Protein AF-A0A2H0VHC6-F1 (afdb_monomer)

Nearest PDB structures (foldseek):
  3giq-assembly1_A  TM=7.952E-01  e=1.415E-20  Bordetella bronchiseptica
  1v4y-assembly1_A  TM=7.491E-01  e=4.691E-20  Alcaligenes faecalis
  1m7j-assembly1_A  TM=7.463E-01  e=6.868E-20  Alcaligenes faecalis
  1rk5-assembly1_A  TM=7.484E-01  e=8.087E-20  Alcaligenes faecalis
  6bsn-assembly1_A-2  TM=4.182E-01  e=1.108E+00  Bradyrhizobium diazoefficiens USDA 110

Foldseek 3Di:
DDPCQLLVLCVQQLAQEDEAAAQLADPDQADVPLLQRCVLADDCVPDDDPHNHLLVVLVVCQVDFHNHAYAYAHGNLSLVCVQQPQHLEDDPVSLVVSLVNNLRNQQSFHLYYHANCLDLRRVSYDLVSLLVSLLSRVVVQHEYEYEFNDLADCLLVRLVSVLVSCVRNVHLYEYEQNAHFPPRVVVSVVSVVSQVPRPSHFYEHFLDQWAKDQLCSLFDPVLDHNHLVSSLVSLPDPPNLVVRLVVCVVVVFPQQQWAWLDQVVCQVRHGDGLVRQCVVVVHDSSVSSSVSCNNSSSNIMIIGGGGPLVRSQVQLQDPRYAYDLNDPRFDDHDCSCVRRSSSNRLLSSLCSHPDPDDCDSVNSLLRHFVVVCVNSVNDQTRDPDPNHFPFDWDADPVNNGTPWTAHSNHTVVVVPDGHRHGGPHD

Organism: NCBI:txid1974539

Radius of gyration: 20.93 Å; Cα contacts (8 Å, |Δi|>4): 842; chains: 1; bounding box: 49×56×60 Å

Structure (mmCIF, N/CA/C/O backbone):
data_AF-A0A2H0VHC6-F1
#
_entry.id   AF-A0A2H0VHC6-F1
#
loop_
_atom_site.group_PDB
_atom_site.id
_atom_site.type_symbol
_atom_site.label_atom_id
_atom_site.label_alt_id
_atom_site.label_comp_id
_atom_site.label_asym_id
_atom_site.label_entity_id
_atom_site.label_seq_id
_atom_site.pdbx_PDB_ins_code
_atom_site.Cartn_x
_atom_site.Cartn_y
_atom_site.Cartn_z
_atom_site.occupancy
_atom_site.B_iso_or_equiv
_atom_site.auth_seq_id
_atom_site.auth_comp_id
_atom_site.auth_asym_id
_atom_site.auth_atom_id
_atom_site.pdbx_PDB_model_num
ATOM 1 N N . LEU A 1 1 ? 18.109 -1.012 8.177 1.00 59.88 1 LEU A N 1
ATOM 2 C CA . LEU A 1 1 ? 17.122 -0.548 7.173 1.00 59.88 1 LEU A CA 1
ATOM 3 C C . LEU A 1 1 ? 16.080 -1.625 6.875 1.00 59.88 1 LEU A C 1
ATOM 5 O O . LEU A 1 1 ? 14.903 -1.362 7.070 1.00 59.88 1 LEU A O 1
ATOM 9 N N . PHE A 1 2 ? 16.495 -2.851 6.541 1.00 68.00 2 PHE A N 1
ATOM 10 C CA . PHE A 1 2 ? 15.608 -4.019 6.499 1.00 68.00 2 PHE A CA 1
ATOM 11 C C . PHE A 1 2 ? 16.007 -5.039 7.570 1.00 68.00 2 PHE A C 1
ATOM 13 O O . PHE A 1 2 ? 17.163 -5.446 7.624 1.00 68.00 2 PHE A O 1
ATOM 20 N N . SER A 1 3 ? 15.059 -5.458 8.411 1.00 66.88 3 SER A N 1
ATOM 21 C CA . SER A 1 3 ? 15.258 -6.526 9.408 1.00 66.88 3 SER A CA 1
ATOM 22 C C . SER A 1 3 ? 15.294 -7.930 8.788 1.00 66.88 3 SER A C 1
ATOM 24 O O . SER A 1 3 ? 15.683 -8.888 9.448 1.00 66.88 3 SER A O 1
ATOM 26 N N . ASN A 1 4 ? 14.898 -8.047 7.518 1.00 75.06 4 ASN A N 1
ATOM 27 C CA . ASN A 1 4 ? 14.870 -9.280 6.739 1.00 75.06 4 ASN A CA 1
ATOM 28 C C . ASN A 1 4 ? 15.321 -8.996 5.289 1.00 75.06 4 ASN A C 1
ATOM 30 O O . ASN A 1 4 ? 14.480 -8.914 4.401 1.00 75.06 4 ASN A O 1
ATOM 34 N N . PRO A 1 5 ? 16.613 -8.755 5.014 1.00 80.19 5 PRO A N 1
ATOM 35 C CA . PRO A 1 5 ? 17.074 -8.359 3.677 1.00 80.19 5 PRO A CA 1
ATOM 36 C C . PRO A 1 5 ? 16.847 -9.436 2.601 1.00 80.19 5 PRO A C 1
ATOM 38 O O . PRO A 1 5 ? 16.665 -9.101 1.433 1.00 80.19 5 PRO A O 1
ATOM 41 N N . GLU A 1 6 ? 16.793 -10.715 2.983 1.00 81.50 6 GLU A N 1
ATOM 42 C CA . GLU A 1 6 ? 16.557 -11.823 2.048 1.00 81.50 6 GLU A CA 1
ATOM 43 C C . GLU A 1 6 ? 15.127 -11.842 1.489 1.00 81.50 6 GLU A C 1
ATOM 45 O O . GLU A 1 6 ? 14.922 -12.348 0.391 1.00 81.50 6 GLU A O 1
ATOM 50 N N . GLN A 1 7 ? 14.140 -11.309 2.227 1.00 80.88 7 GLN A N 1
ATOM 51 C CA . GLN A 1 7 ? 12.743 -11.184 1.776 1.00 80.88 7 GLN A CA 1
ATOM 52 C C . GLN A 1 7 ? 12.149 -12.515 1.250 1.00 80.88 7 GLN A C 1
ATOM 54 O O . GLN A 1 7 ? 11.341 -12.537 0.317 1.00 80.88 7 GLN A O 1
ATOM 59 N N . LYS A 1 8 ? 12.550 -13.648 1.852 1.00 82.69 8 LYS A N 1
ATOM 60 C CA . LYS A 1 8 ? 12.175 -15.014 1.429 1.00 82.69 8 LYS A CA 1
ATOM 61 C C . LYS A 1 8 ? 10.665 -15.220 1.311 1.00 82.69 8 LYS A C 1
ATOM 63 O O . LYS A 1 8 ? 10.206 -15.967 0.457 1.00 82.69 8 LYS A O 1
ATOM 68 N N . GLU A 1 9 ? 9.873 -14.547 2.135 1.00 80.31 9 GLU A N 1
ATOM 69 C CA . GLU A 1 9 ? 8.414 -14.602 2.092 1.00 80.31 9 GLU A CA 1
ATOM 70 C C . GLU A 1 9 ? 7.818 -14.079 0.782 1.00 80.31 9 GLU A C 1
ATOM 72 O O . GLU A 1 9 ? 6.770 -14.564 0.360 1.00 80.31 9 GLU A O 1
ATOM 77 N N . PHE A 1 10 ? 8.475 -13.114 0.138 1.00 86.50 10 PHE A N 1
ATOM 78 C CA . PHE A 1 10 ? 8.079 -12.580 -1.161 1.00 86.50 10 PHE A CA 1
ATOM 79 C C . PHE A 1 10 ? 8.525 -13.531 -2.276 1.00 86.50 10 PHE A C 1
ATOM 81 O O . PHE A 1 10 ? 7.715 -13.908 -3.127 1.00 86.50 10 PHE A O 1
ATOM 88 N N . LEU A 1 11 ? 9.767 -14.014 -2.199 1.00 88.31 11 LEU A N 1
ATOM 89 C CA . LEU A 1 11 ? 10.336 -14.978 -3.146 1.00 88.31 11 LEU A CA 1
ATOM 90 C C . LEU A 1 11 ? 9.525 -16.282 -3.208 1.00 88.31 11 LEU A C 1
ATOM 92 O O . LEU A 1 11 ? 9.190 -16.746 -4.294 1.00 88.31 11 LEU A O 1
ATOM 96 N N . ASN A 1 12 ? 9.080 -16.807 -2.064 1.00 87.31 12 ASN A N 1
ATOM 97 C CA . ASN A 1 12 ? 8.246 -18.016 -1.981 1.00 87.31 12 ASN A CA 1
ATOM 98 C C . ASN A 1 12 ? 6.883 -17.891 -2.696 1.00 87.31 12 ASN A C 1
ATOM 100 O O . ASN A 1 12 ? 6.174 -18.881 -2.866 1.00 87.31 12 ASN A O 1
ATOM 104 N N . GLN A 1 13 ? 6.490 -16.678 -3.092 1.00 88.25 13 GLN A N 1
ATOM 105 C CA . GLN A 1 13 ? 5.263 -16.390 -3.838 1.00 88.25 13 GLN A CA 1
ATOM 106 C C . GLN A 1 13 ? 5.530 -15.956 -5.283 1.00 88.25 13 GLN A C 1
ATOM 108 O O . GLN A 1 13 ? 4.580 -15.610 -5.985 1.00 88.25 13 GLN A O 1
ATOM 113 N N . GLY A 1 14 ? 6.795 -15.948 -5.716 1.00 91.81 14 GLY A N 1
ATOM 114 C CA . GLY A 1 14 ? 7.198 -15.508 -7.048 1.00 91.81 14 GLY A CA 1
ATOM 115 C C . GLY A 1 14 ? 7.293 -13.989 -7.180 1.00 91.81 14 GLY A C 1
ATOM 116 O O . GLY A 1 14 ? 7.218 -13.460 -8.283 1.00 91.81 14 GLY A O 1
ATOM 117 N N . VAL A 1 15 ? 7.413 -13.253 -6.075 1.00 93.75 15 VAL A N 1
ATOM 118 C CA . VAL A 1 15 ? 7.614 -11.803 -6.143 1.00 93.75 15 VAL A CA 1
ATOM 119 C C . VAL A 1 15 ? 9.086 -11.521 -6.402 1.00 93.75 15 VAL A C 1
ATOM 121 O O . VAL A 1 15 ? 9.933 -11.843 -5.574 1.00 93.75 15 VAL A O 1
ATOM 124 N N . THR A 1 16 ? 9.374 -10.877 -7.530 1.00 95.75 16 THR A N 1
ATOM 125 C CA . THR A 1 16 ? 10.725 -10.426 -7.896 1.00 95.75 16 THR A CA 1
ATOM 126 C C . THR A 1 16 ? 10.958 -8.955 -7.570 1.00 95.75 16 THR A C 1
ATOM 128 O O . THR A 1 16 ? 12.088 -8.564 -7.301 1.00 95.75 16 THR A O 1
ATOM 131 N N . THR A 1 17 ? 9.894 -8.146 -7.542 1.00 95.50 17 THR A N 1
ATOM 132 C CA . THR A 1 17 ? 9.967 -6.688 -7.385 1.00 95.50 17 THR A CA 1
ATOM 133 C C . THR A 1 17 ? 8.932 -6.191 -6.384 1.00 95.50 17 THR A C 1
ATOM 135 O O . THR A 1 17 ? 7.754 -6.546 -6.464 1.00 95.50 17 THR A O 1
ATOM 138 N N . VAL A 1 18 ? 9.356 -5.323 -5.465 1.00 93.00 18 VAL A N 1
ATOM 139 C CA . VAL A 1 18 ? 8.484 -4.647 -4.497 1.00 93.00 18 VAL A CA 1
ATOM 140 C C . VAL A 1 18 ? 8.532 -3.138 -4.689 1.00 93.00 18 VAL A C 1
ATOM 142 O O . VAL A 1 18 ? 9.596 -2.537 -4.817 1.00 93.00 18 VAL A O 1
ATOM 145 N N . LEU A 1 19 ? 7.349 -2.524 -4.643 1.00 93.44 19 LEU A N 1
ATOM 146 C CA . LEU A 1 19 ? 7.184 -1.080 -4.559 1.00 93.44 19 LEU A CA 1
ATOM 147 C C . LEU A 1 19 ? 6.816 -0.676 -3.124 1.00 93.44 19 LEU A C 1
ATOM 149 O O . LEU A 1 19 ? 5.676 -0.855 -2.684 1.00 93.44 19 LEU A O 1
ATOM 153 N N . GLY A 1 20 ? 7.791 -0.129 -2.402 1.00 91.94 20 GLY A N 1
ATOM 154 C CA . GLY A 1 20 ? 7.631 0.426 -1.063 1.00 91.94 20 GLY A CA 1
ATOM 155 C C . GLY A 1 20 ? 7.002 1.825 -1.047 1.00 91.94 20 GLY A C 1
ATOM 156 O O . GLY A 1 20 ? 6.525 2.343 -2.056 1.00 91.94 20 GLY A O 1
ATOM 157 N N . GLY A 1 21 ? 7.000 2.455 0.130 1.00 90.62 21 GLY A N 1
ATOM 158 C CA . GLY A 1 21 ? 6.548 3.843 0.282 1.00 90.62 21 GLY A CA 1
ATOM 159 C C . GLY A 1 21 ? 5.030 4.031 0.247 1.00 90.62 21 GLY A C 1
ATOM 160 O O . GLY A 1 21 ? 4.558 5.087 -0.158 1.00 90.62 21 GLY A O 1
ATOM 161 N N . GLN A 1 22 ? 4.251 3.013 0.616 1.00 91.31 22 GLN A N 1
ATOM 162 C CA . GLN A 1 22 ? 2.785 3.021 0.544 1.00 91.31 22 GLN A CA 1
ATOM 163 C C . GLN A 1 22 ? 2.126 3.822 1.679 1.00 91.31 22 GLN A C 1
ATOM 165 O O . GLN A 1 22 ? 2.747 4.167 2.685 1.00 91.31 22 GLN A O 1
ATOM 170 N N . SER A 1 23 ? 0.825 4.092 1.541 1.00 89.50 23 SER A N 1
ATOM 171 C CA . SER A 1 23 ? -0.006 4.636 2.625 1.00 89.50 23 SER A CA 1
ATOM 172 C C . SER A 1 23 ? 0.478 5.958 3.229 1.00 89.50 23 SER A C 1
ATOM 174 O O . SER A 1 23 ? 0.337 6.226 4.427 1.00 89.50 23 SER A O 1
ATOM 176 N N . GLY A 1 24 ? 1.047 6.816 2.388 1.00 89.50 24 GLY A N 1
ATOM 177 C CA . GLY A 1 24 ? 1.557 8.118 2.783 1.00 89.50 24 GLY A CA 1
ATOM 178 C C . GLY A 1 24 ? 2.867 8.064 3.546 1.00 89.50 24 GLY A C 1
ATOM 179 O O . GLY A 1 24 ? 3.250 9.085 4.100 1.00 89.50 24 GLY A O 1
ATOM 180 N N . SER A 1 25 ? 3.544 6.922 3.643 1.00 87.56 25 SER A N 1
ATOM 181 C CA . SER A 1 25 ? 4.779 6.812 4.418 1.00 87.56 25 SER A CA 1
ATOM 182 C C . SER A 1 25 ? 5.878 6.117 3.632 1.00 87.56 25 SER A C 1
ATOM 184 O O . SER A 1 25 ? 5.730 4.983 3.189 1.00 87.56 25 SER A O 1
ATOM 186 N N . SER A 1 26 ? 7.000 6.810 3.512 1.00 88.94 26 SER A N 1
ATOM 187 C CA . SER A 1 26 ? 8.233 6.362 2.876 1.00 88.94 26 SER A CA 1
ATOM 188 C C . SER A 1 26 ? 9.424 6.568 3.811 1.00 88.94 26 SER A C 1
ATOM 190 O O . SER A 1 26 ? 9.344 7.309 4.794 1.00 88.94 26 SER A O 1
ATOM 192 N N . LEU A 1 27 ? 10.526 5.887 3.493 1.00 86.75 27 LEU A N 1
ATOM 193 C CA . LEU A 1 27 ? 11.802 5.980 4.211 1.00 86.75 27 LEU A CA 1
ATOM 194 C C . LEU A 1 27 ? 12.660 7.159 3.738 1.00 86.75 27 LEU A C 1
ATOM 196 O O . LEU A 1 27 ? 13.674 7.447 4.357 1.00 86.75 27 LEU A O 1
ATOM 200 N N . ALA A 1 28 ? 12.249 7.832 2.666 1.00 88.31 28 ALA A N 1
ATOM 201 C CA . ALA A 1 28 ? 12.864 9.040 2.147 1.00 88.31 28 ALA A CA 1
ATOM 202 C C . ALA A 1 28 ? 11.840 9.863 1.333 1.00 88.31 28 ALA A C 1
ATOM 204 O O . ALA A 1 28 ? 10.839 9.293 0.870 1.00 88.31 28 ALA A O 1
ATOM 205 N N . PRO A 1 29 ? 12.052 11.180 1.172 1.00 87.25 29 PRO A N 1
ATOM 206 C CA . PRO A 1 29 ? 13.103 11.966 1.822 1.00 87.25 29 PRO A CA 1
ATOM 207 C C . PRO A 1 29 ? 12.831 12.116 3.326 1.00 87.25 29 PRO A C 1
ATOM 209 O O . PRO A 1 29 ? 11.694 11.988 3.780 1.00 87.25 29 PRO A O 1
ATOM 212 N N . ILE A 1 30 ? 13.882 12.352 4.103 1.00 79.56 30 ILE A N 1
ATOM 213 C CA . ILE A 1 30 ? 13.805 12.594 5.542 1.00 79.56 30 ILE A CA 1
ATOM 214 C C . ILE A 1 30 ? 14.315 14.009 5.794 1.00 79.56 30 ILE A C 1
ATOM 216 O O . ILE A 1 30 ? 15.487 14.300 5.578 1.00 79.56 30 ILE A O 1
ATOM 220 N N . HIS A 1 31 ? 13.447 14.884 6.299 1.00 69.25 31 HIS A N 1
ATOM 221 C CA . HIS A 1 31 ? 13.888 16.092 6.993 1.00 69.25 31 HIS A CA 1
ATOM 222 C C . HIS A 1 31 ? 13.827 15.856 8.516 1.00 69.25 31 HIS A C 1
ATOM 224 O O . HIS A 1 31 ? 13.466 14.770 8.988 1.00 69.25 31 HIS A O 1
ATOM 230 N N . TYR A 1 32 ? 14.260 16.830 9.319 1.00 57.41 32 TYR A N 1
ATOM 231 C CA . TYR A 1 32 ? 14.335 16.672 10.775 1.00 57.41 32 TYR A CA 1
ATOM 232 C C . TYR A 1 32 ? 12.958 16.303 11.373 1.00 57.41 32 TYR A C 1
ATOM 234 O O . TYR A 1 32 ? 12.077 17.155 11.462 1.00 57.41 32 TYR A O 1
ATOM 242 N N . GLY A 1 33 ? 12.789 15.046 11.811 1.00 56.62 33 GLY A N 1
ATOM 243 C CA . GLY A 1 33 ? 11.531 14.507 12.366 1.00 56.62 33 GLY A CA 1
ATOM 244 C C . GLY A 1 33 ? 10.786 13.488 11.482 1.00 56.62 33 GLY A C 1
ATOM 245 O O . GLY A 1 33 ? 9.947 12.737 11.994 1.00 56.62 33 GLY A O 1
ATOM 246 N N . SER A 1 34 ? 11.134 13.360 10.197 1.00 57.78 34 SER A N 1
ATOM 247 C CA . SER A 1 34 ? 10.445 12.496 9.217 1.00 57.78 34 SER A CA 1
ATOM 248 C C . SER A 1 34 ? 10.463 10.995 9.548 1.00 57.78 34 SER A C 1
ATOM 250 O O . SER A 1 34 ? 9.492 10.283 9.259 1.00 57.78 34 SER A O 1
ATOM 252 N N . LEU A 1 35 ? 11.510 10.500 10.222 1.00 62.62 35 LEU A N 1
ATOM 253 C CA . LEU A 1 35 ? 11.628 9.095 10.654 1.00 62.62 35 LEU A CA 1
ATOM 254 C C . LEU A 1 35 ? 10.513 8.656 11.594 1.00 62.62 35 LEU A C 1
ATOM 256 O O . LEU A 1 35 ? 10.173 7.482 11.689 1.00 62.62 35 LEU A O 1
ATOM 260 N N . GLU A 1 36 ? 9.880 9.582 12.295 1.00 62.41 36 GLU A N 1
ATOM 261 C CA . GLU A 1 36 ? 8.788 9.196 13.165 1.00 62.41 36 GLU A CA 1
ATOM 262 C C . GLU A 1 36 ? 7.552 8.706 12.377 1.00 62.41 36 GLU A C 1
ATOM 264 O O . GLU A 1 36 ? 6.624 8.159 12.978 1.00 62.41 36 GLU A O 1
ATOM 269 N N . SER A 1 37 ? 7.471 8.927 11.053 1.00 57.50 37 SER A N 1
ATOM 270 C CA . SER A 1 37 ? 6.360 8.444 10.210 1.00 57.50 37 SER A CA 1
ATOM 271 C C . SER A 1 37 ? 6.377 6.919 10.044 1.00 57.50 37 SER A C 1
ATOM 273 O O . SER A 1 37 ? 5.311 6.295 10.034 1.00 57.50 37 SER A O 1
ATOM 275 N N . ILE A 1 38 ? 7.576 6.324 10.022 1.00 60.75 38 ILE A N 1
ATOM 276 C CA . ILE A 1 38 ? 7.803 4.880 9.886 1.00 60.75 38 ILE A CA 1
ATOM 277 C C . ILE A 1 38 ? 7.721 4.121 11.219 1.00 60.75 38 ILE A C 1
ATOM 279 O O . ILE A 1 38 ? 7.572 2.900 11.199 1.00 60.75 38 ILE A O 1
ATOM 283 N N . ARG A 1 39 ? 7.691 4.820 12.372 1.00 63.84 39 ARG A N 1
ATOM 284 C CA . ARG A 1 39 ? 7.506 4.221 13.719 1.00 63.84 39 ARG A CA 1
ATOM 285 C C . ARG A 1 39 ? 6.272 3.326 13.852 1.00 63.84 39 ARG A C 1
ATOM 287 O O . ARG A 1 39 ? 6.168 2.553 14.792 1.00 63.84 39 ARG A O 1
ATOM 294 N N . LYS A 1 40 ? 5.305 3.452 12.943 1.00 62.25 40 LYS A N 1
ATOM 295 C CA . LYS A 1 40 ? 4.110 2.598 12.912 1.00 62.25 40 LYS A CA 1
ATOM 296 C C . LYS A 1 40 ? 4.425 1.154 12.503 1.00 62.25 40 LYS A C 1
ATOM 298 O O . LYS A 1 40 ? 3.623 0.274 12.795 1.00 62.25 40 LYS A O 1
ATOM 303 N N . TRP A 1 41 ? 5.526 0.928 11.784 1.00 55.31 41 TRP A N 1
ATOM 304 C CA . TRP A 1 41 ? 5.876 -0.375 11.208 1.00 55.31 41 TRP A CA 1
ATOM 305 C C . TRP A 1 41 ? 7.278 -0.864 11.580 1.00 55.31 41 TRP A C 1
ATOM 307 O O . TRP A 1 41 ? 7.526 -2.060 11.467 1.00 55.31 41 TRP A O 1
ATOM 317 N N . ALA A 1 42 ? 8.178 0.020 12.019 1.00 64.06 42 ALA A N 1
ATOM 318 C CA . ALA A 1 42 ? 9.549 -0.328 12.388 1.00 64.06 42 ALA A CA 1
ATOM 319 C C . ALA A 1 42 ? 10.018 0.433 13.641 1.00 64.06 42 ALA A C 1
ATOM 321 O O . ALA A 1 42 ? 9.583 1.563 13.882 1.00 64.06 42 ALA A O 1
ATOM 322 N N . ASP A 1 43 ? 10.939 -0.157 14.413 1.00 65.88 43 ASP A N 1
ATOM 323 C CA . ASP A 1 43 ? 11.607 0.540 15.518 1.00 65.88 43 ASP A CA 1
ATOM 324 C C . ASP A 1 43 ? 12.721 1.436 14.957 1.00 65.88 43 ASP A C 1
ATOM 326 O O . ASP A 1 43 ? 13.753 0.971 14.479 1.00 65.88 43 ASP A O 1
ATOM 330 N N . VAL A 1 44 ? 12.513 2.753 15.007 1.00 64.88 44 VAL A N 1
ATOM 331 C CA . VAL A 1 44 ? 13.487 3.731 14.493 1.00 64.88 44 VAL A CA 1
ATOM 332 C C . VAL A 1 44 ? 14.795 3.757 15.279 1.00 64.88 44 VAL A C 1
ATOM 334 O O . VAL A 1 44 ? 15.771 4.301 14.782 1.00 64.88 44 VAL A O 1
ATOM 337 N N . LYS A 1 45 ? 14.833 3.196 16.497 1.00 65.38 45 LYS A N 1
ATOM 338 C CA . LYS A 1 45 ? 16.070 3.114 17.290 1.00 65.38 45 LYS A CA 1
ATOM 339 C C . LYS A 1 45 ? 17.053 2.088 16.730 1.00 65.38 45 LYS A C 1
ATOM 341 O O . LYS A 1 45 ? 18.228 2.137 17.068 1.00 65.38 45 LYS A O 1
ATOM 346 N N . GLU A 1 46 ? 16.576 1.177 15.888 1.00 65.75 46 GLU A N 1
ATOM 347 C CA . GLU A 1 46 ? 17.378 0.124 15.261 1.00 65.75 46 GLU A CA 1
ATOM 348 C C . GLU A 1 46 ? 17.877 0.525 13.860 1.00 65.75 46 GLU A C 1
ATOM 350 O O . GLU A 1 46 ? 18.462 -0.287 13.142 1.00 65.75 46 GLU A O 1
ATOM 355 N N . ILE A 1 47 ? 17.636 1.772 13.436 1.00 66.94 47 ILE A N 1
ATOM 356 C CA . ILE A 1 47 ? 17.978 2.261 12.100 1.00 66.94 47 ILE A CA 1
ATOM 357 C C . ILE A 1 47 ? 19.008 3.383 12.227 1.00 66.94 47 ILE A C 1
ATOM 359 O O . ILE A 1 47 ? 18.692 4.472 12.698 1.00 66.94 47 ILE A O 1
ATOM 363 N N . ASN A 1 48 ? 20.224 3.135 11.739 1.00 68.25 48 ASN A N 1
ATOM 364 C CA . ASN A 1 48 ? 21.166 4.210 11.442 1.00 68.25 48 ASN A CA 1
ATOM 365 C C . ASN A 1 48 ? 20.726 4.885 10.144 1.00 68.25 48 ASN A C 1
ATOM 367 O O . ASN A 1 48 ? 20.576 4.217 9.118 1.00 68.25 48 ASN A O 1
ATOM 371 N N . VAL A 1 49 ? 20.469 6.187 10.217 1.00 74.25 49 VAL A N 1
ATOM 372 C CA . VAL A 1 49 ? 19.939 6.977 9.106 1.00 74.25 49 VAL A CA 1
ATOM 373 C C . VAL A 1 49 ? 21.030 7.911 8.636 1.00 74.25 49 VAL A C 1
ATOM 375 O O . VAL A 1 49 ? 21.402 8.840 9.348 1.00 74.25 49 VAL A O 1
ATOM 378 N N . ASN A 1 50 ? 21.530 7.625 7.439 1.00 78.62 50 ASN A N 1
ATOM 379 C CA . ASN A 1 50 ? 22.659 8.317 6.824 1.00 78.62 50 ASN A CA 1
ATOM 380 C C . ASN A 1 50 ? 22.254 9.033 5.523 1.00 78.62 50 ASN A C 1
ATOM 382 O O . ASN A 1 50 ? 23.114 9.366 4.719 1.00 78.62 50 ASN A O 1
ATOM 386 N N . TRP A 1 51 ? 20.954 9.247 5.313 1.00 87.00 51 TRP A N 1
ATOM 387 C CA . TRP A 1 51 ? 20.393 9.892 4.128 1.00 87.00 51 TRP A CA 1
ATOM 388 C C . TRP A 1 51 ? 19.328 10.915 4.527 1.00 87.00 51 TRP A C 1
ATOM 390 O O . TRP A 1 51 ? 18.630 10.758 5.532 1.00 87.00 51 TRP A O 1
ATOM 400 N N . ASN A 1 52 ? 19.175 11.937 3.696 1.00 86.44 52 ASN A N 1
ATOM 401 C CA . ASN A 1 52 ? 18.114 12.934 3.756 1.00 86.44 52 ASN A CA 1
ATOM 402 C C . ASN A 1 52 ? 17.296 12.939 2.462 1.00 86.44 52 ASN A C 1
ATOM 404 O O . ASN A 1 52 ? 16.075 13.103 2.502 1.00 86.44 52 ASN A O 1
ATOM 408 N N . THR A 1 53 ? 17.948 12.770 1.313 1.00 91.12 53 THR A N 1
ATOM 409 C CA . THR A 1 53 ? 17.289 12.781 -0.001 1.00 91.12 53 THR A CA 1
ATOM 410 C C . THR A 1 53 ? 16.802 11.386 -0.387 1.00 91.12 53 THR A C 1
ATOM 412 O O . THR A 1 53 ? 17.114 10.397 0.285 1.00 91.12 53 THR A O 1
ATOM 415 N N . LEU A 1 54 ? 15.988 11.287 -1.445 1.00 93.50 54 LEU A N 1
ATOM 416 C CA . LEU A 1 54 ? 15.625 9.974 -1.972 1.00 93.50 54 LEU A CA 1
ATOM 417 C C . LEU A 1 54 ? 16.815 9.320 -2.682 1.00 93.50 54 LEU A C 1
ATOM 419 O O . LEU A 1 54 ? 17.000 8.118 -2.549 1.00 93.50 54 LEU A O 1
ATOM 423 N N . GLU A 1 55 ? 17.637 10.099 -3.376 1.00 93.88 55 GLU A N 1
ATOM 424 C CA . GLU A 1 55 ? 18.843 9.601 -4.046 1.00 93.88 55 GLU A CA 1
ATOM 425 C C . GLU A 1 55 ? 19.809 8.944 -3.047 1.00 93.88 55 GLU A C 1
ATOM 427 O O . GLU A 1 55 ? 20.121 7.764 -3.186 1.00 93.88 55 GLU A O 1
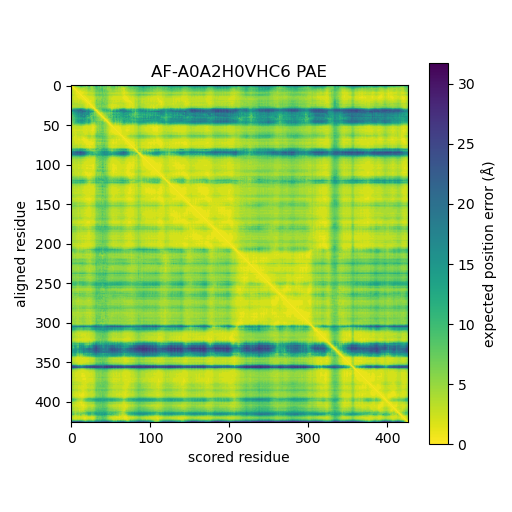ATOM 432 N N . GLU A 1 56 ? 20.170 9.652 -1.971 1.00 92.44 56 GLU A N 1
ATOM 433 C CA . GLU A 1 56 ? 21.045 9.133 -0.907 1.00 92.44 56 GLU A CA 1
ATOM 434 C C . GLU A 1 56 ? 20.464 7.858 -0.274 1.00 92.44 56 GLU A C 1
ATOM 436 O O . GLU A 1 56 ? 21.186 6.922 0.061 1.00 92.44 56 GLU A O 1
ATOM 441 N N . PHE A 1 57 ? 19.138 7.791 -0.124 1.00 92.25 57 PHE A N 1
ATOM 442 C CA . PHE A 1 57 ? 18.469 6.597 0.384 1.00 92.25 57 PHE A CA 1
ATOM 443 C C . PHE A 1 57 ? 18.635 5.392 -0.539 1.00 92.25 57 PHE A C 1
ATOM 445 O O . PHE A 1 57 ? 18.906 4.289 -0.062 1.00 92.25 57 PHE A O 1
ATOM 452 N N . LEU A 1 58 ? 18.437 5.586 -1.845 1.00 93.12 58 LEU A N 1
ATOM 453 C CA . LEU A 1 58 ? 18.584 4.521 -2.831 1.00 93.12 58 LEU A CA 1
ATOM 454 C C . LEU A 1 58 ? 20.047 4.059 -2.918 1.00 93.12 58 LEU A C 1
ATOM 456 O O . LEU A 1 58 ? 20.290 2.858 -2.982 1.00 93.12 58 LEU A O 1
ATOM 460 N N . GLU A 1 59 ? 21.015 4.972 -2.808 1.00 92.19 59 GLU A N 1
ATOM 461 C CA . GLU A 1 59 ? 22.447 4.644 -2.741 1.00 92.19 59 GLU A CA 1
ATOM 462 C C . GLU A 1 59 ? 22.817 3.846 -1.482 1.00 92.19 59 GLU A C 1
ATOM 464 O O . GLU A 1 59 ? 23.557 2.862 -1.552 1.00 92.19 59 GLU A O 1
ATOM 469 N N . GLU A 1 60 ? 22.299 4.232 -0.312 1.00 90.31 60 GLU A N 1
ATOM 470 C CA . GLU A 1 60 ? 22.498 3.474 0.929 1.00 90.31 60 GLU A CA 1
ATOM 471 C C . GLU A 1 60 ? 21.835 2.094 0.864 1.00 90.31 60 GLU A C 1
ATOM 473 O O . GLU A 1 60 ? 22.380 1.114 1.379 1.00 90.31 60 GLU A O 1
ATOM 478 N N . LEU A 1 61 ? 20.676 1.994 0.210 1.00 89.06 61 LEU A N 1
ATOM 479 C CA . LEU A 1 61 ? 20.024 0.715 -0.034 1.00 89.06 61 LEU A CA 1
ATOM 480 C C . LEU A 1 61 ? 20.798 -0.168 -1.004 1.00 89.06 61 LEU A C 1
ATOM 482 O O . LEU A 1 61 ? 20.829 -1.377 -0.785 1.00 89.06 61 LEU A O 1
ATOM 486 N N . ASP A 1 62 ? 21.431 0.399 -2.029 1.00 90.75 62 ASP A N 1
ATOM 487 C CA . ASP A 1 62 ? 22.168 -0.392 -3.013 1.00 90.75 62 ASP A CA 1
ATOM 488 C C . ASP A 1 62 ? 23.376 -1.088 -2.381 1.00 90.75 62 ASP A C 1
ATOM 490 O O . ASP A 1 62 ? 23.709 -2.213 -2.740 1.00 90.75 62 ASP A O 1
ATOM 494 N N . LYS A 1 63 ? 23.963 -0.507 -1.329 1.00 89.50 63 LYS A N 1
ATOM 495 C CA . LYS A 1 63 ? 25.016 -1.158 -0.527 1.00 89.50 63 LYS A CA 1
ATOM 496 C C . LYS A 1 63 ? 24.530 -2.432 0.176 1.00 89.50 63 LYS A C 1
ATOM 498 O O . LYS A 1 63 ? 25.352 -3.247 0.601 1.00 89.50 63 LYS A O 1
ATOM 503 N N . LEU A 1 64 ? 23.216 -2.616 0.329 1.00 86.75 64 LEU A N 1
ATOM 504 C CA . LEU A 1 64 ? 22.622 -3.809 0.919 1.00 86.75 64 LEU A CA 1
ATOM 505 C C . LEU A 1 64 ? 22.327 -4.859 -0.151 1.00 86.75 64 LEU A C 1
ATOM 507 O O . LEU A 1 64 ? 21.848 -4.583 -1.247 1.00 86.75 64 LEU A O 1
ATOM 511 N N . ARG A 1 65 ? 22.534 -6.123 0.212 1.00 86.62 65 ARG A N 1
ATOM 512 C CA . ARG A 1 65 ? 22.149 -7.247 -0.635 1.00 86.62 65 ARG A CA 1
ATOM 513 C C . ARG A 1 65 ? 20.699 -7.643 -0.365 1.00 86.62 65 ARG A C 1
ATOM 515 O O . ARG A 1 65 ? 20.434 -8.455 0.519 1.00 86.62 65 ARG A O 1
ATOM 522 N N . LEU A 1 66 ? 19.770 -7.048 -1.110 1.00 89.25 66 LEU A N 1
ATOM 523 C CA . LEU A 1 66 ? 18.355 -7.414 -1.045 1.00 89.25 66 LEU A CA 1
ATOM 524 C C . LEU A 1 66 ? 18.076 -8.665 -1.882 1.00 89.25 66 LEU A C 1
ATOM 526 O O . LEU A 1 66 ? 18.654 -8.851 -2.951 1.00 89.25 66 LEU A O 1
ATOM 530 N N . GLY A 1 67 ? 17.172 -9.521 -1.405 1.00 89.44 67 GLY A N 1
ATOM 531 C CA . GLY A 1 67 ? 16.749 -10.713 -2.144 1.00 89.44 67 GLY A CA 1
ATOM 532 C C . GLY A 1 67 ? 15.849 -10.412 -3.347 1.00 89.44 67 GLY A C 1
ATOM 533 O O . GLY A 1 67 ? 15.756 -11.241 -4.244 1.00 89.44 67 GLY A O 1
ATOM 534 N N . ILE A 1 68 ? 15.222 -9.235 -3.378 1.00 91.75 68 ILE A N 1
ATOM 535 C CA . ILE A 1 68 ? 14.247 -8.785 -4.383 1.00 91.75 68 ILE A CA 1
ATOM 536 C C . ILE A 1 68 ? 14.596 -7.389 -4.894 1.00 91.75 68 ILE A C 1
ATOM 538 O O . ILE A 1 68 ? 15.246 -6.622 -4.179 1.00 91.75 68 ILE A O 1
ATOM 542 N N . ASN A 1 69 ? 14.141 -7.041 -6.099 1.00 95.69 69 ASN A N 1
ATOM 543 C CA . ASN A 1 69 ? 14.238 -5.669 -6.588 1.00 95.69 69 ASN A CA 1
ATOM 544 C C . ASN A 1 69 ? 13.341 -4.755 -5.745 1.00 95.69 69 ASN A C 1
ATOM 546 O O . ASN A 1 69 ? 12.245 -5.151 -5.324 1.00 95.69 69 ASN A O 1
ATOM 550 N N . PHE A 1 70 ? 13.775 -3.519 -5.530 1.00 94.75 70 PHE A N 1
ATOM 551 C CA . PHE A 1 70 ? 13.062 -2.577 -4.677 1.00 94.75 70 PHE A CA 1
ATOM 552 C C . PHE A 1 70 ? 13.007 -1.187 -5.300 1.00 94.75 70 PHE A C 1
ATOM 554 O O . PHE A 1 70 ? 14.037 -0.579 -5.555 1.00 94.75 70 PHE A O 1
ATOM 561 N N . GLY A 1 71 ? 11.797 -0.665 -5.482 1.00 95.12 71 GLY A N 1
ATOM 562 C CA . GLY A 1 71 ? 11.546 0.752 -5.743 1.00 95.12 71 GLY A CA 1
ATOM 563 C C . GLY A 1 71 ? 10.674 1.344 -4.640 1.00 95.12 71 GLY A C 1
ATOM 564 O O . GLY A 1 71 ? 10.064 0.615 -3.855 1.00 95.12 71 GLY A O 1
ATOM 565 N N . THR A 1 72 ? 10.552 2.669 -4.574 1.00 95.81 72 THR A N 1
ATOM 566 C CA . THR A 1 72 ? 9.690 3.315 -3.573 1.00 95.81 72 THR A CA 1
ATOM 567 C C . THR A 1 72 ? 8.883 4.472 -4.144 1.00 95.81 72 THR A C 1
ATOM 569 O O . THR A 1 72 ? 9.314 5.200 -5.037 1.00 95.81 72 THR A O 1
ATOM 572 N N . LEU A 1 73 ? 7.690 4.652 -3.584 1.00 97.00 73 LEU A N 1
ATOM 573 C CA . LEU A 1 73 ? 6.919 5.884 -3.694 1.00 97.00 73 LEU A CA 1
ATOM 574 C C . LEU A 1 73 ? 7.404 6.908 -2.662 1.00 97.00 73 LEU A C 1
ATOM 576 O O . LEU A 1 73 ? 7.998 6.555 -1.637 1.00 97.00 73 LEU A O 1
ATOM 580 N N . VAL A 1 74 ? 7.073 8.171 -2.907 1.00 96.25 74 VAL A N 1
ATOM 581 C CA . VAL A 1 74 ? 7.217 9.263 -1.944 1.00 96.25 74 VAL A CA 1
ATOM 582 C C . VAL A 1 74 ? 5.967 9.307 -1.069 1.00 96.25 74 VAL A C 1
ATOM 584 O O . VAL A 1 74 ? 4.841 9.343 -1.566 1.00 96.25 74 VAL A O 1
ATOM 587 N N . GLY A 1 75 ? 6.140 9.283 0.249 1.00 94.25 75 GLY A N 1
ATOM 588 C CA . GLY A 1 75 ? 5.042 9.311 1.204 1.00 94.25 75 GLY A CA 1
ATOM 589 C C . GLY A 1 75 ? 4.566 10.733 1.487 1.00 94.25 75 GLY A C 1
ATOM 590 O O . GLY A 1 75 ? 5.305 11.545 2.038 1.00 94.25 75 GLY A O 1
ATOM 591 N N . HIS A 1 76 ? 3.294 11.017 1.211 1.00 93.38 76 HIS A N 1
ATOM 592 C CA . HIS A 1 76 ? 2.640 12.288 1.541 1.00 93.38 76 HIS A CA 1
ATOM 593 C C . HIS A 1 76 ? 2.815 12.687 3.014 1.00 93.38 76 HIS A C 1
ATOM 595 O O . HIS A 1 76 ? 3.191 13.815 3.313 1.00 93.38 76 HIS A O 1
ATOM 601 N N . SER A 1 77 ? 2.579 11.768 3.955 1.00 87.62 77 SER A N 1
ATOM 602 C CA . SER A 1 77 ? 2.745 12.057 5.382 1.00 87.62 77 SER A CA 1
ATOM 603 C C . SER A 1 77 ? 4.209 12.188 5.787 1.00 87.62 77 SER A C 1
ATOM 605 O O . SER A 1 77 ? 4.465 12.889 6.760 1.00 87.62 77 SER A O 1
ATOM 607 N N . THR A 1 78 ? 5.143 11.554 5.069 1.00 87.31 78 THR A N 1
ATOM 608 C CA . THR A 1 78 ? 6.585 11.736 5.286 1.00 87.31 78 THR A CA 1
ATOM 609 C C . THR A 1 78 ? 6.969 13.186 5.000 1.00 87.31 78 THR A C 1
ATOM 611 O O . THR A 1 78 ? 7.400 13.886 5.909 1.00 87.31 78 THR A O 1
ATOM 614 N N . ILE A 1 79 ? 6.672 13.692 3.799 1.00 88.62 79 ILE A N 1
ATOM 615 C CA . ILE A 1 79 ? 7.057 15.058 3.398 1.00 88.62 79 ILE A CA 1
ATOM 616 C C . ILE A 1 79 ? 6.215 16.153 4.077 1.00 88.62 79 ILE A C 1
ATOM 618 O O . ILE A 1 79 ? 6.656 17.288 4.229 1.00 88.62 79 ILE A O 1
ATOM 622 N N . ARG A 1 80 ? 5.000 15.823 4.536 1.00 86.31 80 ARG A N 1
ATOM 623 C CA . ARG A 1 80 ? 4.120 16.764 5.248 1.00 86.31 80 ARG A CA 1
ATOM 624 C C . ARG A 1 80 ? 4.514 16.983 6.707 1.00 86.31 80 ARG A C 1
ATOM 626 O O . ARG A 1 80 ? 4.206 18.037 7.269 1.00 86.31 80 ARG A O 1
ATOM 633 N N . ARG A 1 81 ? 5.087 15.966 7.362 1.00 77.25 81 ARG A N 1
ATOM 634 C CA . ARG A 1 81 ? 5.243 15.938 8.825 1.00 77.25 81 ARG A CA 1
ATOM 635 C C . ARG A 1 81 ? 6.071 17.109 9.337 1.00 77.25 81 ARG A C 1
ATOM 637 O O . ARG A 1 81 ? 5.664 17.761 10.301 1.00 77.25 81 ARG A O 1
ATOM 644 N N . ASP A 1 82 ? 7.172 17.386 8.657 1.00 69.88 82 ASP A N 1
ATOM 645 C CA . ASP A 1 82 ? 8.160 18.352 9.132 1.00 69.88 82 ASP A CA 1
ATOM 646 C C . ASP A 1 82 ? 7.697 19.802 8.914 1.00 69.88 82 ASP A C 1
ATOM 648 O O . ASP A 1 82 ? 8.061 20.689 9.686 1.00 69.88 82 ASP A O 1
ATOM 652 N N . LEU A 1 83 ? 6.795 20.023 7.948 1.00 74.88 83 LEU A N 1
ATOM 653 C CA . LEU A 1 83 ? 6.194 21.327 7.652 1.00 74.88 83 LEU A CA 1
ATOM 654 C C . LEU A 1 83 ? 5.060 21.676 8.629 1.00 74.88 83 LEU A C 1
ATOM 656 O O . LEU A 1 83 ? 5.030 22.742 9.244 1.00 74.88 83 LEU A O 1
ATOM 660 N N . VAL A 1 84 ? 4.105 20.761 8.823 1.00 70.88 84 VAL A N 1
ATOM 661 C CA . VAL A 1 84 ? 2.855 21.094 9.529 1.00 70.88 84 VAL A CA 1
ATOM 662 C C . VAL A 1 84 ? 2.997 21.027 11.053 1.00 70.88 84 VAL A C 1
ATOM 664 O O . VAL A 1 84 ? 2.292 21.746 11.772 1.00 70.88 84 VAL A O 1
ATOM 667 N N . LYS A 1 85 ? 3.898 20.182 11.574 1.00 68.75 85 LYS A N 1
ATOM 668 C CA . LYS A 1 85 ? 4.008 19.875 13.012 1.00 68.75 85 LYS A CA 1
ATOM 669 C C . LYS A 1 85 ? 2.616 19.593 13.619 1.00 68.75 85 LYS A C 1
ATOM 671 O O . LYS A 1 85 ? 1.960 18.621 13.248 1.00 68.75 85 LYS A O 1
ATOM 676 N N . SER A 1 86 ? 2.127 20.438 14.533 1.00 62.34 86 SER A N 1
ATOM 677 C CA . SER A 1 86 ? 0.832 20.275 15.215 1.00 62.34 86 SER A CA 1
ATOM 678 C C . SER A 1 86 ? -0.375 20.896 14.489 1.00 62.34 86 SER A C 1
ATOM 680 O O . SER A 1 86 ? -1.516 20.633 14.893 1.00 62.34 86 SER A O 1
ATOM 682 N N . ARG A 1 87 ? -0.167 21.692 13.427 1.00 69.38 87 ARG A N 1
ATOM 683 C CA . ARG A 1 87 ? -1.243 22.394 12.703 1.00 69.38 87 ARG A CA 1
ATOM 684 C C . ARG A 1 87 ? -2.106 21.432 11.877 1.00 69.38 87 ARG A C 1
ATOM 686 O O . ARG A 1 87 ? -1.814 20.245 11.717 1.00 69.38 87 ARG A O 1
ATOM 693 N N . LYS A 1 88 ? -3.258 21.923 11.413 1.00 66.25 88 LYS A N 1
ATOM 694 C CA . LYS A 1 88 ? -4.176 21.139 10.569 1.00 66.25 88 LYS A CA 1
ATOM 695 C C . LYS A 1 88 ? -3.944 21.385 9.083 1.00 66.25 88 LYS A C 1
ATOM 697 O O . LYS A 1 88 ? -3.983 20.421 8.332 1.00 66.25 88 LYS A O 1
ATOM 702 N N . THR A 1 89 ? -3.663 22.618 8.684 1.00 71.94 89 THR A N 1
ATOM 703 C CA . THR A 1 89 ? -3.554 23.040 7.283 1.00 71.94 89 THR A CA 1
ATOM 704 C C . THR A 1 89 ? -2.156 23.55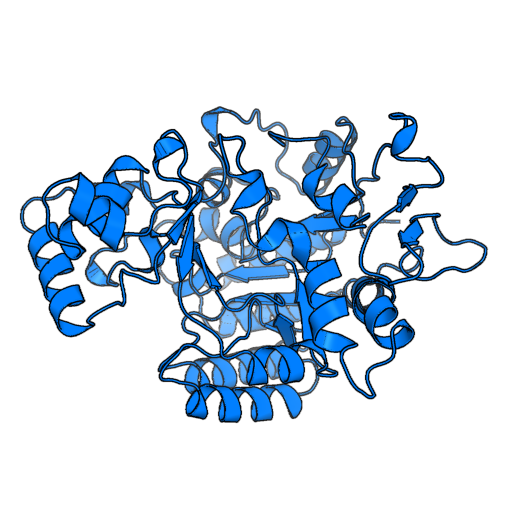9 6.978 1.00 71.94 89 THR A C 1
ATOM 706 O O . THR A 1 89 ? -1.530 24.146 7.859 1.00 71.94 89 THR A O 1
ATOM 709 N N . LEU A 1 90 ? -1.711 23.341 5.742 1.00 81.25 90 LEU A N 1
ATOM 710 C CA . LEU A 1 90 ? -0.583 24.054 5.143 1.00 81.25 90 LEU A CA 1
ATOM 711 C C . LEU A 1 90 ? -1.069 25.435 4.692 1.00 81.25 90 LEU A C 1
ATOM 713 O O . LEU A 1 90 ? -2.209 25.554 4.221 1.00 81.25 90 LEU A O 1
ATOM 717 N N . ASP A 1 91 ? -0.231 26.454 4.841 1.00 86.94 91 ASP A N 1
ATOM 718 C CA . ASP A 1 91 ? -0.406 27.695 4.086 1.00 86.94 91 ASP A CA 1
ATOM 719 C C . ASP A 1 91 ? 0.070 27.520 2.629 1.00 86.94 91 ASP A C 1
ATOM 721 O O . ASP A 1 91 ? 0.321 26.404 2.160 1.00 86.94 91 ASP A O 1
ATOM 725 N N . LYS A 1 92 ? 0.069 28.612 1.862 1.00 88.94 92 LYS A N 1
ATOM 726 C CA . LYS A 1 92 ? 0.380 28.555 0.433 1.00 88.94 92 LYS A CA 1
ATOM 727 C C . LYS A 1 92 ? 1.867 28.269 0.221 1.00 88.94 92 LYS A C 1
ATOM 729 O O . LYS A 1 92 ? 2.204 27.418 -0.596 1.00 88.94 92 LYS A O 1
ATOM 734 N N . GLU A 1 93 ? 2.720 28.950 0.970 1.00 90.06 93 GLU A N 1
ATOM 735 C CA . GLU A 1 93 ? 4.172 28.837 0.919 1.00 90.06 93 GLU A CA 1
ATOM 736 C C . GLU A 1 93 ? 4.621 27.419 1.304 1.00 90.06 93 GLU A C 1
ATOM 738 O O . GLU A 1 93 ? 5.463 26.816 0.641 1.00 90.06 93 GLU A O 1
ATOM 743 N N . GLU A 1 94 ? 4.004 26.827 2.324 1.00 90.62 94 GLU A N 1
ATOM 744 C CA . GLU A 1 94 ? 4.287 25.459 2.753 1.00 90.62 94 GLU A CA 1
ATOM 745 C C . GLU A 1 94 ? 3.825 24.410 1.742 1.00 90.62 94 GLU A C 1
ATOM 747 O O . GLU A 1 94 ? 4.497 23.392 1.563 1.00 90.62 94 GLU A O 1
ATOM 752 N N . LEU A 1 95 ? 2.699 24.645 1.061 1.00 92.00 95 LEU A N 1
ATOM 753 C CA . LEU A 1 95 ? 2.267 23.778 -0.033 1.00 92.00 95 LEU A CA 1
ATOM 754 C C . LEU A 1 95 ? 3.253 23.843 -1.207 1.00 92.00 95 LEU A C 1
ATOM 756 O O . LEU A 1 95 ? 3.620 22.797 -1.734 1.00 92.00 95 LEU A O 1
ATOM 760 N N . GLU A 1 96 ? 3.738 25.034 -1.565 1.00 93.50 96 GLU A N 1
ATOM 761 C CA . GLU A 1 96 ? 4.767 25.209 -2.602 1.00 93.50 96 GLU A CA 1
ATOM 762 C C . GLU A 1 96 ? 6.080 24.498 -2.226 1.00 93.50 96 GLU A C 1
ATOM 764 O O . GLU A 1 96 ? 6.686 23.819 -3.059 1.00 93.50 96 GLU A O 1
ATOM 769 N N . ILE A 1 97 ? 6.501 24.572 -0.959 1.00 92.69 97 ILE A N 1
ATOM 770 C CA . ILE A 1 97 ? 7.653 23.808 -0.454 1.00 92.69 97 ILE A CA 1
ATOM 771 C C . ILE A 1 97 ? 7.408 22.302 -0.606 1.00 92.69 97 ILE A C 1
ATOM 773 O O . ILE A 1 97 ? 8.277 21.580 -1.096 1.00 92.69 97 ILE A O 1
ATOM 777 N N . MET A 1 98 ? 6.226 21.818 -0.226 1.00 92.88 98 MET A N 1
ATOM 778 C CA . MET A 1 98 ? 5.876 20.401 -0.318 1.00 92.88 98 MET A CA 1
ATOM 779 C C . MET A 1 98 ? 5.829 19.901 -1.771 1.00 92.88 98 MET A C 1
ATOM 781 O O . MET A 1 98 ? 6.294 18.795 -2.049 1.00 92.88 98 MET A O 1
ATOM 785 N N . GLU A 1 99 ? 5.321 20.710 -2.705 1.00 95.50 99 GLU A N 1
ATOM 786 C CA . GLU A 1 99 ? 5.361 20.427 -4.145 1.00 95.50 99 GLU A CA 1
ATOM 787 C C . GLU A 1 99 ? 6.801 20.315 -4.661 1.00 95.50 99 GLU A C 1
ATOM 789 O O . GLU A 1 99 ? 7.106 19.395 -5.421 1.00 95.50 99 GLU A O 1
ATOM 794 N N . ASN A 1 100 ? 7.697 21.205 -4.221 1.00 95.06 100 ASN A N 1
ATOM 795 C CA . ASN A 1 100 ? 9.109 21.179 -4.605 1.00 95.06 100 ASN A CA 1
ATOM 796 C C . ASN A 1 100 ? 9.846 19.958 -4.044 1.00 95.06 100 ASN A C 1
ATOM 798 O O . ASN A 1 100 ? 10.619 19.335 -4.772 1.00 95.06 100 ASN A O 1
ATOM 802 N N . ILE A 1 101 ? 9.587 19.588 -2.784 1.00 94.50 101 ILE A N 1
ATOM 803 C CA . ILE A 1 101 ? 10.132 18.361 -2.183 1.00 94.50 101 ILE A CA 1
ATOM 804 C C . ILE A 1 101 ? 9.654 17.147 -2.976 1.00 94.50 101 ILE A C 1
ATOM 806 O O . ILE A 1 101 ? 10.471 16.319 -3.368 1.00 94.50 101 ILE A O 1
ATOM 810 N N . LEU A 1 102 ? 8.349 17.063 -3.260 1.00 96.56 102 LEU A N 1
ATOM 811 C CA . LEU A 1 102 ? 7.795 15.961 -4.039 1.00 96.56 102 LEU A CA 1
ATOM 812 C C . LEU A 1 102 ? 8.447 15.887 -5.419 1.00 96.56 102 LEU A C 1
ATOM 814 O O . LEU A 1 102 ? 8.950 14.832 -5.782 1.00 96.56 102 LEU A O 1
ATOM 818 N N . LYS A 1 103 ? 8.482 16.997 -6.163 1.00 97.00 103 LYS A N 1
ATOM 819 C CA . LYS A 1 103 ? 9.096 17.047 -7.493 1.00 97.00 103 LYS A CA 1
ATOM 820 C C . LYS A 1 103 ? 10.545 16.560 -7.455 1.00 97.00 103 LYS A C 1
ATOM 822 O O . LYS A 1 103 ? 10.895 15.662 -8.210 1.00 97.00 103 LYS A O 1
ATOM 827 N N . ARG A 1 104 ? 11.350 17.095 -6.532 1.00 95.88 104 ARG A N 1
ATOM 828 C CA . ARG A 1 104 ? 12.748 16.692 -6.353 1.00 95.88 104 ARG A CA 1
ATOM 829 C C . ARG A 1 104 ? 12.868 15.196 -6.068 1.00 95.88 104 ARG A C 1
AT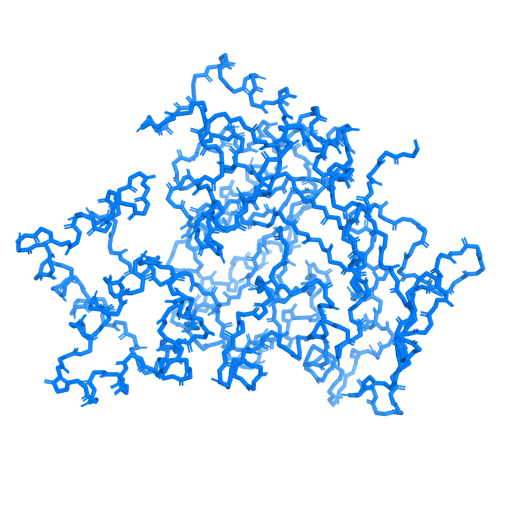OM 831 O O . ARG A 1 104 ? 13.647 14.525 -6.724 1.00 95.88 104 ARG A O 1
ATOM 838 N N . SER A 1 105 ? 12.081 14.658 -5.140 1.00 96.38 105 SER A N 1
ATOM 839 C CA . SER A 1 105 ? 12.126 13.226 -4.827 1.00 96.38 105 SER A CA 1
ATOM 840 C C . SER A 1 105 ? 11.685 12.345 -5.996 1.00 96.38 105 SER A C 1
ATOM 842 O O . SER A 1 105 ? 12.181 11.238 -6.149 1.00 96.38 105 SER A O 1
ATOM 844 N N . LEU A 1 106 ? 10.766 12.804 -6.842 1.00 96.75 106 LEU A N 1
ATOM 845 C CA . LEU A 1 106 ? 10.403 12.070 -8.053 1.00 96.75 106 LEU A CA 1
ATOM 846 C C . LEU A 1 106 ? 11.523 12.127 -9.109 1.00 96.75 106 LEU A C 1
ATOM 848 O O . LEU A 1 106 ? 11.792 11.106 -9.736 1.00 96.75 106 LEU A O 1
ATOM 852 N N . ASP A 1 107 ? 12.216 13.263 -9.252 1.00 96.31 107 ASP A N 1
ATOM 853 C CA . ASP A 1 107 ? 13.402 13.404 -10.117 1.00 96.31 107 ASP A CA 1
ATOM 854 C C . ASP A 1 107 ? 14.590 12.547 -9.612 1.00 96.31 107 ASP A C 1
ATOM 856 O O . ASP A 1 107 ? 15.386 12.043 -10.402 1.00 96.31 107 ASP A O 1
ATOM 860 N N . GLU A 1 108 ? 14.687 12.337 -8.296 1.00 95.94 108 GLU A N 1
ATOM 861 C CA . GLU A 1 108 ? 15.708 11.514 -7.626 1.00 95.94 108 GLU A CA 1
ATOM 862 C C . GLU A 1 108 ? 15.455 9.995 -7.720 1.00 95.94 108 GLU A C 1
ATOM 864 O O . GLU A 1 108 ? 16.268 9.214 -7.229 1.00 95.94 108 GLU A O 1
ATOM 869 N N . GLY A 1 109 ? 14.356 9.551 -8.343 1.00 95.44 109 GLY A N 1
ATOM 870 C CA . GLY A 1 109 ? 14.094 8.125 -8.586 1.00 95.44 109 GLY A CA 1
ATOM 871 C C . GLY A 1 109 ? 12.770 7.581 -8.051 1.00 95.44 109 GLY A C 1
ATOM 872 O O . GLY A 1 109 ? 12.520 6.378 -8.141 1.00 95.44 109 GLY A O 1
ATOM 873 N N . GLY A 1 110 ? 11.915 8.431 -7.478 1.00 96.69 110 GLY A N 1
ATOM 874 C CA . GLY A 1 110 ? 10.622 8.015 -6.938 1.00 96.69 110 GLY A CA 1
ATOM 875 C C . GLY A 1 110 ? 9.644 7.582 -8.031 1.00 96.69 110 GLY A C 1
ATOM 876 O O . GLY A 1 110 ? 9.532 8.220 -9.073 1.00 96.69 110 GLY A O 1
ATOM 877 N N . PHE A 1 111 ? 8.868 6.527 -7.769 1.00 97.31 111 PHE A N 1
ATOM 878 C CA . PHE A 1 111 ? 7.894 5.971 -8.729 1.00 97.31 111 PHE A CA 1
ATOM 879 C C . PHE A 1 111 ? 6.506 6.640 -8.682 1.00 97.31 111 PHE A C 1
ATOM 881 O O . PHE A 1 111 ? 5.571 6.221 -9.368 1.00 97.31 111 PHE A O 1
ATOM 888 N N . GLY A 1 112 ? 6.337 7.662 -7.841 1.00 97.75 112 GLY A N 1
ATOM 889 C CA . GLY A 1 112 ? 5.073 8.364 -7.645 1.00 97.75 112 GLY A CA 1
ATOM 890 C C . GLY A 1 112 ? 4.830 8.766 -6.194 1.00 97.75 112 GLY A C 1
ATOM 891 O O . GLY A 1 112 ? 5.739 8.776 -5.365 1.00 97.75 112 GLY A O 1
ATOM 892 N N . LEU A 1 113 ? 3.576 9.086 -5.883 1.00 98.12 113 LEU A N 1
ATOM 893 C CA . LEU A 1 113 ? 3.137 9.537 -4.560 1.00 98.12 113 LEU A CA 1
ATOM 894 C C . LEU A 1 113 ? 2.256 8.476 -3.907 1.00 98.12 113 LEU A C 1
ATOM 896 O O . LEU A 1 113 ? 1.443 7.842 -4.578 1.00 98.12 113 LEU A O 1
ATOM 900 N N . SER A 1 114 ? 2.330 8.347 -2.587 1.00 97.12 114 SER A N 1
ATOM 901 C CA . SER A 1 114 ? 1.290 7.686 -1.803 1.00 97.12 114 SER A CA 1
ATOM 902 C C . SER A 1 114 ? 0.682 8.637 -0.773 1.00 97.12 114 SER A C 1
ATOM 904 O O . SER A 1 114 ? 1.380 9.490 -0.231 1.00 97.12 114 SER A O 1
ATOM 906 N N . SER A 1 115 ? -0.606 8.474 -0.466 1.00 95.06 115 SER A N 1
ATOM 907 C CA . SER A 1 115 ? -1.342 9.255 0.536 1.00 95.06 115 SER A CA 1
ATOM 908 C C . SER A 1 115 ? -2.114 8.353 1.492 1.00 95.06 115 SER A C 1
ATOM 910 O O . SER A 1 115 ? -2.840 7.463 1.067 1.00 95.06 115 SER A O 1
ATOM 912 N N . GLY A 1 116 ? -1.976 8.593 2.797 1.00 89.94 116 GLY A N 1
ATOM 913 C CA . GLY A 1 116 ? -2.521 7.743 3.860 1.00 89.94 116 GLY A CA 1
ATOM 914 C C . GLY A 1 116 ? -3.616 8.415 4.683 1.00 89.94 116 GLY A C 1
ATOM 915 O O . GLY A 1 116 ? -3.363 8.779 5.834 1.00 89.94 116 GLY A O 1
ATOM 916 N N . LEU A 1 117 ? -4.815 8.630 4.130 1.00 88.94 117 LEU A N 1
ATOM 917 C CA . LEU A 1 117 ? -5.818 9.494 4.776 1.00 88.94 117 LEU A CA 1
ATOM 918 C C . LEU A 1 117 ? -6.538 8.846 5.976 1.00 88.94 117 LEU A C 1
ATOM 920 O O . LEU A 1 117 ? -7.178 9.535 6.769 1.00 88.94 117 LEU A O 1
ATOM 924 N N . ASN A 1 118 ? -6.407 7.531 6.148 1.00 80.75 118 ASN A N 1
ATOM 925 C CA . ASN A 1 118 ? -6.807 6.782 7.346 1.00 80.75 118 ASN A CA 1
ATOM 926 C C . ASN A 1 118 ? -5.822 6.919 8.518 1.00 80.75 118 ASN A C 1
ATOM 928 O O . ASN A 1 118 ? -6.137 6.511 9.638 1.00 80.75 118 ASN A O 1
ATOM 932 N N . PHE A 1 119 ? -4.636 7.488 8.298 1.00 80.19 119 PHE A N 1
ATOM 933 C CA . PHE A 1 119 ? -3.643 7.686 9.347 1.00 80.19 119 PHE A CA 1
ATOM 934 C C . PHE A 1 119 ? -3.694 9.111 9.908 1.00 80.19 119 PHE A C 1
ATOM 936 O O . PHE A 1 119 ? -4.058 10.060 9.220 1.00 80.19 119 PHE A O 1
ATOM 943 N N . ILE A 1 120 ? -3.273 9.265 11.169 1.00 73.88 120 ILE A N 1
ATOM 944 C CA . ILE A 1 120 ? -3.321 10.513 11.958 1.00 73.88 120 ILE A CA 1
ATOM 945 C C . ILE A 1 120 ? -2.873 11.762 11.173 1.00 73.88 120 ILE A C 1
ATOM 947 O O . ILE A 1 120 ? -3.487 12.821 11.303 1.00 73.88 120 ILE A O 1
ATOM 951 N N . HIS A 1 121 ? -1.820 11.645 10.361 1.00 72.00 121 HIS A N 1
ATOM 952 C CA . HIS A 1 121 ? -1.256 12.769 9.610 1.00 72.00 121 HIS A CA 1
ATOM 953 C C . HIS A 1 121 ? -2.027 13.062 8.317 1.00 72.00 121 HIS A C 1
ATOM 955 O O . HIS A 1 121 ? -2.398 14.212 8.090 1.00 72.00 121 HIS A O 1
ATOM 961 N N . GLY A 1 122 ? -2.324 12.036 7.511 1.00 73.94 122 GLY A N 1
ATOM 962 C CA . GLY A 1 122 ? -3.068 12.195 6.259 1.00 73.94 122 GLY A CA 1
ATOM 963 C C . GLY A 1 122 ? -4.529 12.598 6.470 1.00 73.94 122 GLY A C 1
ATOM 964 O O . GLY A 1 122 ? -5.085 13.326 5.654 1.00 73.94 122 GLY A O 1
ATOM 965 N N . LYS A 1 123 ? -5.148 12.225 7.601 1.00 76.88 123 LYS A N 1
ATOM 966 C CA . LYS A 1 123 ? -6.551 12.565 7.912 1.00 76.88 123 LYS A CA 1
ATOM 967 C C . LYS A 1 123 ? -6.819 14.077 7.967 1.00 76.88 123 LYS A C 1
ATOM 969 O O . LYS A 1 123 ? -7.961 14.508 7.838 1.00 76.88 123 LYS A O 1
ATOM 974 N N . LYS A 1 124 ? -5.782 14.891 8.191 1.00 78.19 124 LYS A N 1
ATOM 975 C CA . LYS A 1 124 ? -5.891 16.355 8.297 1.00 78.19 124 LYS A CA 1
ATOM 976 C C . LYS A 1 124 ? -5.696 17.087 6.967 1.00 78.19 124 LYS A C 1
ATOM 978 O O . LYS A 1 124 ? -5.876 18.302 6.937 1.00 78.19 124 LYS A O 1
ATOM 983 N N . SER A 1 125 ? -5.314 16.389 5.903 1.00 85.62 125 SER A N 1
ATOM 984 C CA . SER A 1 125 ? -5.036 17.016 4.613 1.00 85.62 125 SER A CA 1
ATOM 985 C C . SER A 1 125 ? -6.289 17.544 3.939 1.00 85.62 125 SER A C 1
ATOM 987 O O . SER A 1 125 ? -7.365 16.947 4.005 1.00 85.62 125 SER A O 1
ATOM 989 N N . SER A 1 126 ? -6.138 18.684 3.269 1.00 89.94 126 SER A N 1
ATOM 990 C CA . SER A 1 126 ? -7.227 19.269 2.491 1.00 89.94 126 SER A CA 1
ATOM 991 C C . SER A 1 126 ? -7.324 18.623 1.105 1.00 89.94 126 SER A C 1
ATOM 993 O O . SER A 1 126 ? -6.330 18.174 0.540 1.00 89.94 126 SER A O 1
ATOM 995 N N . LEU A 1 127 ? -8.515 18.628 0.499 1.00 92.38 127 LEU A N 1
ATOM 996 C CA . LEU A 1 127 ? -8.675 18.153 -0.883 1.00 92.38 127 LEU A CA 1
ATOM 997 C C . LEU A 1 127 ? -7.901 19.012 -1.894 1.00 92.38 127 LEU A C 1
ATOM 999 O O . LEU A 1 127 ? -7.538 18.511 -2.953 1.00 92.38 127 LEU A O 1
ATOM 1003 N N . LYS A 1 128 ? -7.661 20.292 -1.575 1.00 93.12 128 LYS A N 1
ATOM 1004 C CA . LYS A 1 128 ? -6.844 21.194 -2.396 1.00 93.12 128 LYS A CA 1
ATOM 1005 C C . LYS A 1 128 ? -5.381 20.748 -2.389 1.00 93.12 128 LYS A C 1
ATOM 1007 O O . LYS A 1 128 ? -4.818 20.550 -3.453 1.00 93.12 128 LYS A O 1
ATOM 1012 N N . GLU A 1 129 ? -4.822 20.520 -1.201 1.00 94.31 129 GLU A N 1
ATOM 1013 C CA . GLU A 1 129 ? -3.469 19.973 -1.011 1.00 94.31 129 GLU A CA 1
ATOM 1014 C C . GLU A 1 129 ? -3.286 18.669 -1.803 1.00 94.31 129 GLU A C 1
ATOM 1016 O O . GLU A 1 129 ? -2.345 18.544 -2.578 1.00 94.31 129 GLU A O 1
ATOM 1021 N N . LEU A 1 130 ? -4.231 17.727 -1.693 1.00 95.62 130 LEU A N 1
ATOM 1022 C CA . LEU A 1 130 ? -4.162 16.467 -2.442 1.00 95.62 130 LEU A CA 1
ATOM 1023 C C . LEU A 1 130 ? -4.235 16.670 -3.962 1.00 95.62 130 LEU A C 1
ATOM 1025 O O . LEU A 1 130 ? -3.544 15.967 -4.693 1.00 95.62 130 LEU A O 1
ATOM 1029 N N . ALA A 1 131 ? -5.062 17.603 -4.443 1.00 97.19 131 ALA A N 1
ATOM 1030 C CA . ALA A 1 131 ? -5.194 17.886 -5.871 1.00 97.19 131 ALA A CA 1
ATOM 1031 C C . ALA A 1 131 ? -3.928 18.523 -6.464 1.00 97.19 131 ALA A C 1
ATOM 1033 O O . ALA A 1 131 ? -3.528 18.139 -7.561 1.00 97.19 131 ALA A O 1
ATOM 1034 N N . GLU A 1 132 ? -3.273 19.440 -5.746 1.00 97.50 132 GLU A N 1
ATOM 1035 C CA . GLU A 1 132 ? -2.032 20.064 -6.222 1.00 97.50 132 GLU A CA 1
ATOM 1036 C C . GLU A 1 132 ? -0.867 19.069 -6.267 1.00 97.50 132 GLU A C 1
ATOM 1038 O O . GLU A 1 132 ? -0.178 18.965 -7.281 1.00 97.50 132 GLU A O 1
ATOM 1043 N N . LEU A 1 133 ? -0.704 18.234 -5.237 1.00 97.56 133 LEU A N 1
ATOM 1044 C CA . LEU A 1 133 ? 0.320 17.183 -5.250 1.00 97.56 133 LEU A CA 1
ATOM 1045 C C . LEU A 1 133 ? 0.033 16.129 -6.327 1.00 97.56 133 LEU A C 1
ATOM 1047 O O . LEU A 1 133 ? 0.943 15.689 -7.027 1.00 97.56 133 LEU A O 1
ATOM 1051 N N . ASN A 1 134 ? -1.240 15.767 -6.527 1.00 98.25 134 ASN A N 1
ATOM 1052 C CA . ASN A 1 134 ? -1.649 14.904 -7.635 1.00 98.25 134 ASN A CA 1
ATOM 1053 C C . ASN A 1 134 ? -1.290 15.530 -8.994 1.00 98.25 134 ASN A C 1
ATOM 1055 O O . ASN A 1 134 ? -0.852 14.817 -9.891 1.00 98.25 134 ASN A O 1
ATOM 1059 N N . ARG A 1 135 ? -1.386 16.858 -9.132 1.00 98.50 135 ARG A N 1
ATOM 1060 C CA . ARG A 1 135 ? -0.973 17.587 -10.339 1.00 98.50 135 ARG A CA 1
ATOM 1061 C C . ARG A 1 135 ? 0.529 17.507 -10.597 1.00 98.50 135 ARG A C 1
ATOM 1063 O O . ARG A 1 135 ? 0.928 17.384 -11.754 1.00 98.50 135 ARG A O 1
ATOM 1070 N N . VAL A 1 136 ? 1.361 17.554 -9.555 1.00 98.25 136 VAL A N 1
ATOM 1071 C CA . VAL A 1 136 ? 2.816 17.340 -9.681 1.00 98.25 136 VAL A CA 1
ATOM 1072 C C . VAL A 1 136 ? 3.099 15.938 -10.224 1.00 98.25 136 VAL A C 1
ATOM 1074 O O . VAL A 1 136 ? 3.785 15.802 -11.233 1.00 98.25 136 VAL A O 1
ATOM 1077 N N . VAL A 1 137 ? 2.482 14.913 -9.631 1.00 98.12 137 VAL A N 1
ATOM 1078 C CA . VAL A 1 137 ? 2.614 13.508 -10.060 1.00 98.12 137 VAL A CA 1
ATOM 1079 C C . VAL A 1 137 ? 2.178 13.321 -11.518 1.00 98.12 137 VAL A C 1
ATOM 1081 O O . VAL A 1 137 ? 2.858 12.648 -12.292 1.00 98.12 137 VAL A O 1
ATOM 1084 N N . ALA A 1 138 ? 1.076 13.962 -11.923 1.00 98.00 138 ALA A N 1
ATOM 1085 C CA . ALA A 1 138 ? 0.558 13.889 -13.287 1.00 98.00 138 ALA A CA 1
ATOM 1086 C C . ALA A 1 138 ? 1.537 14.460 -14.320 1.00 98.00 138 ALA A C 1
ATOM 1088 O O . ALA A 1 138 ? 1.727 13.862 -15.377 1.00 98.00 138 ALA A O 1
ATOM 1089 N N . LYS A 1 139 ? 2.173 15.601 -14.013 1.00 97.56 139 LYS A N 1
ATOM 1090 C CA . LYS A 1 139 ? 3.174 16.234 -14.890 1.00 97.56 139 LYS A CA 1
ATOM 1091 C C . LYS A 1 139 ? 4.390 15.342 -15.132 1.00 97.56 139 LYS A C 1
ATOM 1093 O O . LYS A 1 139 ? 5.020 15.469 -16.174 1.00 97.56 139 LYS A O 1
ATOM 1098 N N . MET A 1 140 ? 4.694 14.451 -14.191 1.00 95.56 140 MET A N 1
ATOM 1099 C CA . MET A 1 140 ? 5.800 13.497 -14.289 1.00 95.56 140 MET A CA 1
ATOM 1100 C C . MET A 1 140 ? 5.383 12.161 -14.914 1.00 95.56 140 MET A C 1
ATOM 1102 O O . MET A 1 140 ? 6.205 11.263 -15.043 1.00 95.56 140 MET A O 1
ATOM 1106 N N . GLY A 1 141 ? 4.111 12.009 -15.308 1.00 95.81 141 GLY A N 1
ATOM 1107 C CA . GLY A 1 141 ? 3.599 10.762 -15.880 1.00 95.81 141 GLY A CA 1
ATOM 1108 C C . GLY A 1 141 ? 3.534 9.605 -14.878 1.00 95.81 141 GLY A C 1
ATOM 1109 O O . GLY A 1 141 ? 3.483 8.451 -15.290 1.00 95.81 141 GLY A O 1
ATOM 1110 N N . MET A 1 142 ? 3.539 9.905 -13.577 1.00 96.88 142 MET A N 1
ATOM 1111 C CA . MET A 1 142 ? 3.604 8.915 -12.502 1.00 96.88 142 MET A CA 1
ATOM 1112 C C . MET A 1 142 ? 2.225 8.639 -11.884 1.00 96.88 142 MET A C 1
ATOM 1114 O O . MET A 1 142 ? 1.203 9.225 -12.261 1.00 96.88 142 MET A O 1
ATOM 1118 N N . VAL A 1 143 ? 2.188 7.716 -10.922 1.00 97.75 143 VAL A N 1
ATOM 1119 C CA . VAL A 1 143 ? 0.965 7.237 -10.266 1.00 97.75 143 VAL A CA 1
ATOM 1120 C C . VAL A 1 143 ? 0.824 7.780 -8.840 1.00 97.75 143 VAL A C 1
ATOM 1122 O O . VAL A 1 143 ? 1.801 7.979 -8.117 1.00 97.75 143 VAL A O 1
ATOM 1125 N N . HIS A 1 144 ? -0.419 8.017 -8.419 1.00 98.56 144 HIS A N 1
ATOM 1126 C CA . HIS A 1 144 ? -0.775 8.380 -7.052 1.00 98.56 144 HIS A CA 1
ATOM 1127 C C . HIS A 1 144 ? -1.548 7.244 -6.369 1.00 98.56 144 HIS A C 1
ATOM 1129 O O . HIS A 1 144 ? -2.667 6.919 -6.752 1.00 98.56 144 HIS A O 1
ATOM 1135 N N . PHE A 1 145 ? -0.994 6.659 -5.316 1.00 98.00 145 PHE A N 1
ATOM 1136 C CA . PHE A 1 145 ? -1.700 5.695 -4.473 1.00 98.00 145 PHE A CA 1
ATOM 1137 C C . PHE A 1 145 ? -2.383 6.406 -3.305 1.00 98.00 145 PHE A C 1
ATOM 1139 O O . PHE A 1 145 ? -1.788 7.280 -2.680 1.00 98.00 145 PHE A O 1
ATOM 1146 N N . ILE A 1 146 ? -3.621 6.042 -2.977 1.00 96.44 146 ILE A N 1
ATOM 1147 C CA . ILE A 1 146 ? -4.380 6.727 -1.926 1.00 96.44 146 ILE A CA 1
ATOM 1148 C C . ILE A 1 146 ? -5.177 5.764 -1.050 1.00 96.44 146 ILE A C 1
ATOM 1150 O O . ILE A 1 146 ? -5.983 4.976 -1.533 1.00 96.44 146 ILE A O 1
ATOM 1154 N N . ASP A 1 147 ? -4.991 5.855 0.262 1.00 93.56 147 ASP A N 1
ATOM 1155 C CA . ASP A 1 147 ? -5.843 5.208 1.251 1.00 93.56 147 ASP A CA 1
ATOM 1156 C C . ASP A 1 147 ? -6.971 6.151 1.678 1.00 93.56 147 ASP A C 1
ATOM 1158 O O . ASP A 1 147 ? -6.731 7.306 2.043 1.00 93.56 147 ASP A O 1
ATOM 1162 N N . LEU A 1 148 ? -8.207 5.649 1.672 1.00 91.88 148 LEU A N 1
ATOM 1163 C CA . LEU A 1 148 ? -9.379 6.410 2.103 1.00 91.88 148 LEU A CA 1
ATOM 1164 C C . LEU A 1 148 ? -9.441 6.523 3.633 1.00 91.88 148 LEU A C 1
ATOM 1166 O O . LEU A 1 148 ? -9.058 5.578 4.323 1.00 91.88 148 LEU A O 1
ATOM 1170 N N . PRO A 1 149 ? -10.004 7.613 4.190 1.00 88.50 149 PRO A N 1
ATOM 1171 C CA . PRO A 1 149 ? -10.236 7.723 5.632 1.00 88.50 149 PRO A CA 1
ATOM 1172 C C . PRO A 1 149 ? -11.206 6.679 6.184 1.00 88.50 149 PRO A C 1
ATOM 1174 O O . PRO A 1 149 ? -11.080 6.281 7.340 1.00 88.50 149 PRO A O 1
ATOM 1177 N N . ASP A 1 150 ? -12.184 6.270 5.374 1.00 86.69 150 ASP A N 1
ATOM 1178 C CA . ASP A 1 150 ? -13.195 5.283 5.735 1.00 86.69 150 ASP A CA 1
ATOM 1179 C C . ASP A 1 150 ? -13.619 4.464 4.506 1.00 86.69 150 ASP A C 1
ATOM 1181 O O . ASP A 1 150 ? -13.911 5.019 3.446 1.00 86.69 150 ASP A O 1
ATOM 1185 N N . TYR A 1 151 ? -13.670 3.141 4.676 1.00 87.31 151 TYR A N 1
ATOM 1186 C CA . TYR A 1 151 ? -14.135 2.170 3.672 1.00 87.31 151 TYR A CA 1
ATOM 1187 C C . TYR A 1 151 ? -15.526 1.601 4.013 1.00 87.31 151 TYR A C 1
ATOM 1189 O O . TYR A 1 151 ? -15.993 0.666 3.365 1.00 87.31 151 TYR A O 1
ATOM 1197 N N . GLY A 1 152 ? -16.163 2.106 5.072 1.00 88.00 152 GLY A N 1
ATOM 1198 C CA . GLY A 1 152 ? -17.461 1.655 5.554 1.00 88.00 152 GLY A CA 1
ATOM 1199 C C . GLY A 1 152 ? -18.544 2.683 5.259 1.00 88.00 152 GLY A C 1
ATOM 1200 O O . GLY A 1 152 ? -18.928 2.894 4.111 1.00 88.00 152 GLY A O 1
ATOM 1201 N N . LYS A 1 153 ? -19.050 3.313 6.320 1.00 86.75 153 LYS A N 1
ATOM 1202 C CA . LYS A 1 153 ? -20.219 4.199 6.286 1.00 86.75 153 LYS A CA 1
ATOM 1203 C C . LYS A 1 153 ? -20.064 5.378 5.322 1.00 86.75 153 LYS A C 1
ATOM 1205 O O . LYS A 1 153 ? -21.019 5.729 4.635 1.00 86.75 153 LYS A O 1
ATOM 1210 N N . ASP A 1 154 ? -18.886 5.991 5.283 1.00 91.06 154 ASP A N 1
ATOM 1211 C CA . ASP A 1 154 ? -18.635 7.239 4.560 1.00 91.06 154 ASP A CA 1
ATOM 1212 C C . ASP A 1 154 ? -17.924 7.010 3.215 1.00 91.06 154 ASP A C 1
ATOM 1214 O O . ASP A 1 154 ? -17.512 7.974 2.563 1.00 91.06 154 ASP A O 1
ATOM 1218 N N . ILE A 1 155 ? -17.806 5.758 2.755 1.00 94.50 155 ILE A N 1
ATOM 1219 C CA . ILE A 1 155 ? -17.075 5.411 1.528 1.00 94.50 155 ILE A CA 1
ATOM 1220 C C . ILE A 1 155 ? -17.549 6.214 0.309 1.00 94.50 155 ILE A C 1
ATOM 1222 O O . ILE A 1 155 ? -16.732 6.736 -0.443 1.00 94.50 155 ILE A O 1
ATOM 1226 N N . LEU A 1 156 ? -18.862 6.403 0.140 1.00 96.50 156 LEU A N 1
ATOM 1227 C CA . LEU A 1 156 ? -19.413 7.163 -0.988 1.00 96.50 156 LEU A CA 1
ATOM 1228 C C . LEU A 1 156 ? -19.009 8.632 -0.962 1.00 96.50 156 LEU A C 1
ATOM 1230 O O . LEU A 1 156 ? -18.698 9.210 -2.003 1.00 96.50 156 LEU A O 1
ATOM 1234 N N . LYS A 1 157 ? -19.001 9.244 0.222 1.00 96.62 157 LYS A N 1
ATOM 1235 C CA . LYS A 1 157 ? -18.556 10.627 0.386 1.00 96.62 157 LYS A CA 1
ATOM 1236 C C . LYS A 1 157 ? -17.091 10.747 -0.026 1.00 96.62 157 LYS A C 1
ATOM 1238 O O . LYS A 1 157 ? -16.758 11.631 -0.811 1.00 96.62 157 LYS A O 1
ATOM 1243 N N . TRP A 1 158 ? -16.236 9.856 0.473 1.00 96.06 158 TRP A N 1
ATOM 1244 C CA . TRP A 1 158 ? -14.805 9.899 0.181 1.00 96.06 158 TRP A CA 1
ATOM 1245 C C . TRP A 1 158 ? -14.498 9.620 -1.284 1.00 96.06 158 TRP A C 1
ATOM 1247 O O . TRP A 1 158 ? -13.697 10.339 -1.865 1.00 96.06 158 TRP A O 1
ATOM 1257 N N . ILE A 1 159 ? -15.186 8.670 -1.916 1.00 97.88 159 ILE A N 1
ATOM 1258 C CA . ILE A 1 159 ? -15.010 8.398 -3.346 1.00 97.88 159 ILE A CA 1
ATOM 1259 C C . ILE A 1 159 ? -15.337 9.624 -4.193 1.00 97.88 159 ILE A C 1
ATOM 1261 O O . ILE A 1 159 ? -14.513 10.009 -5.013 1.00 97.88 159 ILE A O 1
ATOM 1265 N N . ASN A 1 160 ? -16.457 10.308 -3.944 1.00 97.81 160 ASN A N 1
ATOM 1266 C CA . ASN A 1 160 ? -16.776 11.547 -4.664 1.00 97.81 160 ASN A CA 1
ATOM 1267 C C . ASN A 1 160 ? -15.715 12.640 -4.452 1.00 97.81 160 ASN A C 1
ATOM 1269 O O . ASN A 1 160 ? -15.382 13.385 -5.371 1.00 97.81 160 ASN A O 1
ATOM 1273 N N . GLN A 1 161 ? -15.142 12.729 -3.251 1.00 97.38 161 GLN A N 1
ATOM 1274 C CA . GLN A 1 161 ? -14.054 13.668 -2.985 1.00 97.38 161 GLN A CA 1
ATOM 1275 C C . GLN A 1 161 ? -12.764 13.296 -3.726 1.00 97.38 161 GLN A C 1
ATOM 1277 O O . GLN A 1 161 ? -12.099 14.190 -4.251 1.00 97.38 161 GLN A O 1
ATOM 1282 N N . ILE A 1 162 ? -12.428 12.004 -3.806 1.00 97.62 162 ILE A N 1
ATOM 1283 C CA . ILE A 1 162 ? -11.273 11.519 -4.570 1.00 97.62 162 ILE A CA 1
ATOM 1284 C C . ILE A 1 162 ? -11.475 11.729 -6.068 1.00 97.62 162 ILE A C 1
ATOM 1286 O O . ILE A 1 162 ? -10.539 12.173 -6.721 1.00 97.62 162 ILE A O 1
ATOM 1290 N N . VAL A 1 163 ? -12.681 11.528 -6.607 1.00 98.38 163 VAL A N 1
ATOM 1291 C CA . VAL A 1 163 ? -13.001 11.893 -7.999 1.00 98.38 163 VAL A CA 1
ATOM 1292 C C . VAL A 1 163 ? -12.646 13.360 -8.256 1.00 98.38 163 VAL A C 1
ATOM 1294 O O . VAL A 1 163 ? -11.886 13.650 -9.174 1.00 98.38 163 VAL A O 1
ATOM 1297 N N . GLY A 1 164 ? -13.056 14.277 -7.373 1.00 98.00 164 GLY A N 1
ATOM 1298 C CA . GLY A 1 164 ? -12.685 15.690 -7.495 1.00 98.00 164 GLY A CA 1
ATOM 1299 C C . GLY A 1 164 ? -11.179 15.973 -7.353 1.00 98.00 164 GLY A C 1
ATOM 1300 O O . GLY A 1 164 ? -10.686 16.972 -7.878 1.00 98.00 164 GLY A O 1
ATOM 1301 N N . VAL A 1 165 ? -10.415 15.137 -6.641 1.00 97.88 165 VAL A N 1
ATOM 1302 C CA . VAL A 1 165 ? -8.939 15.213 -6.619 1.00 97.88 165 VAL A CA 1
ATOM 1303 C C . VAL A 1 165 ? -8.366 14.773 -7.968 1.00 97.88 165 VAL A C 1
ATOM 1305 O O . VAL A 1 165 ? -7.545 15.494 -8.529 1.00 97.88 165 VAL A O 1
ATOM 1308 N N . VAL A 1 166 ? -8.838 13.650 -8.516 1.00 97.81 166 VAL A N 1
ATOM 1309 C CA . VAL A 1 166 ? -8.381 13.091 -9.801 1.00 97.81 166 VAL A CA 1
ATOM 1310 C C . VAL A 1 166 ? -8.716 14.012 -10.973 1.00 97.81 166 VAL A C 1
ATOM 1312 O O . VAL A 1 166 ? -7.874 14.234 -11.837 1.00 97.81 166 VAL A O 1
ATOM 1315 N N . GLU A 1 167 ? -9.907 14.606 -11.006 1.00 97.50 167 GLU A N 1
ATOM 1316 C CA . GLU A 1 167 ? -10.321 15.501 -12.095 1.00 97.50 167 GLU A CA 1
ATOM 1317 C C . GLU A 1 167 ? -9.495 16.794 -12.147 1.00 97.50 167 GLU A C 1
ATOM 1319 O O . GLU A 1 167 ? -9.197 17.304 -13.232 1.00 97.50 167 GLU A O 1
ATOM 1324 N N . ARG A 1 168 ? -9.089 17.310 -10.980 1.00 97.25 168 ARG A N 1
ATOM 1325 C CA . ARG A 1 168 ? -8.255 18.516 -10.868 1.00 97.25 168 ARG A CA 1
ATOM 1326 C C . ARG A 1 168 ? -6.770 18.227 -11.071 1.00 97.25 168 ARG A C 1
ATOM 1328 O O . ARG A 1 168 ? -6.104 18.987 -11.768 1.00 97.25 168 ARG A O 1
ATOM 1335 N N . GLY A 1 169 ? -6.260 17.153 -10.471 1.00 97.31 169 GLY A N 1
ATOM 1336 C CA . GLY A 1 169 ? -4.837 16.809 -10.497 1.00 97.31 169 GLY A CA 1
ATOM 1337 C C . GLY A 1 169 ? -4.406 16.003 -11.725 1.00 97.31 169 GLY A C 1
ATOM 1338 O O . GLY A 1 169 ? -3.295 16.179 -12.207 1.00 97.31 169 GLY A O 1
ATOM 1339 N N . ARG A 1 170 ? -5.305 15.196 -12.303 1.00 98.00 170 ARG A N 1
ATOM 1340 C CA . ARG A 1 170 ? -5.126 14.413 -13.542 1.00 98.00 170 ARG A CA 1
ATOM 1341 C C . ARG A 1 170 ? -4.110 13.260 -13.487 1.00 98.00 170 ARG A C 1
ATOM 1343 O O . ARG A 1 170 ? -3.883 12.644 -14.533 1.00 98.00 170 ARG A O 1
ATOM 1350 N N . ALA A 1 171 ? -3.534 12.900 -12.338 1.00 98.19 171 ALA A N 1
ATOM 1351 C CA . ALA A 1 171 ? -2.677 11.710 -12.262 1.00 98.19 171 ALA A CA 1
ATOM 1352 C C . ALA A 1 171 ? -3.508 10.424 -12.248 1.00 98.19 171 ALA A C 1
ATOM 1354 O O . ALA A 1 171 ? -4.602 10.382 -11.673 1.00 98.19 171 ALA A O 1
ATOM 1355 N N . ASN A 1 172 ? -2.945 9.350 -12.808 1.00 98.12 172 ASN A N 1
ATOM 1356 C CA . ASN A 1 172 ? -3.466 8.005 -12.578 1.00 98.12 172 ASN A CA 1
ATOM 1357 C C . ASN A 1 172 ? -3.443 7.731 -11.075 1.00 98.12 172 ASN A C 1
ATOM 1359 O O . ASN A 1 172 ? -2.403 7.857 -10.434 1.00 98.12 172 ASN A O 1
ATOM 1363 N N . THR A 1 173 ? -4.600 7.409 -10.507 1.00 98.62 173 THR A N 1
ATOM 1364 C CA . THR A 1 173 ? -4.795 7.298 -9.066 1.00 98.62 173 THR A CA 1
ATOM 1365 C C . THR A 1 173 ? -5.363 5.930 -8.708 1.00 98.62 173 THR A C 1
ATOM 1367 O O . THR A 1 173 ? -6.361 5.492 -9.280 1.00 98.62 173 THR A O 1
ATOM 1370 N N . ILE A 1 174 ? -4.731 5.257 -7.749 1.00 98.38 174 ILE A N 1
ATOM 1371 C CA . ILE A 1 174 ? -5.082 3.910 -7.297 1.00 98.38 174 ILE A CA 1
ATOM 1372 C C . ILE A 1 174 ? -5.527 3.968 -5.840 1.00 98.38 174 ILE A C 1
ATOM 1374 O O . ILE A 1 174 ? -4.741 4.299 -4.954 1.00 98.38 174 ILE A O 1
ATOM 1378 N N . ILE A 1 175 ? -6.788 3.626 -5.579 1.00 97.56 175 ILE A N 1
ATOM 1379 C CA . ILE A 1 175 ? -7.297 3.506 -4.210 1.00 97.56 175 ILE A CA 1
ATOM 1380 C C . ILE A 1 175 ? -6.764 2.216 -3.591 1.00 97.56 175 ILE A C 1
ATOM 1382 O O . ILE A 1 175 ? -7.030 1.128 -4.100 1.00 97.56 175 ILE A O 1
ATOM 1386 N N . ASN A 1 176 ? -6.038 2.324 -2.486 1.00 93.06 176 ASN A N 1
ATOM 1387 C CA . ASN A 1 176 ? -5.454 1.175 -1.814 1.00 93.06 176 ASN A CA 1
ATOM 1388 C C . ASN A 1 176 ? -6.504 0.319 -1.101 1.00 93.06 176 ASN A C 1
ATOM 1390 O O . ASN A 1 176 ? -7.465 0.833 -0.541 1.00 93.06 176 ASN A O 1
ATOM 1394 N N . ASN A 1 177 ? -6.306 -1.002 -1.088 1.00 87.62 177 ASN A N 1
ATOM 1395 C CA . ASN A 1 177 ? -7.102 -1.949 -0.295 1.00 87.62 177 ASN A CA 1
ATOM 1396 C C . ASN A 1 177 ? -8.633 -1.784 -0.432 1.00 87.62 177 ASN A C 1
ATOM 1398 O O . ASN A 1 177 ? -9.373 -1.980 0.538 1.00 87.62 177 ASN A O 1
ATOM 1402 N N . PHE A 1 178 ? -9.119 -1.452 -1.631 1.00 92.31 178 PHE A N 1
ATOM 1403 C CA . PHE A 1 178 ? -10.522 -1.132 -1.885 1.00 92.31 178 PHE A CA 1
ATOM 1404 C C . PHE A 1 178 ? -11.395 -2.395 -1.869 1.00 92.31 178 PHE A C 1
ATOM 1406 O O . PHE A 1 178 ? -11.555 -3.093 -2.871 1.00 92.31 178 PHE A O 1
ATOM 1413 N N . LYS A 1 179 ? -11.949 -2.712 -0.695 1.00 88.81 179 LYS A N 1
ATOM 1414 C CA . LYS A 1 179 ? -12.794 -3.889 -0.455 1.00 88.81 179 LYS A CA 1
ATOM 1415 C C . LYS A 1 179 ? -13.983 -3.543 0.451 1.00 88.81 179 LYS A C 1
ATOM 1417 O O . LYS A 1 179 ? -13.857 -2.638 1.278 1.00 88.81 179 LYS A O 1
ATOM 1422 N N . PRO A 1 180 ? -15.118 -4.260 0.350 1.00 88.19 180 PRO A N 1
ATOM 1423 C CA . PRO A 1 180 ? -16.290 -3.950 1.154 1.00 88.19 180 PRO A CA 1
ATOM 1424 C C . PRO A 1 180 ? -16.051 -4.283 2.624 1.00 88.19 180 PRO A C 1
ATOM 1426 O O . PRO A 1 180 ? -15.529 -5.345 2.974 1.00 88.19 180 PRO A O 1
ATOM 1429 N N . VAL A 1 181 ? -16.502 -3.390 3.499 1.00 83.25 181 VAL A N 1
ATOM 1430 C CA . VAL A 1 181 ? -16.595 -3.657 4.933 1.00 83.25 181 VAL A CA 1
ATOM 1431 C C . VAL A 1 181 ? -17.949 -4.303 5.220 1.00 83.25 181 VAL A C 1
ATOM 1433 O O . VAL A 1 181 ? -18.980 -3.837 4.739 1.00 83.25 181 VAL A O 1
ATOM 1436 N N . LYS A 1 182 ? -17.952 -5.373 6.024 1.00 80.62 182 LYS A N 1
ATOM 1437 C CA . LYS A 1 182 ? -19.178 -6.087 6.403 1.00 80.62 182 LYS A CA 1
ATOM 1438 C C . LYS A 1 182 ? -20.221 -5.126 6.989 1.00 80.62 182 LYS A C 1
ATOM 1440 O O . LYS A 1 182 ? -19.926 -4.444 7.970 1.00 80.62 182 LYS A O 1
ATOM 1445 N N . GLY A 1 183 ? -21.432 -5.131 6.436 1.00 83.69 183 GLY A N 1
ATOM 1446 C CA . GLY A 1 183 ? -22.529 -4.230 6.803 1.00 83.69 183 GLY A CA 1
ATOM 1447 C C . GLY A 1 183 ? -22.635 -2.961 5.948 1.00 83.69 183 GLY A C 1
ATOM 1448 O O . GLY A 1 183 ? -23.621 -2.245 6.094 1.00 83.69 183 GLY A O 1
ATOM 1449 N N . TYR A 1 184 ? -21.663 -2.701 5.068 1.00 87.88 184 TYR A N 1
ATOM 1450 C CA . TYR A 1 184 ? -21.615 -1.549 4.155 1.00 87.88 184 TYR A CA 1
ATOM 1451 C C . TYR A 1 184 ? -21.441 -1.978 2.687 1.00 87.88 184 TYR A C 1
ATOM 1453 O O . TYR A 1 184 ? -20.911 -1.244 1.852 1.00 87.88 184 TYR A O 1
ATOM 1461 N N . GLU A 1 185 ? -21.845 -3.206 2.349 1.00 90.12 185 GLU A N 1
ATOM 1462 C CA . GLU A 1 185 ? -21.666 -3.774 1.011 1.00 90.12 185 GLU A CA 1
ATOM 1463 C C . GLU A 1 185 ? -22.416 -2.974 -0.068 1.00 90.12 185 GLU A C 1
ATOM 1465 O O . GLU A 1 185 ? -21.905 -2.803 -1.172 1.00 90.12 185 GLU A O 1
ATOM 1470 N N . LYS A 1 186 ? -23.600 -2.428 0.244 1.00 92.88 186 LYS A N 1
ATOM 1471 C CA . LYS A 1 186 ? -24.408 -1.648 -0.714 1.00 92.88 186 LYS A CA 1
ATOM 1472 C C . LYS A 1 186 ? -23.763 -0.303 -1.053 1.00 92.88 186 LYS A C 1
ATOM 1474 O O . LYS A 1 186 ? -23.813 0.147 -2.199 1.00 92.88 186 LYS A O 1
ATOM 1479 N N . GLU A 1 187 ? -23.191 0.362 -0.056 1.00 94.44 187 GLU A N 1
ATOM 1480 C CA . GLU A 1 187 ? -22.427 1.596 -0.210 1.00 94.44 187 GLU A CA 1
ATOM 1481 C C . GLU A 1 187 ? -21.166 1.331 -1.031 1.00 94.44 187 GLU A C 1
ATOM 1483 O O . GLU A 1 187 ? -20.870 2.089 -1.957 1.00 94.44 187 GLU A O 1
ATOM 1488 N N . PHE A 1 188 ? -20.483 0.217 -0.758 1.00 93.94 188 PHE A N 1
ATOM 1489 C CA . PHE A 1 188 ? -19.325 -0.220 -1.528 1.00 93.94 188 PHE A CA 1
ATOM 1490 C C . PHE A 1 188 ? -19.665 -0.498 -3.000 1.00 93.94 188 PHE A C 1
ATOM 1492 O O . PHE A 1 188 ? -18.965 -0.013 -3.878 1.00 93.94 188 PHE A O 1
ATOM 1499 N N . GLU A 1 189 ? -20.757 -1.204 -3.305 1.00 95.38 189 GLU A N 1
ATOM 1500 C CA . GLU A 1 189 ? -21.175 -1.466 -4.695 1.00 95.38 189 GLU A CA 1
ATOM 1501 C C . GLU A 1 189 ? -21.445 -0.174 -5.480 1.00 95.38 189 GLU A C 1
ATOM 1503 O O . GLU A 1 189 ? -21.109 -0.060 -6.659 1.00 95.38 189 GLU A O 1
ATOM 1508 N N . LYS A 1 190 ? -22.047 0.829 -4.832 1.00 97.50 190 LYS A N 1
ATOM 1509 C CA . LYS A 1 190 ? -22.240 2.158 -5.429 1.00 97.50 190 LYS A CA 1
ATOM 1510 C C . LYS A 1 190 ? -20.900 2.866 -5.655 1.00 97.50 190 LYS A C 1
ATOM 1512 O O . LYS A 1 190 ? -20.704 3.457 -6.712 1.00 97.50 190 LYS A O 1
ATOM 1517 N N . ALA A 1 191 ? -19.991 2.787 -4.687 1.00 97.69 191 ALA A N 1
ATOM 1518 C CA . ALA A 1 191 ? -18.652 3.356 -4.775 1.00 97.69 191 ALA A CA 1
ATOM 1519 C C . ALA A 1 191 ? -17.824 2.709 -5.898 1.00 97.69 191 ALA A C 1
ATOM 1521 O O . ALA A 1 191 ? -17.183 3.422 -6.666 1.00 97.69 191 ALA A O 1
ATOM 1522 N N . LEU A 1 192 ? -17.893 1.382 -6.043 1.00 97.56 192 LEU A N 1
ATOM 1523 C CA . LEU A 1 192 ? -17.231 0.632 -7.109 1.00 97.56 192 LEU A CA 1
ATOM 1524 C C . LEU A 1 192 ? -17.695 1.099 -8.490 1.00 97.56 192 LEU A C 1
ATOM 1526 O O . LEU A 1 192 ? -16.851 1.384 -9.331 1.00 97.56 192 LEU A O 1
ATOM 1530 N N . ARG A 1 193 ? -19.006 1.284 -8.702 1.00 98.06 193 ARG A N 1
ATOM 1531 C CA . ARG A 1 193 ? -19.526 1.810 -9.979 1.00 98.06 193 ARG A CA 1
ATOM 1532 C C . ARG A 1 193 ? -18.967 3.189 -10.325 1.00 98.06 193 ARG A C 1
ATOM 1534 O O . ARG A 1 193 ? -18.651 3.440 -11.485 1.00 98.06 193 ARG A O 1
ATOM 1541 N N . ILE A 1 194 ? -18.818 4.072 -9.332 1.00 98.50 194 ILE A N 1
ATOM 1542 C CA . ILE A 1 194 ? -18.192 5.386 -9.541 1.00 98.50 194 ILE A CA 1
ATOM 1543 C C . ILE A 1 194 ? -16.742 5.184 -9.989 1.00 98.50 194 ILE A C 1
ATOM 1545 O O . ILE A 1 194 ? -16.377 5.655 -11.063 1.00 98.50 194 ILE A O 1
ATOM 1549 N N . VAL A 1 195 ? -15.955 4.400 -9.241 1.00 98.44 195 VAL A N 1
ATOM 1550 C CA . VAL A 1 195 ? -14.559 4.076 -9.586 1.00 98.44 195 VAL A CA 1
ATOM 1551 C C . VAL A 1 195 ? -14.447 3.498 -10.998 1.00 98.44 195 VAL A C 1
ATOM 1553 O O . VAL A 1 195 ? -13.600 3.927 -11.773 1.00 98.44 195 VAL A O 1
ATOM 1556 N N . GLU A 1 196 ? -15.323 2.574 -11.387 1.00 97.88 196 GLU A N 1
ATOM 1557 C CA . GLU A 1 196 ? -15.349 1.979 -12.727 1.00 97.88 196 GLU A CA 1
ATOM 1558 C C . GLU A 1 196 ? -15.675 2.985 -13.837 1.00 97.88 196 GLU A C 1
ATOM 1560 O O . GLU A 1 196 ? -15.134 2.867 -14.939 1.00 97.88 196 GLU A O 1
ATOM 1565 N N . SER A 1 197 ? -16.498 3.992 -13.546 1.00 97.88 197 SER A N 1
ATOM 1566 C CA . SER A 1 197 ? -16.881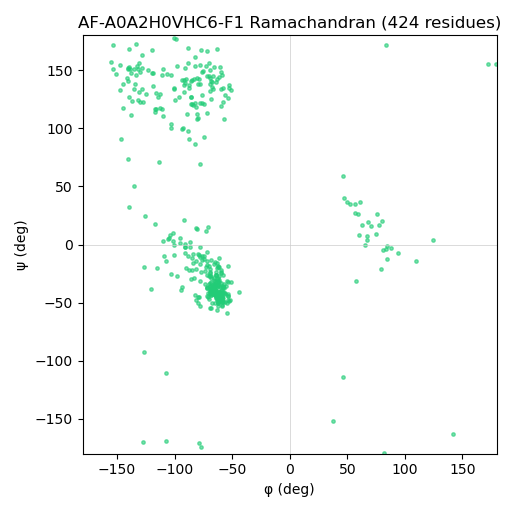 5.041 -14.499 1.00 97.88 197 SER A CA 1
ATOM 1567 C C . SER A 1 197 ? -15.887 6.206 -14.591 1.00 97.88 197 SER A C 1
ATOM 1569 O O . SER A 1 197 ? -15.840 6.880 -15.615 1.00 97.88 197 SER A O 1
ATOM 1571 N N . THR A 1 198 ? -15.059 6.434 -13.567 1.00 98.25 198 THR A N 1
ATOM 1572 C CA . THR A 1 198 ? -14.129 7.574 -13.516 1.00 98.25 198 THR A CA 1
ATOM 1573 C C . THR A 1 198 ? -12.814 7.272 -14.235 1.00 98.25 198 THR A C 1
ATOM 1575 O O . THR A 1 198 ? -12.094 6.342 -13.868 1.00 98.25 198 THR A O 1
ATOM 1578 N N . ASP A 1 199 ? -12.464 8.058 -15.252 1.00 97.06 199 ASP A N 1
ATOM 1579 C CA . ASP A 1 199 ? -11.158 7.948 -15.914 1.00 97.06 199 ASP A CA 1
ATOM 1580 C C . ASP A 1 199 ? -10.002 8.184 -14.924 1.00 97.06 199 ASP A C 1
ATOM 1582 O O . ASP A 1 199 ? -10.146 8.937 -13.962 1.00 97.06 199 ASP A O 1
ATOM 1586 N N . ARG A 1 200 ? -8.856 7.526 -15.142 1.00 97.38 200 ARG A N 1
ATOM 1587 C CA . ARG A 1 200 ? -7.645 7.627 -14.293 1.00 97.38 200 ARG A CA 1
ATOM 1588 C C . ARG A 1 200 ? -7.825 7.201 -12.835 1.00 97.38 200 ARG A C 1
ATOM 1590 O O . ARG A 1 200 ? -6.901 7.369 -12.047 1.00 97.38 200 ARG A O 1
ATOM 1597 N N . LEU A 1 201 ? -8.967 6.625 -12.467 1.00 98.56 201 LEU A N 1
ATOM 1598 C CA . LEU A 1 201 ? -9.212 6.091 -11.132 1.00 98.56 201 LEU A CA 1
ATOM 1599 C C . LEU A 1 201 ? -9.333 4.570 -11.195 1.00 98.56 201 LEU A C 1
ATOM 1601 O O . LEU A 1 201 ? -10.229 4.035 -11.847 1.00 98.56 201 LEU A O 1
ATOM 1605 N N . GLY A 1 202 ? -8.422 3.886 -10.512 1.00 98.31 202 GLY A N 1
ATOM 1606 C CA . GLY A 1 202 ? -8.441 2.445 -10.295 1.00 98.31 202 GLY A CA 1
ATOM 1607 C C . GLY A 1 202 ? -8.303 2.112 -8.815 1.00 98.31 202 GLY A C 1
ATOM 1608 O O . GLY A 1 202 ? -8.382 2.987 -7.949 1.00 98.31 202 GLY A O 1
ATOM 1609 N N . PHE A 1 203 ? -8.093 0.838 -8.510 1.00 97.81 203 PHE A N 1
ATOM 1610 C CA . PHE A 1 203 ? -7.913 0.401 -7.132 1.00 97.81 203 PHE A CA 1
ATOM 1611 C C . PHE A 1 203 ? -6.963 -0.783 -7.017 1.00 97.81 203 PHE A C 1
ATOM 1613 O O . PHE A 1 203 ? -6.801 -1.556 -7.956 1.00 97.81 203 PHE A O 1
ATOM 1620 N N . SER A 1 204 ? -6.334 -0.927 -5.855 1.00 95.12 204 SER A N 1
ATOM 1621 C CA . SER A 1 204 ? -5.607 -2.129 -5.482 1.00 95.12 204 SER A CA 1
ATOM 1622 C C . SER A 1 204 ? -6.428 -2.954 -4.497 1.00 95.12 204 SER A C 1
ATOM 1624 O O . SER A 1 204 ? -7.178 -2.429 -3.666 1.00 95.12 204 SER A O 1
ATOM 1626 N N . ILE A 1 205 ? -6.304 -4.270 -4.599 1.00 91.56 205 ILE A N 1
ATOM 1627 C CA . ILE A 1 205 ? -6.956 -5.213 -3.703 1.00 91.56 205 ILE A CA 1
ATOM 1628 C C . ILE A 1 205 ? -6.009 -6.363 -3.383 1.00 91.56 205 ILE A C 1
ATOM 1630 O O . ILE A 1 205 ? -5.301 -6.875 -4.250 1.00 91.56 205 ILE A O 1
ATOM 1634 N N . SER A 1 206 ? -6.036 -6.798 -2.127 1.00 88.25 206 SER A N 1
ATOM 1635 C CA . SER A 1 206 ? -5.460 -8.077 -1.746 1.00 88.25 206 SER A CA 1
ATOM 1636 C C . SER A 1 206 ? -6.531 -9.175 -1.830 1.00 88.25 206 SER A C 1
ATOM 1638 O O . SER A 1 206 ? -7.669 -8.954 -1.398 1.00 88.25 206 SER A O 1
ATOM 1640 N N . PRO A 1 207 ? -6.207 -10.378 -2.333 1.00 86.31 207 PRO A N 1
ATOM 1641 C CA . PRO A 1 207 ? -7.162 -11.475 -2.518 1.00 86.31 207 PRO A CA 1
ATOM 1642 C C . PRO A 1 207 ? -7.595 -12.124 -1.194 1.00 86.31 207 PRO A C 1
ATOM 1644 O O . PRO A 1 207 ? -8.206 -13.191 -1.188 1.00 86.31 207 PRO A O 1
ATOM 1647 N N . GLN A 1 208 ? -7.282 -11.511 -0.050 1.00 81.31 208 GLN A N 1
ATOM 1648 C CA . GLN A 1 208 ? -7.661 -12.030 1.254 1.00 81.31 208 GLN A CA 1
ATOM 1649 C C . GLN A 1 208 ? -9.003 -11.466 1.714 1.00 81.31 208 GLN A C 1
ATOM 1651 O O . GLN A 1 208 ? -9.293 -10.274 1.606 1.00 81.31 208 GLN A O 1
ATOM 1656 N N . GLY A 1 209 ? -9.792 -12.335 2.347 1.00 80.88 209 GLY A N 1
ATOM 1657 C CA . GLY A 1 209 ? -11.091 -11.993 2.921 1.00 80.88 209 GLY A CA 1
ATOM 1658 C C . GLY A 1 209 ? -11.043 -11.109 4.168 1.00 80.88 209 GLY A C 1
ATOM 1659 O O . GLY A 1 209 ? -12.038 -11.046 4.877 1.00 80.88 209 GLY A O 1
ATOM 1660 N N . VAL A 1 210 ? -9.918 -10.466 4.478 1.00 81.00 210 VAL A N 1
ATOM 1661 C CA . VAL A 1 210 ? -9.714 -9.632 5.673 1.00 81.00 210 VAL A CA 1
ATOM 1662 C C . VAL A 1 210 ? -8.897 -8.393 5.315 1.00 81.00 210 VAL A C 1
ATOM 1664 O O . VAL A 1 210 ? -8.085 -8.430 4.391 1.00 81.00 210 VAL A O 1
ATOM 1667 N N . SER A 1 211 ? -9.087 -7.289 6.033 1.00 80.25 211 SER A N 1
ATOM 1668 C CA . SER A 1 211 ? -8.243 -6.090 5.928 1.00 80.25 211 SER A CA 1
ATOM 1669 C C . SER A 1 211 ? -7.138 -6.129 6.973 1.00 80.25 211 SER A C 1
ATOM 1671 O O . SER A 1 211 ? -7.394 -6.544 8.097 1.00 80.25 211 SER A O 1
ATOM 1673 N N . GLN A 1 212 ? -5.934 -5.682 6.628 1.00 81.94 212 GLN A N 1
ATOM 1674 C CA . GLN A 1 212 ? -4.845 -5.482 7.586 1.00 81.94 212 GLN A CA 1
ATOM 1675 C C . GLN A 1 212 ? -4.841 -4.011 8.000 1.00 81.94 212 GLN A C 1
ATOM 1677 O O . GLN A 1 212 ? -4.869 -3.134 7.140 1.00 81.94 212 GLN A O 1
ATOM 1682 N N . ILE A 1 213 ? -4.868 -3.738 9.302 1.00 83.19 213 ILE A N 1
ATOM 1683 C CA . ILE A 1 213 ? -4.904 -2.376 9.840 1.00 83.19 213 ILE A CA 1
ATOM 1684 C C . ILE A 1 213 ? -3.985 -2.252 11.051 1.00 83.19 213 ILE A C 1
ATOM 1686 O O . ILE A 1 213 ? -3.792 -3.204 11.811 1.00 83.19 213 ILE A O 1
ATOM 1690 N N . GLN A 1 214 ? -3.468 -1.046 11.266 1.00 85.81 214 GLN A N 1
ATOM 1691 C CA . GLN A 1 214 ? -2.791 -0.715 12.513 1.00 85.81 214 GLN A CA 1
ATOM 1692 C C . GLN A 1 214 ? -3.805 -0.654 13.648 1.00 85.81 214 GLN A C 1
ATOM 1694 O O . GLN A 1 214 ? -4.854 -0.021 13.505 1.00 85.81 214 GLN A O 1
ATOM 1699 N N . ILE A 1 215 ? -3.510 -1.296 14.778 1.00 90.56 215 ILE A N 1
ATOM 1700 C CA . ILE A 1 215 ? -4.498 -1.510 15.838 1.00 90.56 215 ILE A CA 1
ATOM 1701 C C . ILE A 1 215 ? -5.097 -0.198 16.344 1.00 90.56 215 ILE A C 1
ATOM 1703 O O . ILE A 1 215 ? -6.300 -0.122 16.579 1.00 90.56 215 ILE A O 1
ATOM 1707 N N . TYR A 1 216 ? -4.285 0.858 16.4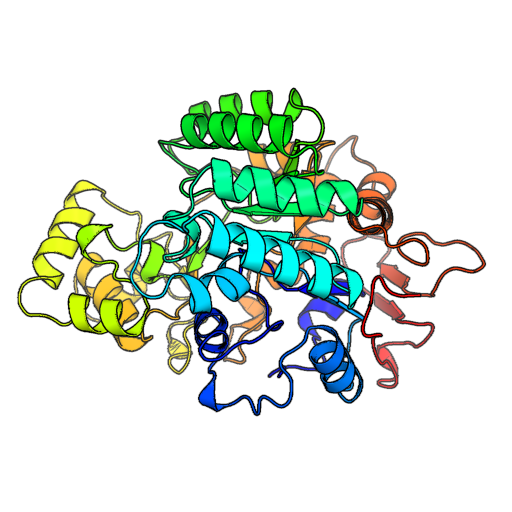36 1.00 90.88 216 TYR A N 1
ATOM 1708 C CA . TYR A 1 216 ? -4.702 2.162 16.945 1.00 90.88 216 TYR A CA 1
ATOM 1709 C C . TYR A 1 216 ? -5.778 2.838 16.090 1.00 90.88 216 TYR A C 1
ATOM 1711 O O . TYR A 1 216 ? -6.495 3.695 16.595 1.00 90.88 216 TYR A O 1
ATOM 1719 N N . THR A 1 217 ? -5.936 2.446 14.821 1.00 87.50 217 THR A N 1
ATOM 1720 C CA . THR A 1 217 ? -6.998 2.972 13.943 1.00 87.50 217 THR A CA 1
ATOM 1721 C C . THR A 1 217 ? -8.402 2.599 14.430 1.00 87.50 217 THR A C 1
ATOM 1723 O O . THR A 1 217 ? -9.378 3.223 14.028 1.00 87.50 217 THR A O 1
ATOM 1726 N N . LEU A 1 218 ? -8.515 1.629 15.348 1.00 89.75 218 LEU A N 1
ATOM 1727 C CA . LEU A 1 218 ? -9.765 1.262 16.019 1.00 89.75 218 LEU A CA 1
ATOM 1728 C C . LEU A 1 218 ? -10.136 2.202 17.183 1.00 89.75 218 LEU A C 1
ATOM 1730 O O . LEU A 1 218 ? -11.229 2.072 17.748 1.00 89.75 218 LEU A O 1
ATOM 1734 N N . LEU A 1 219 ? -9.246 3.122 17.577 1.00 92.75 219 LEU A N 1
ATOM 1735 C CA . LEU A 1 219 ? -9.532 4.123 18.604 1.00 92.75 219 LEU A CA 1
ATOM 1736 C C . LEU A 1 219 ? -10.537 5.168 18.093 1.00 92.75 219 LEU A C 1
ATOM 1738 O O . LEU A 1 219 ? -10.493 5.562 16.926 1.00 92.75 219 LEU A O 1
ATOM 1742 N N . PRO A 1 220 ? -11.428 5.671 18.963 1.00 91.38 220 PRO A N 1
ATOM 1743 C CA . PRO A 1 220 ? -12.283 6.795 18.615 1.00 91.38 220 PRO A CA 1
ATOM 1744 C C . PRO A 1 220 ? -11.463 8.071 18.398 1.00 91.38 220 PRO A C 1
ATOM 1746 O O . PRO A 1 220 ? -10.430 8.281 19.031 1.00 91.38 220 PRO A O 1
ATOM 1749 N N . GLU A 1 221 ? -11.980 8.973 17.565 1.00 87.50 221 GLU A N 1
ATOM 1750 C CA . GLU A 1 221 ? -11.278 10.199 17.168 1.00 87.50 221 GLU A CA 1
ATOM 1751 C C . GLU A 1 221 ? -10.829 11.072 18.348 1.00 87.50 221 GLU A C 1
ATOM 1753 O O . GLU A 1 221 ? -9.734 11.619 18.309 1.00 87.50 221 GLU A O 1
ATOM 1758 N N . PHE A 1 222 ? -11.610 11.147 19.432 1.00 91.06 222 PHE A N 1
ATOM 1759 C CA . PHE A 1 222 ? -11.237 11.941 20.609 1.00 91.06 222 PHE A CA 1
ATOM 1760 C C . PHE A 1 222 ? -9.966 11.439 21.321 1.00 91.06 222 PHE A C 1
ATOM 1762 O O . PHE A 1 222 ? -9.322 12.207 22.039 1.00 91.06 222 PHE A O 1
ATOM 1769 N N . ALA A 1 223 ? -9.623 10.157 21.155 1.00 93.31 223 ALA A N 1
ATOM 1770 C CA . ALA A 1 223 ? -8.451 9.540 21.770 1.00 93.31 223 ALA A CA 1
ATOM 1771 C C . ALA A 1 223 ? -7.187 9.699 20.911 1.00 93.31 223 ALA A C 1
ATOM 1773 O O . ALA A 1 223 ? -6.083 9.637 21.444 1.00 93.31 223 ALA A O 1
ATOM 1774 N N . LEU A 1 224 ? -7.336 9.927 19.602 1.00 89.62 224 LEU A N 1
ATOM 1775 C CA . LEU A 1 224 ? -6.217 10.106 18.681 1.00 89.62 224 LEU A CA 1
ATOM 1776 C C . LEU A 1 224 ? -5.603 11.502 18.847 1.00 89.62 224 LEU A C 1
ATOM 1778 O O . LEU A 1 224 ? -6.304 12.515 18.803 1.00 89.62 224 LEU A O 1
ATOM 1782 N N . LYS A 1 225 ? -4.280 11.558 19.023 1.00 88.12 225 LYS A N 1
ATOM 1783 C CA . LYS A 1 225 ? -3.491 12.800 19.037 1.00 88.12 225 LYS A CA 1
ATOM 1784 C C . LYS A 1 225 ? -2.659 12.914 17.763 1.00 88.12 225 LYS A C 1
ATOM 1786 O O . LYS A 1 225 ? -2.890 12.188 16.805 1.00 88.12 225 LYS A O 1
ATOM 1791 N N . ASN A 1 226 ? -1.733 13.869 17.729 1.00 77.81 226 ASN A N 1
ATOM 1792 C CA . ASN A 1 226 ? -0.938 14.191 16.542 1.00 77.81 226 ASN A CA 1
ATOM 1793 C C . ASN A 1 226 ? 0.089 13.115 16.172 1.00 77.81 226 ASN A C 1
ATOM 1795 O O . ASN A 1 226 ? 0.534 13.088 15.031 1.00 77.81 226 ASN A O 1
ATOM 1799 N N . ASP A 1 227 ? 0.432 12.235 17.106 1.00 79.94 227 ASP A N 1
ATOM 1800 C CA . ASP A 1 227 ? 1.428 11.179 16.956 1.00 79.94 227 ASP A CA 1
ATOM 1801 C C . ASP A 1 227 ? 1.102 10.005 17.905 1.00 79.94 227 ASP A C 1
ATOM 1803 O O . ASP A 1 227 ? 0.188 10.092 18.737 1.00 79.94 227 ASP A O 1
ATOM 1807 N N . LEU A 1 228 ? 1.820 8.885 17.759 1.00 84.38 228 LEU A N 1
ATOM 1808 C CA . LEU A 1 228 ? 1.593 7.683 18.569 1.00 84.38 228 LEU A CA 1
ATOM 1809 C C . LEU A 1 228 ? 1.968 7.870 20.047 1.00 84.38 228 LEU A C 1
ATOM 1811 O O . LEU A 1 228 ? 1.297 7.288 20.892 1.00 84.38 228 LEU A O 1
ATOM 1815 N N . ILE A 1 229 ? 2.976 8.687 20.371 1.00 86.81 229 ILE A N 1
ATOM 1816 C CA . ILE A 1 229 ? 3.434 8.903 21.753 1.00 86.81 229 ILE A CA 1
ATOM 1817 C C . ILE A 1 229 ? 2.355 9.662 22.522 1.00 86.81 229 ILE A C 1
ATOM 1819 O O . ILE A 1 229 ? 1.814 9.152 23.500 1.00 86.81 229 ILE A O 1
ATOM 1823 N N . SER A 1 230 ? 1.941 10.813 21.999 1.00 88.81 230 SER A N 1
ATOM 1824 C CA . SER A 1 230 ? 0.861 11.631 22.545 1.00 88.81 230 SER A CA 1
ATOM 1825 C C . SER A 1 230 ? -0.461 10.855 22.626 1.00 88.81 230 SER A C 1
ATOM 1827 O O . SER A 1 230 ? -1.248 11.033 23.557 1.00 88.81 230 SER A O 1
ATOM 1829 N N . THR A 1 231 ? -0.734 9.973 21.653 1.00 92.62 231 THR A N 1
ATOM 1830 C CA . THR A 1 231 ? -1.923 9.101 21.678 1.00 92.62 231 THR A CA 1
ATOM 1831 C C . THR A 1 231 ? -1.819 8.060 22.793 1.00 92.62 231 THR A C 1
ATOM 1833 O O . THR A 1 231 ? -2.790 7.833 23.513 1.00 92.62 231 THR A O 1
ATOM 1836 N N . LEU A 1 232 ? -0.649 7.443 22.971 1.00 94.75 232 LEU A N 1
ATOM 1837 C CA . LEU A 1 232 ? -0.397 6.466 24.028 1.00 94.75 232 LEU A CA 1
ATOM 1838 C C . LEU A 1 232 ? -0.517 7.104 25.419 1.00 94.75 232 LEU A C 1
ATOM 1840 O O . LEU A 1 232 ? -1.147 6.529 26.308 1.00 94.75 232 LEU A O 1
ATOM 1844 N N . GLU A 1 233 ? 0.032 8.304 25.597 1.00 95.12 233 GLU A N 1
ATOM 1845 C CA . GLU A 1 233 ? -0.130 9.106 26.811 1.00 95.12 233 GLU A CA 1
ATOM 1846 C C . GLU A 1 233 ? -1.604 9.415 27.084 1.00 95.12 233 GLU A C 1
ATOM 1848 O O . GLU A 1 233 ? -2.076 9.219 28.204 1.00 95.12 233 GLU A O 1
ATOM 1853 N N . GLU A 1 234 ? -2.365 9.825 26.063 1.00 95.94 234 GLU A N 1
ATOM 1854 C CA . GLU A 1 234 ? -3.795 10.110 26.203 1.00 95.94 234 GLU A CA 1
ATOM 1855 C C . GLU A 1 234 ? -4.578 8.894 26.701 1.00 95.94 234 GLU A C 1
ATOM 1857 O O . GLU A 1 234 ? -5.350 9.009 27.654 1.00 95.94 234 GLU A O 1
ATOM 1862 N N . ILE A 1 235 ? -4.391 7.720 26.092 1.00 96.75 235 ILE A N 1
ATOM 1863 C CA . ILE A 1 235 ? -5.151 6.523 26.483 1.00 96.75 235 ILE A CA 1
ATOM 1864 C C . ILE A 1 235 ? -4.722 5.955 27.845 1.00 96.75 235 ILE A C 1
ATOM 1866 O O . ILE A 1 235 ? -5.438 5.129 28.420 1.00 96.75 235 ILE A O 1
ATOM 1870 N N . ARG A 1 236 ? -3.565 6.387 28.366 1.00 96.56 236 ARG A N 1
ATOM 1871 C CA . ARG A 1 236 ? -3.087 6.083 29.721 1.00 96.56 236 ARG A CA 1
ATOM 1872 C C . ARG A 1 236 ? -3.662 7.033 30.777 1.00 96.56 236 ARG A C 1
ATOM 1874 O O . ARG A 1 236 ? -3.630 6.685 31.956 1.00 96.56 236 ARG A O 1
ATOM 1881 N N . LYS A 1 237 ? -4.237 8.181 30.392 1.00 96.75 237 LYS A N 1
ATOM 1882 C CA . LYS A 1 237 ? -4.831 9.125 31.352 1.00 96.75 237 LYS A CA 1
ATOM 1883 C C . LYS A 1 237 ? -6.018 8.507 32.107 1.00 96.75 237 LYS A C 1
ATOM 1885 O O . LYS A 1 237 ? -6.844 7.806 31.503 1.00 96.75 237 LYS A O 1
ATOM 1890 N N . PRO A 1 238 ? -6.173 8.816 33.410 1.00 95.19 238 PRO A N 1
ATOM 1891 C CA . PRO A 1 238 ? -7.314 8.367 34.199 1.00 95.19 238 PRO A CA 1
ATOM 1892 C C . PRO A 1 238 ? -8.655 8.711 33.534 1.00 95.19 238 PRO A C 1
ATOM 1894 O O . PRO A 1 238 ? -8.867 9.810 33.027 1.00 95.19 238 PRO A O 1
ATOM 1897 N N . GLY A 1 239 ? -9.578 7.748 33.507 1.00 94.31 239 GLY A N 1
ATOM 1898 C CA . GLY A 1 239 ? -10.931 7.925 32.967 1.00 94.31 239 GLY A CA 1
ATOM 1899 C C . GLY A 1 239 ? -11.064 7.867 31.437 1.00 94.31 239 GLY A C 1
ATOM 1900 O O . GLY A 1 239 ? -12.154 7.547 30.955 1.00 94.31 239 GLY A O 1
ATOM 1901 N N . VAL A 1 240 ? -9.994 8.084 30.660 1.00 96.62 240 VAL A N 1
ATOM 1902 C CA . VAL A 1 240 ? -10.046 8.011 29.184 1.00 96.62 240 VAL A CA 1
ATOM 1903 C C . VAL A 1 240 ? -10.382 6.598 28.712 1.00 96.62 240 VAL A C 1
ATOM 1905 O O . VAL A 1 240 ? -11.269 6.433 27.874 1.00 96.62 240 VAL A O 1
ATOM 1908 N N . GLY A 1 241 ? -9.772 5.572 29.315 1.00 96.25 241 GLY A N 1
ATOM 1909 C CA . GLY A 1 241 ? -10.076 4.175 28.993 1.00 96.25 241 GLY A CA 1
ATOM 1910 C C . GLY A 1 241 ? -11.569 3.850 29.107 1.00 96.25 241 GLY A C 1
ATOM 1911 O O . GLY A 1 241 ? -12.157 3.312 28.175 1.00 96.25 241 GLY A O 1
ATOM 1912 N N . LYS A 1 242 ? -12.233 4.311 30.176 1.00 95.88 242 LYS A N 1
ATOM 1913 C CA . LYS A 1 242 ? -13.679 4.106 30.373 1.00 95.88 242 LYS A CA 1
ATOM 1914 C C . LYS A 1 242 ? -14.519 4.793 29.289 1.00 95.88 242 LYS A C 1
ATOM 1916 O O . LYS A 1 242 ? -15.528 4.239 28.854 1.00 95.88 242 LYS A O 1
ATOM 1921 N N . LYS A 1 243 ? -14.107 5.979 28.819 1.00 96.94 243 LYS A N 1
ATOM 1922 C CA . LYS A 1 243 ? -14.761 6.670 27.690 1.00 96.94 243 LYS A CA 1
ATOM 1923 C C . LYS A 1 243 ? -14.618 5.873 26.391 1.00 96.94 243 LYS A C 1
ATOM 1925 O O . LYS A 1 243 ? -15.606 5.715 25.675 1.00 96.94 243 LYS A O 1
ATOM 1930 N N . ILE A 1 244 ? -13.426 5.340 26.115 1.00 97.12 244 ILE A N 1
ATOM 1931 C CA . ILE A 1 244 ? -13.153 4.498 24.938 1.00 97.12 244 ILE A CA 1
ATOM 1932 C C . ILE A 1 244 ? -13.985 3.210 24.991 1.00 97.12 244 ILE A C 1
ATOM 1934 O O . ILE A 1 244 ? -14.670 2.873 24.029 1.00 97.12 244 ILE A O 1
ATOM 1938 N N . GLU A 1 245 ? -14.010 2.521 26.131 1.00 95.38 245 GLU A N 1
ATOM 1939 C CA . GLU A 1 245 ? -14.810 1.306 26.292 1.00 95.38 245 GLU A CA 1
ATOM 1940 C C . GLU A 1 245 ? -16.310 1.572 26.112 1.00 95.38 245 GLU A C 1
ATOM 1942 O O . GLU A 1 245 ? -17.006 0.798 25.456 1.00 95.38 245 GLU A O 1
ATOM 1947 N N . ASN A 1 246 ? -16.822 2.689 26.637 1.00 94.50 246 ASN A N 1
ATOM 1948 C CA . ASN A 1 246 ? -18.214 3.091 26.434 1.00 94.50 246 ASN A CA 1
ATOM 1949 C C . ASN A 1 246 ? -18.530 3.404 24.966 1.00 94.50 246 ASN A C 1
ATOM 1951 O O . ASN A 1 246 ? -19.632 3.103 24.505 1.00 94.50 246 ASN A O 1
ATOM 1955 N N . TYR A 1 247 ? -17.579 3.977 24.226 1.00 94.44 247 TYR A N 1
ATOM 1956 C CA . TYR A 1 247 ? -17.707 4.157 22.783 1.00 94.44 247 TYR A CA 1
ATOM 1957 C C . TYR A 1 247 ? -17.823 2.801 22.069 1.00 94.44 247 TYR A C 1
ATOM 1959 O O . TYR A 1 247 ? -18.774 2.587 21.315 1.00 94.44 247 TYR A O 1
ATOM 1967 N N . TRP A 1 248 ? -16.940 1.843 22.373 1.00 94.00 248 TRP A N 1
ATOM 1968 C CA . TRP A 1 248 ? -16.992 0.515 21.753 1.00 94.00 248 TRP A CA 1
ATOM 1969 C C . TRP A 1 248 ? -18.202 -0.324 22.165 1.00 94.00 248 TRP A C 1
ATOM 1971 O O . TRP A 1 248 ? -18.689 -1.118 21.366 1.00 94.00 248 TRP A O 1
ATOM 1981 N N . LYS A 1 249 ? -18.770 -0.116 23.358 1.00 89.69 249 LYS A N 1
ATOM 1982 C CA . LYS A 1 249 ? -20.060 -0.725 23.729 1.00 89.69 249 LYS A CA 1
ATOM 1983 C C . LYS A 1 249 ? -21.195 -0.305 22.792 1.00 89.69 249 LYS A C 1
ATOM 1985 O O . LYS A 1 249 ? -22.097 -1.102 22.541 1.00 89.69 249 LYS A O 1
ATOM 1990 N N . LYS A 1 250 ? -21.154 0.929 22.274 1.00 87.62 250 LYS A N 1
ATOM 1991 C CA . LYS A 1 250 ? -22.141 1.439 21.312 1.00 87.62 250 LYS A CA 1
ATOM 1992 C C . LYS A 1 250 ? -21.854 0.946 19.896 1.00 87.62 250 LYS A C 1
ATOM 1994 O O . LYS A 1 250 ? -22.780 0.501 19.228 1.00 87.62 250 LYS A O 1
ATOM 1999 N N . SER A 1 251 ? -20.594 0.991 19.455 1.00 83.25 251 SER A N 1
ATOM 2000 C CA . SER A 1 251 ? -20.221 0.572 18.095 1.00 83.25 251 SER A CA 1
ATOM 2001 C C . SER A 1 251 ? -20.139 -0.947 17.904 1.00 83.25 251 SER A C 1
ATOM 2003 O O . SER A 1 251 ? -20.166 -1.407 16.768 1.00 83.25 251 SER A O 1
ATOM 2005 N N . LYS A 1 252 ? -20.070 -1.720 18.998 1.00 83.62 252 LYS A N 1
ATOM 2006 C CA . LYS A 1 252 ? -20.077 -3.194 19.041 1.00 83.62 252 LYS A CA 1
ATOM 2007 C C . LYS A 1 252 ? -19.129 -3.831 18.009 1.00 83.62 252 LYS A C 1
ATOM 2009 O O . LYS A 1 252 ? -19.582 -4.608 17.164 1.00 83.62 252 LYS A O 1
ATOM 2014 N N . PRO A 1 253 ? -17.817 -3.529 18.056 1.00 84.88 253 PRO A N 1
ATOM 2015 C CA . PRO A 1 253 ? -16.875 -4.136 17.129 1.00 84.88 253 PRO A CA 1
ATOM 2016 C C . PRO A 1 253 ? -16.855 -5.656 17.326 1.00 84.88 253 PRO A C 1
ATOM 2018 O O . PRO A 1 253 ? -16.976 -6.170 18.441 1.00 84.88 253 PRO A O 1
ATOM 2021 N N . ASN A 1 254 ? -16.695 -6.399 16.233 1.00 87.38 254 ASN A N 1
ATOM 2022 C CA . ASN A 1 254 ? -16.635 -7.851 16.306 1.00 87.38 254 ASN A CA 1
ATOM 2023 C C . ASN A 1 254 ? -15.222 -8.312 16.690 1.00 87.38 254 ASN A C 1
ATOM 2025 O O . ASN A 1 254 ? -14.406 -8.638 15.830 1.00 87.38 254 ASN A O 1
ATOM 2029 N N . TYR A 1 255 ? -14.947 -8.376 17.991 1.00 90.50 255 TYR A N 1
ATOM 2030 C CA . TYR A 1 255 ? -13.641 -8.754 18.538 1.00 90.50 255 TYR A CA 1
ATOM 2031 C C . TYR A 1 255 ? -13.176 -10.174 18.175 1.00 90.50 255 TYR A C 1
ATOM 2033 O O . TYR A 1 255 ? -11.979 -10.452 18.226 1.00 90.50 255 TYR A O 1
ATOM 2041 N N . LYS A 1 256 ? -14.089 -11.072 17.769 1.00 90.31 256 LYS A N 1
ATOM 2042 C CA . LYS A 1 256 ? -13.732 -12.404 17.242 1.00 90.31 256 LYS A CA 1
ATOM 2043 C C . LYS A 1 256 ? -13.045 -12.323 15.874 1.00 90.31 256 LYS A C 1
ATOM 2045 O O . LYS A 1 256 ? -12.329 -13.241 15.496 1.00 90.31 256 LYS A O 1
ATOM 2050 N N . ASN A 1 257 ? -13.242 -11.218 15.155 1.00 87.12 257 ASN A N 1
ATOM 2051 C CA . ASN A 1 257 ? -12.668 -10.970 13.834 1.00 87.12 257 ASN A CA 1
ATOM 2052 C C . ASN A 1 257 ? -11.485 -9.991 13.879 1.00 87.12 257 ASN A C 1
ATOM 2054 O O . ASN A 1 257 ? -11.038 -9.554 12.824 1.00 87.12 257 ASN A O 1
ATOM 2058 N N . ILE A 1 258 ? -11.004 -9.624 15.072 1.00 91.25 258 ILE A N 1
ATOM 2059 C CA . ILE A 1 258 ? -9.799 -8.807 15.242 1.00 91.25 258 ILE A CA 1
ATOM 2060 C C . ILE A 1 258 ? -8.677 -9.742 15.671 1.00 91.25 258 ILE A C 1
ATOM 2062 O O . ILE A 1 258 ? -8.634 -10.125 16.839 1.00 91.25 258 ILE A O 1
ATOM 2066 N N . ARG A 1 259 ? -7.803 -10.145 14.743 1.00 91.25 259 ARG A N 1
ATOM 2067 C CA . ARG A 1 259 ? -6.694 -11.078 15.018 1.00 91.25 259 ARG A CA 1
ATOM 2068 C C . ARG A 1 259 ? -5.352 -10.386 14.880 1.00 91.25 259 ARG A C 1
ATOM 2070 O O . ARG A 1 259 ? -5.097 -9.770 13.852 1.00 91.25 259 ARG A O 1
ATOM 2077 N N . VAL A 1 260 ? -4.497 -10.533 15.884 1.00 89.62 260 VAL A N 1
ATOM 2078 C CA . VAL A 1 260 ? -3.130 -10.004 15.879 1.00 89.62 260 VAL A CA 1
ATOM 2079 C C . VAL A 1 260 ? -2.291 -10.766 14.859 1.00 89.62 260 VAL A C 1
ATOM 2081 O O . VAL A 1 260 ? -2.211 -11.992 14.916 1.00 89.62 260 VAL A O 1
ATOM 2084 N N . ILE A 1 261 ? -1.670 -10.041 13.932 1.00 85.06 261 ILE A N 1
ATOM 2085 C CA . ILE A 1 261 ? -0.745 -10.603 12.933 1.00 85.06 261 ILE A CA 1
ATOM 2086 C C . ILE A 1 261 ? 0.684 -10.081 13.100 1.00 85.06 261 ILE A C 1
ATOM 2088 O O . ILE A 1 261 ? 1.623 -10.741 12.673 1.00 85.06 261 ILE A O 1
ATOM 2092 N N . SER A 1 262 ? 0.849 -8.950 13.786 1.00 83.12 262 SER A N 1
ATOM 2093 C CA . SER A 1 262 ? 2.133 -8.449 14.268 1.00 83.12 262 SER A CA 1
ATOM 2094 C C . SER A 1 262 ? 1.933 -7.763 15.615 1.00 83.12 262 SER A C 1
ATOM 2096 O O . SER A 1 262 ? 0.953 -7.040 15.808 1.00 83.12 262 SER A O 1
ATOM 2098 N N . ALA A 1 263 ? 2.847 -8.004 16.547 1.00 86.00 263 ALA A N 1
ATOM 2099 C CA . ALA A 1 263 ? 2.879 -7.373 17.859 1.00 86.00 263 ALA A CA 1
ATOM 2100 C C . ALA A 1 263 ? 4.346 -7.218 18.281 1.00 86.00 263 ALA A C 1
ATOM 2102 O O . ALA A 1 263 ? 4.904 -8.158 18.861 1.00 86.00 263 ALA A O 1
ATOM 2103 N N . PRO A 1 264 ? 4.988 -6.078 17.959 1.00 77.56 264 PRO A N 1
ATOM 2104 C CA . PRO A 1 264 ? 6.383 -5.836 18.314 1.00 77.56 264 PRO A CA 1
ATOM 2105 C C . PRO A 1 264 ? 6.621 -6.109 19.802 1.00 77.56 264 PRO A C 1
ATOM 2107 O O . PRO A 1 264 ? 5.821 -5.689 20.637 1.00 77.56 264 PRO A O 1
ATOM 2110 N N . LYS A 1 265 ? 7.688 -6.851 20.128 1.00 81.69 265 LYS A N 1
ATOM 2111 C CA . LYS A 1 265 ? 8.077 -7.238 21.505 1.00 81.69 265 LYS A CA 1
ATOM 2112 C C . LYS A 1 265 ? 7.091 -8.182 22.226 1.00 81.69 265 LYS A C 1
ATOM 2114 O O . LYS A 1 265 ? 7.364 -8.615 23.343 1.00 81.69 265 LYS A O 1
ATOM 2119 N N . HIS A 1 266 ? 5.983 -8.573 21.589 1.00 87.25 266 HIS A N 1
ATOM 2120 C CA . HIS A 1 266 ? 4.918 -9.389 22.189 1.00 87.25 266 HIS A CA 1
ATOM 2121 C C . HIS A 1 266 ? 4.450 -10.524 21.264 1.00 87.25 266 HIS A C 1
ATOM 2123 O O . HIS A 1 266 ? 3.254 -10.725 21.041 1.00 87.25 266 HIS A O 1
ATOM 2129 N N . HIS A 1 267 ? 5.395 -11.305 20.731 1.00 82.50 267 HIS A N 1
ATOM 2130 C CA . HIS A 1 267 ? 5.125 -12.323 19.703 1.00 82.50 267 HIS A CA 1
ATOM 2131 C C . HIS A 1 267 ? 4.130 -13.412 20.139 1.00 82.50 267 HIS A C 1
ATOM 2133 O O . HIS A 1 267 ? 3.435 -13.972 19.299 1.00 82.50 267 HIS A O 1
ATOM 2139 N N . PHE A 1 268 ? 3.980 -13.665 21.443 1.00 85.12 268 PHE A N 1
ATOM 2140 C CA . PHE A 1 268 ? 2.994 -14.611 21.987 1.00 85.12 268 PHE A CA 1
ATOM 2141 C C . PHE A 1 268 ? 1.528 -14.221 21.707 1.00 85.12 268 PHE A C 1
ATOM 2143 O O . PHE A 1 268 ? 0.628 -15.049 21.860 1.00 85.12 268 PHE A O 1
ATOM 2150 N N . LEU A 1 269 ? 1.268 -12.968 21.311 1.00 88.88 269 LEU A N 1
ATOM 2151 C CA . LEU A 1 269 ? -0.058 -12.497 20.905 1.00 88.88 269 LEU A CA 1
ATOM 2152 C C . LEU A 1 269 ? -0.395 -12.851 19.452 1.00 88.88 269 LEU A C 1
ATOM 2154 O O . LEU A 1 269 ? -1.575 -12.870 19.098 1.00 88.88 269 LEU A O 1
ATOM 2158 N N . ILE A 1 270 ? 0.608 -13.118 18.609 1.00 88.06 270 ILE A N 1
ATOM 2159 C CA . ILE A 1 270 ? 0.419 -13.373 17.178 1.00 88.06 270 ILE A CA 1
ATOM 2160 C C . ILE A 1 270 ? -0.491 -14.592 16.987 1.00 88.06 270 ILE A C 1
ATOM 2162 O O . ILE A 1 270 ? -0.373 -15.613 17.662 1.00 88.06 270 ILE A O 1
ATOM 2166 N N . GLY A 1 271 ? -1.463 -14.458 16.086 1.00 86.00 271 GLY A N 1
ATOM 2167 C CA . GLY A 1 271 ? -2.469 -15.478 15.811 1.00 86.00 271 GLY A CA 1
ATOM 2168 C C . GLY A 1 271 ? -3.670 -15.460 16.738 1.00 86.00 271 GLY A C 1
ATOM 2169 O O . GLY A 1 271 ? -4.673 -16.079 16.393 1.00 86.00 271 GLY A O 1
ATOM 2170 N N . ARG A 1 272 ? -3.642 -14.738 17.861 1.00 91.38 272 ARG A N 1
ATOM 2171 C CA . ARG A 1 272 ? -4.789 -14.650 18.773 1.00 91.38 272 ARG A CA 1
ATOM 2172 C C . ARG A 1 272 ? -5.754 -13.551 18.344 1.00 91.38 272 ARG A C 1
ATOM 2174 O O . ARG A 1 272 ? -5.362 -12.469 17.906 1.00 91.38 272 ARG A O 1
ATOM 2181 N N . THR A 1 273 ? -7.042 -13.832 18.473 1.00 94.19 273 THR A N 1
ATOM 2182 C CA . THR A 1 273 ? -8.103 -12.830 18.383 1.00 94.19 273 THR A CA 1
ATOM 2183 C C . THR A 1 273 ? -8.196 -12.037 19.679 1.00 94.19 273 THR A C 1
ATOM 2185 O O . THR A 1 273 ? -7.885 -12.550 20.753 1.00 94.19 273 THR A O 1
ATOM 2188 N N . VAL A 1 274 ? -8.703 -10.807 19.619 1.00 95.62 274 VAL A N 1
ATOM 2189 C CA . VAL A 1 274 ? -8.968 -10.007 20.826 1.00 95.62 274 VAL A CA 1
ATOM 2190 C C . VAL A 1 274 ? -9.923 -10.738 21.777 1.00 95.62 274 VAL A C 1
ATOM 2192 O O . VAL A 1 274 ? -9.770 -10.649 22.992 1.00 95.62 274 VAL A O 1
ATOM 2195 N N . ALA A 1 275 ? -10.876 -11.509 21.243 1.00 95.62 275 ALA A N 1
ATOM 2196 C CA . ALA A 1 275 ? -11.761 -12.344 22.053 1.00 95.62 275 ALA A CA 1
ATOM 2197 C C . ALA A 1 275 ? -11.013 -13.452 22.822 1.00 95.62 275 ALA A C 1
ATOM 2199 O O . ALA A 1 275 ? -11.314 -13.688 23.992 1.00 95.62 275 ALA A O 1
ATOM 2200 N N . GLU A 1 276 ? -10.035 -14.111 22.196 1.00 96.56 276 GLU A N 1
ATOM 2201 C CA . GLU A 1 276 ? -9.191 -15.121 22.852 1.00 96.56 276 GLU A CA 1
ATOM 2202 C C . GLU A 1 276 ? -8.250 -14.490 23.881 1.00 96.56 276 GLU A C 1
ATOM 2204 O O . GLU A 1 276 ? -8.123 -15.011 24.986 1.00 96.56 276 GLU A O 1
ATOM 2209 N N . VAL A 1 277 ? -7.647 -13.340 23.558 1.00 96.50 277 VAL A N 1
ATOM 2210 C CA . VAL A 1 277 ? -6.815 -12.576 24.501 1.00 96.50 277 VAL A CA 1
ATOM 2211 C C . VAL A 1 277 ? -7.628 -12.189 25.738 1.00 96.50 277 VAL A C 1
ATOM 2213 O O . VAL A 1 277 ? -7.186 -12.421 26.859 1.00 96.50 277 VAL A O 1
ATOM 2216 N N . ALA A 1 278 ? -8.851 -11.685 25.554 1.00 97.38 278 ALA A N 1
ATOM 2217 C CA . ALA A 1 278 ? -9.743 -11.326 26.655 1.00 97.38 278 ALA A CA 1
ATOM 2218 C C . ALA A 1 278 ? -10.077 -12.516 27.561 1.00 97.38 278 ALA A C 1
ATOM 2220 O O . ALA A 1 278 ? -10.043 -12.386 28.785 1.00 97.38 278 ALA A O 1
ATOM 2221 N N . LYS A 1 279 ? -10.354 -13.682 26.959 1.00 97.38 279 LYS A N 1
ATOM 2222 C CA . LYS A 1 279 ? -10.598 -14.931 27.690 1.00 97.38 279 LYS A CA 1
ATOM 2223 C C . LYS A 1 279 ? -9.373 -15.335 28.513 1.00 97.38 279 LYS A C 1
ATOM 2225 O O . LYS A 1 279 ? -9.521 -15.631 29.693 1.00 97.38 279 LYS A O 1
ATOM 2230 N N . ASN A 1 280 ? -8.184 -15.307 27.912 1.00 95.81 280 ASN A N 1
ATOM 2231 C CA . ASN A 1 280 ? -6.938 -15.687 28.580 1.00 95.81 280 ASN A CA 1
ATOM 2232 C C . ASN A 1 280 ? -6.560 -14.726 29.716 1.00 95.81 280 ASN A C 1
ATOM 2234 O O . ASN A 1 280 ? -6.004 -15.155 30.718 1.00 95.81 280 ASN A O 1
ATOM 2238 N N . TRP A 1 281 ? -6.867 -13.437 29.574 1.00 96.38 281 TRP A N 1
ATOM 2239 C CA . TRP A 1 281 ? -6.591 -12.416 30.589 1.00 96.38 281 TRP A CA 1
ATOM 2240 C C . TRP A 1 281 ? -7.689 -12.278 31.653 1.00 96.38 281 TRP A C 1
ATOM 2242 O O . TRP A 1 281 ? -7.559 -11.439 32.541 1.00 96.38 281 TRP A O 1
ATOM 2252 N N . GLY A 1 282 ? -8.789 -13.036 31.562 1.00 97.31 282 GLY A N 1
ATOM 2253 C CA . GLY A 1 282 ? -9.907 -12.931 32.506 1.00 97.31 282 GLY A CA 1
ATOM 2254 C C . GLY A 1 282 ? -10.571 -11.547 32.513 1.00 97.31 282 GLY A C 1
ATOM 2255 O O . GLY A 1 282 ? -10.955 -11.044 33.566 1.00 97.31 282 GLY A O 1
ATOM 2256 N N . THR A 1 283 ? -10.674 -10.896 31.349 1.00 96.69 283 THR A N 1
ATOM 2257 C CA . THR A 1 283 ? -11.148 -9.507 31.224 1.00 96.69 283 THR A CA 1
ATOM 2258 C C . THR A 1 283 ? -12.183 -9.339 30.105 1.00 96.69 283 THR A C 1
ATOM 2260 O O . THR A 1 283 ? -12.457 -10.257 29.333 1.00 96.69 283 THR A O 1
ATOM 2263 N N . THR A 1 284 ? -12.793 -8.156 29.997 1.00 95.88 284 THR A N 1
ATOM 2264 C CA . THR A 1 284 ? -13.726 -7.844 28.904 1.00 95.88 284 THR A CA 1
ATOM 2265 C C . THR A 1 284 ? -12.980 -7.653 27.581 1.00 95.88 284 THR A C 1
ATOM 2267 O O . THR A 1 284 ? -11.825 -7.234 27.553 1.00 95.88 284 THR A O 1
ATOM 2270 N N . GLN A 1 285 ? -13.649 -7.897 26.450 1.00 96.12 285 GLN A N 1
ATOM 2271 C CA . GLN A 1 285 ? -13.041 -7.732 25.119 1.00 96.12 285 GLN A CA 1
ATOM 2272 C C . GLN A 1 285 ? -12.621 -6.280 24.832 1.00 96.12 285 GLN A C 1
ATOM 2274 O O . GLN A 1 285 ? -11.578 -6.049 24.225 1.00 96.12 285 GLN A O 1
ATOM 2279 N N . SER A 1 286 ? -13.389 -5.299 25.325 1.00 95.81 286 SER A N 1
ATOM 2280 C CA . SER A 1 286 ? -13.049 -3.875 25.229 1.00 95.81 286 SER A CA 1
ATOM 2281 C C . SER A 1 286 ? -11.781 -3.534 26.008 1.00 95.81 286 SER A C 1
ATOM 2283 O O . SER A 1 286 ? -10.900 -2.856 25.480 1.00 95.81 286 SER A O 1
ATOM 2285 N N . LYS A 1 287 ? -11.660 -4.044 27.239 1.00 95.94 287 LYS A N 1
ATOM 2286 C CA . LYS A 1 287 ? -10.484 -3.832 28.081 1.00 95.94 287 LYS A CA 1
ATOM 2287 C C . LYS A 1 287 ? -9.264 -4.558 27.520 1.00 95.94 287 LYS A C 1
ATOM 2289 O O . LYS A 1 287 ? -8.200 -3.961 27.454 1.00 95.94 287 LYS A O 1
ATOM 2294 N N . ALA A 1 288 ? -9.422 -5.790 27.033 1.00 96.69 288 ALA A N 1
ATOM 2295 C CA . ALA A 1 288 ? -8.347 -6.525 26.369 1.00 96.69 288 ALA A CA 1
ATOM 2296 C C . ALA A 1 288 ? -7.804 -5.775 25.147 1.00 96.69 288 ALA A C 1
ATOM 2298 O O . ALA A 1 288 ? -6.592 -5.654 25.010 1.00 96.69 288 ALA A O 1
ATOM 2299 N N . LEU A 1 289 ? -8.677 -5.224 24.292 1.00 96.62 289 LEU A N 1
ATOM 2300 C CA . LEU A 1 289 ? -8.245 -4.426 23.141 1.00 96.62 289 LEU A CA 1
ATOM 2301 C C . LEU A 1 289 ? -7.403 -3.219 23.571 1.00 96.62 289 LEU A C 1
ATOM 2303 O O . LEU A 1 289 ? -6.338 -2.978 23.007 1.00 96.62 289 LEU A O 1
ATOM 2307 N N . LEU A 1 290 ? -7.876 -2.472 24.573 1.00 97.12 290 LEU A N 1
ATOM 2308 C CA . LEU A 1 290 ? -7.187 -1.281 25.061 1.00 97.12 290 LEU A CA 1
ATOM 2309 C C . LEU A 1 290 ? -5.847 -1.614 25.734 1.00 97.12 290 LEU A C 1
ATOM 2311 O O . LEU A 1 290 ? -4.866 -0.907 25.523 1.00 97.12 290 LEU A O 1
ATOM 2315 N N . GLU A 1 291 ? -5.785 -2.678 26.532 1.00 96.12 291 GLU A N 1
ATOM 2316 C CA . GLU A 1 291 ? -4.533 -3.106 27.165 1.00 96.12 291 GLU A CA 1
ATOM 2317 C C . GLU A 1 291 ? -3.536 -3.640 26.131 1.00 96.12 291 GLU A C 1
ATOM 2319 O O . GLU A 1 291 ? -2.363 -3.285 26.180 1.00 96.12 291 GLU A O 1
ATOM 2324 N N . LEU A 1 292 ? -3.998 -4.373 25.115 1.00 95.12 292 LEU A N 1
ATOM 2325 C CA . LEU A 1 292 ? -3.160 -4.812 23.998 1.00 95.12 292 LEU A CA 1
ATOM 2326 C C . LEU A 1 292 ? -2.558 -3.610 23.248 1.00 95.12 292 LEU A C 1
ATOM 2328 O O . LEU A 1 292 ? -1.355 -3.583 22.992 1.00 95.12 292 LEU A O 1
ATOM 2332 N N . MET A 1 293 ? -3.370 -2.583 22.968 1.00 95.56 293 MET A N 1
ATOM 2333 C CA . MET A 1 293 ? -2.911 -1.312 22.393 1.00 95.56 293 MET A CA 1
ATOM 2334 C C . MET A 1 293 ? -1.824 -0.643 23.246 1.00 95.56 293 MET A C 1
ATOM 2336 O O . MET A 1 293 ? -0.849 -0.144 22.691 1.00 95.56 293 MET A O 1
ATOM 2340 N N . LYS A 1 294 ? -1.967 -0.633 24.577 1.00 95.19 294 LYS A N 1
ATOM 2341 C CA . LYS A 1 294 ? -0.972 -0.044 25.489 1.00 95.19 294 LYS A CA 1
ATOM 2342 C C . LYS A 1 294 ? 0.314 -0.861 25.566 1.00 95.19 294 LYS A C 1
ATOM 2344 O O . LYS A 1 294 ? 1.383 -0.257 25.600 1.00 95.19 294 LYS A O 1
ATOM 2349 N N . MET A 1 295 ? 0.201 -2.191 25.625 1.00 93.38 295 MET A N 1
ATOM 2350 C CA . MET A 1 295 ? 1.338 -3.115 25.683 1.00 93.38 295 MET A CA 1
ATOM 2351 C C . MET A 1 295 ? 2.185 -2.994 24.423 1.00 93.38 295 MET A C 1
ATOM 2353 O O . MET A 1 295 ? 3.374 -2.737 24.505 1.00 93.38 295 MET A O 1
ATOM 2357 N N . CYS A 1 296 ? 1.549 -3.066 23.253 1.00 90.88 296 CYS A N 1
ATOM 2358 C CA . CYS A 1 296 ? 2.240 -2.976 21.969 1.00 90.88 296 CYS A CA 1
ATOM 2359 C C . CYS A 1 296 ? 2.559 -1.534 21.547 1.00 90.88 296 CYS A C 1
ATOM 2361 O O . CYS A 1 296 ? 2.814 -1.306 20.368 1.00 90.88 296 CYS A O 1
ATOM 2363 N N . GLU A 1 297 ? 2.454 -0.556 22.455 1.00 91.81 297 GLU A N 1
ATOM 2364 C CA . GLU A 1 297 ? 2.703 0.868 22.185 1.00 91.81 297 GLU A CA 1
ATOM 2365 C C . GLU A 1 297 ? 2.022 1.374 20.899 1.00 91.81 297 GLU A C 1
ATOM 2367 O O . GLU A 1 297 ? 2.597 2.144 20.134 1.00 91.81 297 GLU A O 1
ATOM 2372 N N . LEU A 1 298 ? 0.787 0.920 20.647 1.00 90.88 298 LEU A N 1
ATOM 2373 C CA . LEU A 1 298 ? -0.027 1.213 19.459 1.00 90.88 298 LEU A CA 1
ATOM 2374 C C . LEU A 1 298 ? 0.484 0.648 18.119 1.00 90.88 298 LEU A C 1
ATOM 2376 O O . LEU A 1 298 ? -0.161 0.882 17.100 1.00 90.88 298 LEU A O 1
ATOM 2380 N N . GLN A 1 299 ? 1.569 -0.127 18.104 1.00 86.56 299 GLN A N 1
ATOM 2381 C CA . GLN A 1 299 ? 2.254 -0.602 16.890 1.00 86.56 299 GLN A CA 1
ATOM 2382 C C . GLN A 1 299 ? 1.829 -2.008 16.429 1.00 86.56 299 GLN A C 1
ATOM 2384 O O . GLN A 1 299 ? 2.355 -2.531 15.447 1.00 86.56 299 GLN A O 1
ATOM 2389 N N . ALA A 1 300 ? 0.892 -2.663 17.123 1.00 87.88 300 ALA A N 1
ATOM 2390 C CA . ALA A 1 300 ? 0.396 -3.961 16.669 1.00 87.88 300 ALA A CA 1
ATOM 2391 C C . ALA A 1 300 ? -0.409 -3.822 15.368 1.00 87.88 300 ALA A C 1
ATOM 2393 O O . ALA A 1 300 ? -1.250 -2.934 15.229 1.00 87.88 300 ALA A O 1
ATOM 2394 N N . THR A 1 301 ? -0.220 -4.764 14.446 1.00 86.75 301 THR A N 1
ATOM 2395 C CA . THR A 1 301 ? -1.057 -4.901 13.250 1.00 86.75 301 THR A CA 1
ATOM 2396 C C . THR A 1 301 ? -2.066 -6.020 13.468 1.00 86.75 301 THR A C 1
ATOM 2398 O O . THR A 1 301 ? -1.726 -7.115 13.931 1.00 86.75 301 THR A O 1
ATOM 2401 N N . VAL A 1 302 ? -3.323 -5.753 13.120 1.00 88.19 302 VAL A N 1
ATOM 2402 C CA . VAL A 1 302 ? -4.425 -6.709 13.236 1.00 88.19 302 VAL A CA 1
ATOM 2403 C C . VAL A 1 302 ? -5.106 -6.913 11.891 1.00 88.19 302 VAL A C 1
ATOM 2405 O O . VAL A 1 302 ? -5.177 -6.009 11.060 1.00 88.19 302 VAL A O 1
ATOM 2408 N N . THR A 1 303 ? -5.658 -8.103 11.688 1.00 86.25 303 THR A N 1
ATOM 2409 C CA . THR A 1 303 ? -6.672 -8.312 10.655 1.00 86.25 303 THR A CA 1
ATOM 2410 C C . THR A 1 303 ? -8.036 -7.912 11.191 1.00 86.25 303 THR A C 1
ATOM 2412 O O . THR A 1 303 ? -8.331 -8.140 12.364 1.00 86.25 303 THR A O 1
ATOM 2415 N N . HIS A 1 304 ? -8.855 -7.303 10.340 1.00 81.06 304 HIS A N 1
ATOM 2416 C CA . HIS A 1 304 ? -10.193 -6.837 10.664 1.00 81.06 304 HIS A CA 1
ATOM 2417 C C . HIS A 1 304 ? -11.156 -7.082 9.497 1.00 81.06 304 HIS A C 1
ATOM 2419 O O . HIS A 1 304 ? -10.813 -6.909 8.326 1.00 81.06 304 HIS A O 1
ATOM 2425 N N . GLY A 1 305 ? -12.396 -7.437 9.834 1.00 73.81 305 GLY A N 1
ATOM 2426 C CA . GLY A 1 305 ? -13.475 -7.631 8.868 1.00 73.81 305 GLY A CA 1
ATOM 2427 C C . GLY A 1 305 ? -13.490 -9.014 8.216 1.00 73.81 305 GLY A C 1
ATOM 2428 O O . GLY A 1 305 ? -12.608 -9.839 8.421 1.00 73.81 305 GLY A O 1
ATOM 2429 N N . SER A 1 306 ? -14.557 -9.279 7.465 1.00 69.00 306 SER A N 1
ATOM 2430 C CA . SER A 1 306 ? -14.697 -10.456 6.610 1.00 69.00 306 SER A CA 1
ATOM 2431 C C . SER A 1 306 ? -15.322 -9.991 5.299 1.00 69.00 306 SER A C 1
ATOM 2433 O O . SER A 1 306 ? -16.472 -9.556 5.304 1.00 69.00 306 SER A O 1
ATOM 2435 N N . VAL A 1 307 ? -14.555 -10.030 4.211 1.00 75.81 307 VAL A N 1
ATOM 2436 C CA . VAL A 1 307 ? -15.039 -9.781 2.851 1.00 75.81 307 VAL A CA 1
ATOM 2437 C C . VAL A 1 307 ? -15.656 -11.081 2.339 1.00 75.81 307 VAL A C 1
ATOM 2439 O O . VAL A 1 307 ? -14.960 -12.102 2.291 1.00 75.81 307 VAL A O 1
ATOM 2442 N N . PRO A 1 308 ? -16.942 -11.091 1.953 1.00 74.44 308 PRO A N 1
ATOM 2443 C CA . PRO A 1 308 ? -17.546 -12.280 1.369 1.00 74.44 308 PRO A CA 1
ATOM 2444 C C . PRO A 1 308 ? -16.792 -12.717 0.107 1.00 74.44 308 PRO A C 1
ATOM 2446 O O . PRO A 1 308 ? -16.516 -11.895 -0.767 1.00 74.44 308 PRO A O 1
ATOM 2449 N N . LYS A 1 309 ? -16.519 -14.023 -0.029 1.00 75.31 309 LYS A N 1
ATOM 2450 C CA . LYS A 1 309 ? -15.755 -14.592 -1.160 1.00 75.31 309 LYS A CA 1
ATOM 2451 C C . LYS A 1 309 ? -16.275 -14.162 -2.538 1.00 75.31 309 LYS A C 1
ATOM 2453 O O . LYS A 1 309 ? -15.476 -14.001 -3.455 1.00 75.31 309 LYS A O 1
ATOM 2458 N N . LYS A 1 310 ? -17.591 -13.945 -2.675 1.00 76.19 310 LYS A N 1
ATOM 2459 C CA . LYS A 1 310 ? -18.204 -13.476 -3.928 1.00 76.19 310 LYS A CA 1
ATOM 2460 C C . LYS A 1 310 ? -17.610 -12.144 -4.416 1.00 76.19 310 LYS A C 1
ATOM 2462 O O . LYS A 1 310 ? -17.298 -12.040 -5.594 1.00 76.19 310 LYS A O 1
ATOM 2467 N N . TYR A 1 311 ? -17.371 -11.189 -3.509 1.00 85.44 311 TYR A N 1
ATOM 2468 C CA . TYR A 1 311 ? -16.795 -9.888 -3.859 1.00 85.44 311 TYR A CA 1
ATOM 2469 C C . TYR A 1 311 ? -15.309 -10.003 -4.173 1.00 85.44 311 TYR A C 1
ATOM 2471 O O . TYR A 1 311 ? -14.827 -9.300 -5.047 1.00 85.44 311 TYR A O 1
ATOM 2479 N N . LEU A 1 312 ? -14.576 -10.901 -3.500 1.00 87.69 312 LEU A N 1
ATOM 2480 C CA . LEU A 1 312 ? -13.147 -11.078 -3.774 1.00 87.69 312 LEU A CA 1
ATOM 2481 C C . LEU A 1 312 ? -12.915 -11.439 -5.238 1.00 87.69 312 LEU A C 1
ATOM 2483 O O . LEU A 1 312 ? -12.124 -10.777 -5.897 1.00 87.69 312 LEU A O 1
ATOM 2487 N N . ARG A 1 313 ? -13.639 -12.432 -5.767 1.00 88.38 313 ARG A N 1
ATOM 2488 C CA . ARG A 1 313 ? -13.464 -12.853 -7.162 1.00 88.38 313 ARG A CA 1
ATOM 2489 C C . ARG A 1 313 ? -13.807 -11.743 -8.155 1.00 88.38 313 ARG A C 1
ATOM 2491 O O . ARG A 1 313 ? -13.038 -11.499 -9.081 1.00 88.38 313 ARG A O 1
ATOM 2498 N N . GLU A 1 314 ? -14.938 -11.074 -7.957 1.00 90.94 314 GLU A N 1
ATOM 2499 C CA . GLU A 1 314 ? -15.366 -9.947 -8.792 1.00 90.94 314 GLU A CA 1
ATOM 2500 C C . GLU A 1 314 ? -14.322 -8.823 -8.799 1.00 90.94 314 GLU A C 1
ATOM 2502 O O . GLU A 1 314 ? -13.928 -8.337 -9.856 1.00 90.94 314 GLU A O 1
ATOM 2507 N N . LEU A 1 315 ? -13.807 -8.459 -7.624 1.00 93.06 315 LEU A N 1
ATOM 2508 C CA . LEU A 1 315 ? -12.857 -7.364 -7.482 1.00 93.06 315 LEU A CA 1
ATOM 2509 C C . LEU A 1 315 ? -11.479 -7.707 -8.045 1.00 93.06 315 LEU A C 1
ATOM 2511 O O . LEU A 1 315 ? -10.918 -6.892 -8.768 1.00 93.06 315 LEU A O 1
ATOM 2515 N N . VAL A 1 316 ? -10.930 -8.898 -7.777 1.00 92.88 316 VAL A N 1
ATOM 2516 C CA . VAL A 1 316 ? -9.591 -9.251 -8.288 1.00 92.88 316 VAL A CA 1
ATOM 2517 C C . VAL A 1 316 ? -9.559 -9.455 -9.806 1.00 92.88 316 VAL A C 1
ATOM 2519 O O . VAL A 1 316 ? -8.511 -9.291 -10.426 1.00 92.88 316 VAL A O 1
ATOM 2522 N N . THR A 1 317 ? -10.698 -9.788 -10.421 1.00 93.25 317 THR A N 1
ATOM 2523 C CA . THR A 1 317 ? -10.822 -9.924 -11.885 1.00 93.25 317 THR A CA 1
ATOM 2524 C C . THR A 1 317 ? -11.241 -8.625 -12.576 1.00 93.25 317 THR A C 1
ATOM 2526 O O . THR A 1 317 ? -11.292 -8.566 -13.805 1.00 93.25 317 THR A O 1
ATOM 2529 N N . ASN A 1 318 ? -11.493 -7.556 -11.815 1.00 94.88 318 ASN A N 1
ATOM 2530 C CA . ASN A 1 318 ? -11.881 -6.266 -12.362 1.00 94.88 318 ASN A CA 1
ATOM 2531 C C . ASN A 1 318 ? -10.754 -5.656 -13.217 1.00 94.88 318 ASN A C 1
ATOM 2533 O O . ASN A 1 318 ? -9.570 -5.689 -12.865 1.00 94.88 318 ASN A O 1
ATOM 2537 N N . LYS A 1 319 ? -11.117 -5.037 -14.345 1.00 95.00 319 LYS A N 1
ATOM 2538 C CA . LYS A 1 319 ? -10.160 -4.371 -15.245 1.00 95.00 319 LYS A CA 1
ATOM 2539 C C . LYS A 1 319 ? -9.419 -3.201 -14.587 1.00 95.00 319 LYS A C 1
ATOM 2541 O O . LYS A 1 319 ? -8.292 -2.922 -14.966 1.00 95.00 319 LYS A O 1
ATOM 2546 N N . LYS A 1 320 ? -10.039 -2.539 -13.605 1.00 96.94 320 LYS A N 1
ATOM 2547 C CA . LYS A 1 320 ? -9.464 -1.414 -12.853 1.00 96.94 320 LYS A CA 1
ATOM 2548 C C . LYS A 1 320 ? -8.717 -1.835 -11.587 1.00 96.94 320 LYS A C 1
ATOM 2550 O O . LYS A 1 320 ? -8.189 -0.971 -10.887 1.00 96.94 320 LYS A O 1
ATOM 2555 N N . ALA A 1 321 ? -8.703 -3.134 -11.288 1.00 96.56 321 ALA A N 1
ATOM 2556 C CA . ALA A 1 321 ? -8.023 -3.678 -10.128 1.00 96.56 321 ALA A CA 1
ATOM 2557 C C . ALA A 1 321 ? -6.560 -4.008 -10.422 1.00 96.56 321 ALA A C 1
ATOM 2559 O O . ALA A 1 321 ? -6.248 -4.668 -11.417 1.00 96.56 321 ALA A O 1
ATOM 2560 N N . TYR A 1 322 ? -5.705 -3.651 -9.475 1.00 96.75 322 TYR A N 1
ATOM 2561 C CA . TYR A 1 322 ? -4.340 -4.135 -9.328 1.00 96.75 322 TYR A CA 1
ATOM 2562 C C . TYR A 1 322 ? -4.247 -5.025 -8.091 1.00 96.75 322 TYR A C 1
ATOM 2564 O O . TYR A 1 322 ? -5.003 -4.857 -7.130 1.00 96.75 322 TYR A O 1
ATOM 2572 N N . ILE A 1 323 ? -3.326 -5.983 -8.103 1.00 94.81 323 ILE A N 1
ATOM 2573 C CA . ILE A 1 323 ? -3.162 -6.920 -6.991 1.00 94.81 323 ILE A CA 1
ATOM 2574 C C . ILE A 1 323 ? -2.006 -6.457 -6.119 1.00 94.81 323 ILE A C 1
ATOM 2576 O O . ILE A 1 323 ? -0.892 -6.272 -6.599 1.00 94.81 323 ILE A O 1
ATOM 2580 N N . GLY A 1 324 ? -2.283 -6.277 -4.832 1.00 90.06 324 GLY A N 1
ATOM 2581 C CA . GLY A 1 324 ? -1.285 -5.912 -3.834 1.00 90.06 324 GLY A CA 1
ATOM 2582 C C . GLY A 1 324 ? -1.384 -6.810 -2.610 1.00 90.06 324 GLY A C 1
ATOM 2583 O O . GLY A 1 324 ? -2.462 -7.289 -2.262 1.00 90.06 324 GLY A O 1
ATOM 2584 N N . SER A 1 325 ? -0.265 -7.026 -1.924 1.00 82.19 325 SER A N 1
ATOM 2585 C CA . SER A 1 325 ? -0.238 -7.803 -0.677 1.00 82.19 325 SER A CA 1
ATOM 2586 C C . SER A 1 325 ? -0.905 -7.071 0.492 1.00 82.19 325 SER A C 1
ATOM 2588 O O . SER A 1 325 ? -1.406 -7.710 1.421 1.00 82.19 325 SER A O 1
ATOM 2590 N N . GLY A 1 326 ? -0.914 -5.732 0.452 1.00 74.75 326 GLY A N 1
ATOM 2591 C CA . GLY A 1 326 ? -1.412 -4.884 1.536 1.00 74.75 326 GLY A CA 1
ATOM 2592 C C . GLY A 1 326 ? -0.662 -5.102 2.855 1.00 74.75 326 GLY A C 1
ATOM 2593 O O . GLY A 1 326 ? -1.247 -4.922 3.920 1.00 74.75 326 GLY A O 1
ATOM 2594 N N . SER A 1 327 ? 0.592 -5.556 2.780 1.00 67.44 327 SER A N 1
ATOM 2595 C CA . SER A 1 327 ? 1.424 -5.955 3.914 1.00 67.44 327 SER A CA 1
ATOM 2596 C C . SER A 1 327 ? 2.788 -5.292 3.851 1.00 67.44 327 SER A C 1
ATOM 2598 O O . SER A 1 327 ? 3.338 -5.081 2.773 1.00 67.44 327 SER A O 1
ATOM 2600 N N . ASN A 1 328 ? 3.349 -5.039 5.028 1.00 61.19 328 ASN A N 1
ATOM 2601 C CA . ASN A 1 328 ? 4.685 -4.490 5.217 1.00 61.19 328 ASN A CA 1
ATOM 2602 C C . ASN A 1 328 ? 5.763 -5.586 5.363 1.00 61.19 328 ASN A C 1
ATOM 2604 O O . ASN A 1 328 ? 6.823 -5.319 5.920 1.00 61.19 328 ASN A O 1
ATOM 2608 N N . GLY A 1 329 ? 5.485 -6.809 4.896 1.00 58.19 329 GLY A N 1
ATOM 2609 C CA . GLY A 1 329 ? 6.346 -7.978 5.099 1.00 58.19 329 GLY A CA 1
ATOM 2610 C C . GLY A 1 329 ? 6.141 -8.638 6.466 1.00 58.19 329 GLY A C 1
ATOM 2611 O O . GLY A 1 329 ? 5.290 -8.221 7.262 1.00 58.19 329 GLY A O 1
ATOM 2612 N N . LEU A 1 330 ? 6.893 -9.707 6.732 1.00 56.50 330 LEU A N 1
ATOM 2613 C CA . LEU A 1 330 ? 6.826 -10.419 8.008 1.00 56.50 330 LEU A CA 1
ATOM 2614 C C . LEU A 1 330 ? 7.617 -9.695 9.101 1.00 56.50 330 LEU A C 1
ATOM 2616 O O . LEU A 1 330 ? 8.763 -9.303 8.905 1.00 56.50 330 LEU A O 1
ATOM 2620 N N . VAL A 1 331 ? 7.043 -9.624 10.305 1.00 53.94 331 VAL A N 1
ATOM 2621 C CA . VAL A 1 331 ? 7.836 -9.400 11.522 1.00 53.94 331 VAL A CA 1
ATOM 2622 C C . VAL A 1 331 ? 8.333 -10.766 12.017 1.00 53.94 331 VAL A C 1
ATOM 2624 O O . VAL A 1 331 ? 7.508 -11.680 12.175 1.00 53.94 331 VAL A O 1
ATOM 2627 N N . PRO A 1 332 ? 9.648 -10.953 12.246 1.00 45.72 332 PRO A N 1
ATOM 2628 C CA . PRO A 1 332 ? 10.192 -12.210 12.752 1.00 45.72 332 PRO A CA 1
ATOM 2629 C C . PRO A 1 332 ? 9.525 -12.618 14.071 1.00 45.72 332 PRO A C 1
ATOM 2631 O O . PRO A 1 332 ? 9.445 -11.826 15.005 1.00 45.72 332 PRO A O 1
ATOM 2634 N N . GLY A 1 333 ? 9.031 -13.854 14.167 1.00 47.44 333 GLY A N 1
ATOM 2635 C CA . GLY A 1 333 ? 8.372 -14.354 15.372 1.00 47.44 333 GLY A CA 1
ATOM 2636 C C . GLY A 1 333 ? 7.732 -15.725 15.173 1.00 47.44 333 GLY A C 1
ATOM 2637 O O . GLY A 1 333 ? 7.392 -16.120 14.059 1.00 47.44 333 GLY A O 1
ATOM 2638 N N . MET A 1 334 ? 7.562 -16.470 16.264 1.00 38.91 334 MET A N 1
ATOM 2639 C CA . MET A 1 334 ? 6.989 -17.818 16.223 1.00 38.91 334 MET A CA 1
ATOM 2640 C C . MET A 1 334 ? 5.566 -17.773 15.633 1.00 38.91 334 MET A C 1
ATOM 2642 O O . MET A 1 334 ? 4.689 -17.095 16.162 1.00 38.91 334 MET A O 1
ATOM 2646 N N . GLY A 1 335 ? 5.348 -18.464 14.510 1.00 47.34 335 GLY A N 1
ATOM 2647 C CA . GLY A 1 335 ? 4.051 -18.543 13.829 1.00 47.34 335 GLY A CA 1
ATOM 2648 C C . GLY A 1 335 ? 3.686 -17.358 12.922 1.00 47.34 335 GLY A C 1
ATOM 2649 O O . GLY A 1 335 ? 2.680 -17.455 12.218 1.00 47.34 335 GLY A O 1
ATOM 2650 N N . SER A 1 336 ? 4.480 -16.277 12.860 1.00 52.94 336 SER A N 1
ATOM 2651 C CA . SER A 1 336 ? 4.166 -15.126 11.993 1.00 52.94 336 SER A CA 1
ATOM 2652 C C . SER A 1 336 ? 4.116 -15.531 10.516 1.00 52.94 336 SER A C 1
ATOM 2654 O O . SER A 1 336 ? 3.164 -15.184 9.820 1.00 52.94 336 SER A O 1
ATOM 2656 N N . ALA A 1 337 ? 5.044 -16.384 10.073 1.00 50.81 337 ALA A N 1
ATOM 2657 C CA . ALA A 1 337 ? 5.076 -16.917 8.712 1.00 50.81 337 ALA A CA 1
ATOM 2658 C C . ALA A 1 337 ? 3.851 -17.785 8.340 1.00 50.81 337 ALA A C 1
ATOM 2660 O O . ALA A 1 337 ? 3.444 -17.817 7.184 1.00 50.81 337 ALA A O 1
ATOM 2661 N N . SER A 1 338 ? 3.226 -18.478 9.294 1.00 53.44 338 SER A N 1
ATOM 2662 C CA . SER A 1 338 ? 2.062 -19.339 9.011 1.00 53.44 338 SER A CA 1
ATOM 2663 C C . SER A 1 338 ? 0.727 -18.596 9.121 1.00 53.44 338 SER A C 1
ATOM 2665 O O . SER A 1 338 ? -0.287 -19.056 8.604 1.00 53.44 338 SER A O 1
ATOM 2667 N N . ILE A 1 339 ? 0.707 -17.464 9.828 1.00 58.12 339 ILE A N 1
ATOM 2668 C CA . ILE A 1 339 ? -0.517 -16.726 10.168 1.00 58.12 339 ILE A CA 1
ATOM 2669 C C . ILE A 1 339 ? -0.696 -15.494 9.276 1.00 58.12 339 ILE A C 1
ATOM 2671 O O . ILE A 1 339 ? -1.829 -15.040 9.090 1.00 58.12 339 ILE A O 1
ATOM 2675 N N . HIS A 1 340 ? 0.389 -14.938 8.727 1.00 67.19 340 HIS A N 1
ATOM 2676 C CA . HIS A 1 340 ? 0.327 -13.689 7.983 1.00 67.19 340 HIS A CA 1
ATOM 2677 C C . HIS A 1 340 ? -0.370 -13.880 6.618 1.00 67.19 340 HIS A C 1
ATOM 2679 O O . HIS A 1 340 ? 0.187 -14.523 5.726 1.00 67.19 340 HIS A O 1
ATOM 2685 N N . PRO A 1 341 ? -1.564 -13.290 6.386 1.00 62.12 341 PRO A N 1
ATOM 2686 C CA . PRO A 1 341 ? -2.356 -13.564 5.179 1.00 62.12 341 PRO A CA 1
ATOM 2687 C C . PRO A 1 341 ? -1.672 -13.160 3.866 1.00 62.12 341 PRO A C 1
ATOM 2689 O O . PRO A 1 341 ? -2.052 -13.631 2.793 1.00 62.12 341 PRO A O 1
ATOM 2692 N N . ALA A 1 342 ? -0.678 -12.275 3.949 1.00 67.19 342 ALA A N 1
ATOM 2693 C CA . ALA A 1 342 ? 0.067 -11.788 2.797 1.00 67.19 342 ALA A CA 1
ATOM 2694 C C . ALA A 1 342 ? 1.104 -12.774 2.236 1.00 67.19 342 ALA A C 1
ATOM 2696 O O . ALA A 1 342 ? 1.591 -12.533 1.134 1.00 67.19 342 ALA A O 1
ATOM 2697 N N . ASN A 1 343 ? 1.394 -13.877 2.939 1.00 74.00 343 ASN A N 1
ATOM 2698 C CA . ASN A 1 343 ? 2.413 -14.864 2.551 1.00 74.00 343 ASN A CA 1
ATOM 2699 C C . ASN A 1 343 ? 2.038 -15.742 1.356 1.00 74.00 343 ASN A C 1
ATOM 2701 O O . ASN A 1 343 ? 2.856 -16.516 0.874 1.00 74.00 343 ASN A O 1
ATOM 2705 N N . HIS A 1 344 ? 0.807 -15.621 0.870 1.00 79.38 344 HIS A N 1
ATOM 2706 C CA . HIS A 1 344 ? 0.329 -16.329 -0.313 1.00 79.38 344 HIS A CA 1
ATOM 2707 C C . HIS A 1 344 ? -0.538 -15.410 -1.173 1.00 79.38 344 HIS A C 1
ATOM 2709 O O . HIS A 1 344 ? -1.511 -15.855 -1.767 1.00 79.38 344 HIS A O 1
ATOM 2715 N N . THR A 1 345 ? -0.256 -14.106 -1.197 1.00 87.81 345 THR A N 1
ATOM 2716 C CA . THR A 1 345 ? -1.064 -13.118 -1.925 1.00 87.81 345 THR A CA 1
ATOM 2717 C C . THR A 1 345 ? -1.220 -13.509 -3.386 1.00 87.81 345 THR A C 1
ATOM 2719 O O . THR A 1 345 ? -2.341 -13.709 -3.839 1.00 87.81 345 THR A O 1
ATOM 2722 N N . PHE A 1 346 ? -0.122 -13.656 -4.119 1.00 91.44 346 PHE A N 1
ATOM 2723 C CA . PHE A 1 346 ? -0.189 -13.829 -5.569 1.00 91.44 346 PHE A CA 1
ATOM 2724 C C . PHE A 1 346 ? -0.718 -15.213 -5.967 1.00 91.44 346 PHE A C 1
ATOM 2726 O O . PHE A 1 346 ? -1.565 -15.311 -6.853 1.00 91.44 346 PHE A O 1
ATOM 2733 N N . LEU A 1 347 ? -0.352 -16.260 -5.223 1.00 89.69 347 LEU A N 1
ATOM 2734 C CA . LEU A 1 347 ? -0.896 -17.609 -5.414 1.00 89.69 347 LEU A CA 1
ATOM 2735 C C . LEU A 1 347 ? -2.396 -17.689 -5.074 1.00 89.69 347 LEU A C 1
ATOM 2737 O O . LEU A 1 347 ? -3.175 -18.258 -5.838 1.00 89.69 347 LEU A O 1
ATOM 2741 N N . ASN A 1 348 ? -2.845 -17.049 -3.985 1.00 88.56 348 ASN A N 1
ATOM 2742 C CA . ASN A 1 348 ? -4.273 -16.964 -3.654 1.00 88.56 348 ASN A CA 1
ATOM 2743 C C . ASN A 1 348 ? -5.050 -16.148 -4.688 1.00 88.56 348 ASN A C 1
ATOM 2745 O O . ASN A 1 348 ? -6.219 -16.440 -4.942 1.00 88.56 348 ASN A O 1
ATOM 2749 N N . PHE A 1 349 ? -4.432 -15.117 -5.270 1.00 91.00 349 PHE A N 1
ATOM 2750 C CA . PHE A 1 349 ? -5.026 -14.377 -6.375 1.00 91.00 349 PHE A CA 1
ATOM 2751 C C . PHE A 1 349 ? -5.243 -15.289 -7.584 1.00 91.00 349 PHE A C 1
ATOM 2753 O O . PHE A 1 349 ? -6.367 -15.333 -8.078 1.00 91.00 349 PHE A O 1
ATOM 2760 N N . ILE A 1 350 ? -4.224 -16.044 -8.009 1.00 90.50 350 ILE A N 1
ATOM 2761 C CA . ILE A 1 350 ? -4.338 -16.991 -9.126 1.00 90.50 350 ILE A CA 1
ATOM 2762 C C . ILE A 1 350 ? -5.468 -17.995 -8.856 1.00 90.50 350 ILE A C 1
ATOM 2764 O O . ILE A 1 350 ? -6.367 -18.135 -9.685 1.00 90.50 350 ILE A O 1
ATOM 2768 N N . ASP A 1 351 ? -5.501 -18.616 -7.671 1.00 88.19 351 ASP A N 1
ATOM 2769 C CA . ASP A 1 351 ? -6.551 -19.581 -7.305 1.00 88.19 351 ASP A CA 1
ATOM 2770 C C . ASP A 1 351 ? -7.956 -18.946 -7.292 1.00 88.19 351 ASP A C 1
ATOM 2772 O O . ASP A 1 351 ? -8.915 -19.514 -7.821 1.00 88.19 351 ASP A O 1
ATOM 2776 N N . THR A 1 352 ? -8.078 -17.726 -6.756 1.00 87.88 352 THR A N 1
ATOM 2777 C CA . THR A 1 352 ? -9.351 -16.989 -6.684 1.00 87.88 352 THR A CA 1
ATOM 2778 C C . THR A 1 352 ? -9.838 -16.535 -8.065 1.00 87.88 352 THR A C 1
ATOM 2780 O O . THR A 1 352 ? -11.043 -16.568 -8.337 1.00 87.88 352 THR A O 1
ATOM 2783 N N . ALA A 1 353 ? -8.925 -16.092 -8.931 1.00 88.88 353 ALA A N 1
ATOM 2784 C CA . ALA A 1 353 ? -9.238 -15.543 -10.244 1.00 88.88 353 ALA A CA 1
ATOM 2785 C C . ALA A 1 353 ? -9.563 -16.650 -11.259 1.00 88.88 353 ALA A C 1
ATOM 2787 O O . ALA A 1 353 ? -10.645 -16.620 -11.860 1.00 88.88 353 ALA A O 1
ATOM 2788 N N . VAL A 1 354 ? -8.670 -17.640 -11.399 1.00 86.25 354 VAL A N 1
ATOM 2789 C CA . VAL A 1 354 ? -8.715 -18.655 -12.465 1.00 86.25 354 VAL A CA 1
ATOM 2790 C C . VAL A 1 354 ? -9.892 -19.617 -12.276 1.00 86.25 354 VAL A C 1
ATOM 2792 O O . VAL A 1 354 ? -10.764 -19.674 -13.143 1.00 86.25 354 VAL A O 1
ATOM 2795 N N . GLY A 1 355 ? -10.016 -20.271 -11.113 1.00 72.69 355 GLY A N 1
ATOM 2796 C CA . GLY A 1 355 ? -11.197 -21.049 -10.692 1.00 72.69 355 GLY A CA 1
ATOM 2797 C C . GLY A 1 355 ? -11.931 -21.870 -11.779 1.00 72.69 355 GLY A C 1
ATOM 2798 O O . GLY A 1 355 ? -11.361 -22.320 -12.763 1.00 72.69 355 GLY A O 1
ATOM 2799 N N . LYS A 1 356 ? -13.243 -22.102 -11.608 1.00 62.59 356 LYS A N 1
ATOM 2800 C CA . LYS A 1 356 ? -14.051 -22.942 -12.523 1.00 62.59 356 LYS A CA 1
ATOM 2801 C C . LYS A 1 356 ? -14.538 -22.244 -13.820 1.00 62.59 356 LYS A C 1
ATOM 2803 O O . LYS A 1 356 ? -15.471 -22.778 -14.404 1.00 62.59 356 LYS A O 1
ATOM 2808 N N . ASN A 1 357 ? -14.027 -21.065 -14.243 1.00 59.47 357 ASN A N 1
ATOM 2809 C CA . ASN A 1 357 ? -14.321 -20.456 -15.576 1.00 59.47 357 ASN A CA 1
ATOM 2810 C C . ASN A 1 357 ? -13.655 -19.076 -15.871 1.00 59.47 357 ASN A C 1
ATOM 2812 O O . ASN A 1 357 ? -13.483 -18.266 -14.962 1.00 59.47 357 ASN A O 1
ATOM 2816 N N . LYS A 1 358 ? -13.487 -18.794 -17.184 1.00 65.25 358 LYS A N 1
ATOM 2817 C CA . LYS A 1 358 ? -13.259 -17.547 -17.982 1.00 65.25 358 LYS A CA 1
ATOM 2818 C C . LYS A 1 358 ? -12.073 -16.600 -17.722 1.00 65.25 358 LYS A C 1
ATOM 2820 O O . LYS A 1 358 ? -11.643 -15.984 -18.695 1.00 65.25 358 LYS A O 1
ATOM 2825 N N . PHE A 1 359 ? -11.546 -16.434 -16.509 1.00 85.31 359 PHE A N 1
ATOM 2826 C CA . PHE A 1 359 ? -10.349 -15.594 -16.326 1.00 85.31 359 PHE A CA 1
ATOM 2827 C C . PHE A 1 359 ? -9.103 -16.465 -16.524 1.00 85.31 359 PHE A C 1
ATOM 2829 O O . PHE A 1 359 ? -8.744 -17.234 -15.638 1.00 85.31 359 PHE A O 1
ATOM 2836 N N . GLY A 1 360 ? -8.518 -16.420 -17.724 1.00 89.81 360 GLY A N 1
ATOM 2837 C CA . GLY A 1 360 ? -7.374 -17.260 -18.093 1.00 89.81 360 GLY A CA 1
ATOM 2838 C C . GLY A 1 360 ? -6.155 -17.020 -17.201 1.00 89.81 360 GLY A C 1
ATOM 2839 O O . GLY A 1 360 ? -5.971 -15.920 -16.668 1.00 89.81 360 GLY A O 1
ATOM 2840 N N . ILE A 1 361 ? -5.313 -18.046 -17.054 1.00 89.88 361 ILE A N 1
ATOM 2841 C CA . ILE A 1 361 ? -4.061 -17.955 -16.292 1.00 89.88 361 ILE A CA 1
ATOM 2842 C C . ILE A 1 361 ? -3.160 -16.856 -16.870 1.00 89.88 361 ILE A C 1
ATOM 2844 O O . ILE A 1 361 ? -2.571 -16.094 -16.117 1.00 89.88 361 ILE A O 1
ATOM 2848 N N . GLU A 1 362 ? -3.146 -16.673 -18.189 1.00 91.81 362 GLU A N 1
ATOM 2849 C CA . GLU A 1 362 ? -2.375 -15.645 -18.889 1.00 91.81 362 GLU A CA 1
ATOM 2850 C C . GLU A 1 362 ? -2.827 -14.235 -18.492 1.00 91.81 362 GLU A C 1
ATOM 2852 O O . GLU A 1 362 ? -1.999 -13.363 -18.236 1.00 91.81 362 GLU A O 1
ATOM 2857 N N . ALA A 1 363 ? -4.141 -14.010 -18.377 1.00 93.50 363 ALA A N 1
ATOM 2858 C CA . ALA A 1 363 ? -4.693 -12.734 -17.925 1.00 93.50 363 ALA A CA 1
ATOM 2859 C C . ALA A 1 363 ? -4.387 -12.475 -16.441 1.00 93.50 363 ALA A C 1
ATOM 2861 O O . ALA A 1 363 ? -4.117 -11.336 -16.055 1.00 93.50 363 ALA A O 1
ATOM 2862 N N . ALA A 1 364 ? -4.391 -13.527 -15.614 1.00 93.50 364 ALA A N 1
ATOM 2863 C CA . ALA A 1 364 ? -3.976 -13.439 -14.218 1.00 93.50 364 ALA A CA 1
ATOM 2864 C C . ALA A 1 364 ? -2.494 -13.085 -14.088 1.00 93.50 364 ALA A C 1
ATOM 2866 O O . ALA A 1 364 ? -2.172 -12.110 -13.413 1.00 93.50 364 ALA A O 1
ATOM 2867 N N . ILE A 1 365 ? -1.611 -13.801 -14.786 1.00 94.88 365 ILE A N 1
ATOM 2868 C CA . ILE A 1 365 ? -0.173 -13.522 -14.785 1.00 94.88 365 ILE A CA 1
ATOM 2869 C C . ILE A 1 365 ? 0.100 -12.114 -15.309 1.00 94.88 365 ILE A C 1
ATOM 2871 O O . ILE A 1 365 ? 0.804 -11.359 -14.643 1.00 94.88 365 ILE A O 1
ATOM 2875 N N . LYS A 1 366 ? -0.518 -11.699 -16.424 1.00 96.19 366 LYS A N 1
ATOM 2876 C CA . LYS A 1 366 ? -0.365 -10.339 -16.961 1.00 96.19 366 LYS A CA 1
ATOM 2877 C C . LYS A 1 366 ? -0.740 -9.264 -15.934 1.00 96.19 366 LYS A C 1
ATOM 2879 O O . LYS A 1 366 ? -0.005 -8.289 -15.785 1.00 96.19 366 LYS A O 1
ATOM 2884 N N . LYS A 1 367 ? -1.829 -9.462 -15.179 1.00 96.62 367 LYS A N 1
ATOM 2885 C CA . LYS A 1 367 ? -2.294 -8.510 -14.155 1.00 96.62 367 LYS A CA 1
ATOM 2886 C C . LYS A 1 367 ? -1.273 -8.285 -13.029 1.00 96.62 367 LYS A C 1
ATOM 2888 O O . LYS A 1 367 ? -1.213 -7.188 -12.481 1.00 96.62 367 LYS A O 1
ATOM 2893 N N . ILE A 1 368 ? -0.484 -9.304 -12.681 1.00 96.19 368 ILE A N 1
ATOM 2894 C CA . ILE A 1 368 ? 0.531 -9.239 -11.612 1.00 96.19 368 ILE A CA 1
ATOM 2895 C C . ILE A 1 368 ? 1.962 -9.057 -12.135 1.00 96.19 368 ILE A C 1
ATOM 2897 O O . ILE A 1 368 ? 2.894 -9.032 -11.340 1.00 96.19 368 ILE A O 1
ATOM 2901 N N . THR A 1 369 ? 2.134 -8.919 -13.453 1.00 97.81 369 THR A N 1
ATOM 2902 C CA . THR A 1 369 ? 3.427 -8.695 -14.116 1.00 97.81 369 THR A CA 1
ATOM 2903 C C . THR A 1 369 ? 3.346 -7.452 -15.004 1.00 97.81 369 THR A C 1
ATOM 2905 O O . THR A 1 369 ? 3.528 -6.344 -14.506 1.00 97.81 369 THR A O 1
ATOM 2908 N N . GLY A 1 370 ? 3.010 -7.597 -16.287 1.00 97.75 370 GLY A N 1
ATOM 2909 C CA . GLY A 1 370 ? 3.023 -6.515 -17.273 1.00 97.75 370 GLY A CA 1
ATOM 2910 C C . GLY A 1 370 ? 2.106 -5.338 -16.936 1.00 97.75 370 GLY A C 1
ATOM 2911 O O . GLY A 1 370 ? 2.521 -4.192 -17.084 1.00 97.75 370 GLY A O 1
ATOM 2912 N N . ASP A 1 371 ? 0.892 -5.585 -16.431 1.00 97.44 371 ASP A N 1
ATOM 2913 C CA . ASP A 1 371 ? -0.015 -4.496 -16.035 1.00 97.44 371 ASP A CA 1
ATOM 2914 C C . ASP A 1 371 ? 0.530 -3.747 -14.802 1.00 97.44 371 ASP A C 1
ATOM 2916 O O . ASP A 1 371 ? 0.432 -2.523 -14.723 1.00 97.44 371 ASP A O 1
ATOM 2920 N N . ALA A 1 372 ? 1.139 -4.468 -13.852 1.00 96.94 372 ALA A N 1
ATOM 2921 C CA . ALA A 1 372 ? 1.743 -3.881 -12.658 1.00 96.94 372 ALA A CA 1
ATOM 2922 C C . ALA A 1 372 ? 3.007 -3.070 -12.991 1.00 96.94 372 ALA A C 1
ATOM 2924 O O . ALA A 1 372 ? 3.163 -1.961 -12.487 1.00 96.94 372 ALA A O 1
ATOM 2925 N N . ALA A 1 373 ? 3.866 -3.581 -13.879 1.00 97.12 373 ALA A N 1
ATOM 2926 C CA . ALA A 1 373 ? 5.039 -2.869 -14.383 1.00 97.12 373 ALA A CA 1
ATOM 2927 C C . ALA A 1 373 ? 4.627 -1.606 -15.160 1.00 97.12 373 ALA A C 1
ATOM 2929 O O . ALA A 1 373 ? 5.118 -0.510 -14.885 1.00 97.12 373 ALA A O 1
ATOM 2930 N N . SER A 1 374 ? 3.633 -1.728 -16.048 1.00 96.56 374 SER A N 1
ATOM 2931 C CA . SER A 1 374 ? 3.111 -0.603 -16.827 1.00 96.56 374 SER A CA 1
ATOM 2932 C C . SER A 1 374 ? 2.477 0.485 -15.961 1.00 96.56 374 SER A C 1
ATOM 2934 O O . SER A 1 374 ? 2.590 1.657 -16.316 1.00 96.56 374 SER A O 1
ATOM 2936 N N . LEU A 1 375 ? 1.816 0.136 -14.849 1.00 96.06 375 LEU A N 1
ATOM 2937 C CA . LEU A 1 375 ? 1.204 1.111 -13.936 1.00 96.06 375 LEU A CA 1
ATOM 2938 C C . LEU A 1 375 ? 2.226 2.119 -13.396 1.00 96.06 375 LEU A C 1
ATOM 2940 O O . LEU A 1 375 ? 1.891 3.285 -13.196 1.00 96.06 375 LEU A O 1
ATOM 2944 N N . ILE A 1 376 ? 3.448 1.656 -13.142 1.00 94.75 376 ILE A N 1
ATOM 2945 C CA . ILE A 1 376 ? 4.510 2.443 -12.508 1.00 94.75 376 ILE A CA 1
ATOM 2946 C C . ILE A 1 376 ? 5.578 2.901 -13.512 1.00 94.75 376 ILE A C 1
ATOM 2948 O O . ILE A 1 376 ? 6.577 3.484 -13.111 1.00 94.75 376 ILE A O 1
ATOM 2952 N N . GLY A 1 377 ? 5.379 2.642 -14.809 1.00 94.19 377 GLY A N 1
ATOM 2953 C CA . GLY A 1 377 ? 6.306 3.046 -15.871 1.00 94.19 377 GLY A CA 1
ATOM 2954 C C . GLY A 1 377 ? 7.565 2.180 -16.001 1.00 94.19 377 GLY A C 1
ATOM 2955 O O . GLY A 1 377 ? 8.527 2.600 -16.642 1.00 94.19 377 GLY A O 1
ATOM 2956 N N . LEU A 1 378 ? 7.576 0.975 -15.426 1.00 94.31 378 LEU A N 1
ATOM 2957 C CA . LEU A 1 378 ? 8.702 0.045 -15.519 1.00 94.31 378 LEU A CA 1
ATOM 2958 C C . LEU A 1 378 ? 8.652 -0.685 -16.872 1.00 94.31 378 LEU A C 1
ATOM 2960 O O . LEU A 1 378 ? 7.714 -1.43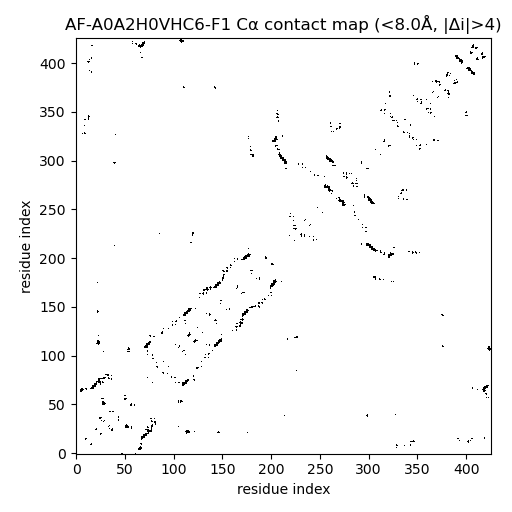3 -17.142 1.00 94.31 378 LEU A O 1
ATOM 2964 N N . SER A 1 379 ? 9.623 -0.413 -17.748 1.00 94.31 379 SER A N 1
ATOM 2965 C CA . SER A 1 379 ? 9.562 -0.776 -19.182 1.00 94.31 379 SER A CA 1
ATOM 2966 C C . SER A 1 379 ? 10.476 -1.931 -19.598 1.00 94.31 379 SER A C 1
ATOM 2968 O O . SER A 1 379 ? 10.310 -2.489 -20.680 1.00 94.31 379 SER A O 1
ATOM 2970 N N . ASP A 1 380 ? 11.419 -2.300 -18.743 1.00 95.62 380 ASP A N 1
ATOM 2971 C CA . ASP A 1 380 ? 12.439 -3.334 -18.931 1.00 95.62 380 ASP A CA 1
ATOM 2972 C C . ASP A 1 380 ? 12.091 -4.660 -18.229 1.00 95.62 380 ASP A C 1
ATOM 2974 O O . ASP A 1 380 ? 12.860 -5.618 -18.304 1.00 95.62 380 ASP A O 1
ATOM 2978 N N . ARG A 1 381 ? 10.942 -4.721 -17.542 1.00 96.56 381 ARG A N 1
ATOM 2979 C CA . ARG A 1 381 ? 10.481 -5.851 -16.718 1.00 96.56 381 ARG A CA 1
ATOM 2980 C C . ARG A 1 381 ? 8.980 -6.094 -16.898 1.00 96.56 381 ARG A C 1
ATOM 2982 O O . ARG A 1 381 ? 8.249 -5.274 -17.449 1.00 96.56 381 ARG A O 1
ATOM 2989 N N . GLY A 1 382 ? 8.503 -7.234 -16.397 1.00 96.38 382 GLY A N 1
ATOM 2990 C CA . GLY A 1 382 ? 7.077 -7.589 -16.371 1.00 96.38 382 GLY A CA 1
ATOM 2991 C C . GLY A 1 382 ? 6.556 -8.304 -17.621 1.00 96.38 382 GLY A C 1
ATOM 2992 O O . GLY A 1 382 ? 5.400 -8.720 -17.631 1.00 96.38 382 GLY A O 1
ATOM 2993 N N . LEU A 1 383 ? 7.382 -8.497 -18.653 1.00 97.38 383 LEU A N 1
ATOM 2994 C CA . LEU A 1 383 ? 7.079 -9.340 -19.812 1.00 97.38 383 LEU A CA 1
ATOM 2995 C C . LEU A 1 383 ? 8.270 -10.263 -20.105 1.00 97.38 383 LEU A C 1
ATOM 2997 O O . LEU A 1 383 ? 9.412 -9.928 -19.807 1.00 97.38 383 LEU A O 1
ATOM 3001 N N . ILE A 1 384 ? 8.005 -11.417 -20.718 1.00 97.31 384 ILE A N 1
ATOM 3002 C CA . ILE A 1 384 ? 9.055 -12.319 -21.207 1.00 97.31 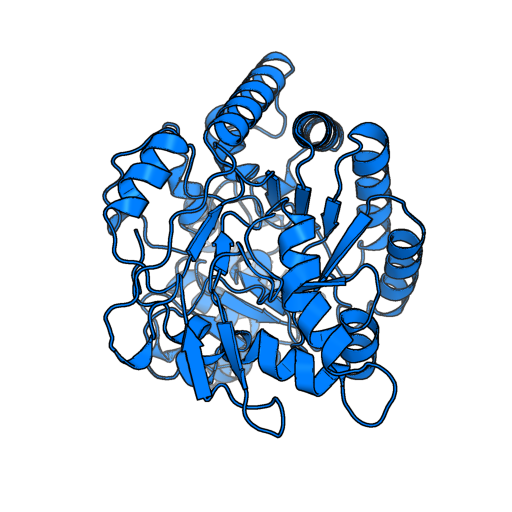384 ILE A CA 1
ATOM 3003 C C . ILE A 1 384 ? 9.313 -11.969 -22.671 1.00 97.31 384 ILE A C 1
ATOM 3005 O O . ILE A 1 384 ? 8.536 -12.339 -23.553 1.00 97.31 384 ILE A O 1
ATOM 3009 N N . LYS A 1 385 ? 10.374 -11.198 -22.916 1.00 96.75 385 LYS A N 1
ATOM 3010 C CA . LYS A 1 385 ? 10.784 -10.740 -24.246 1.00 96.75 385 LYS A CA 1
ATOM 3011 C C . LYS A 1 385 ? 12.299 -10.537 -24.284 1.00 96.75 385 LYS A C 1
ATOM 3013 O O . LYS A 1 385 ? 12.891 -10.130 -23.290 1.00 96.75 385 LYS A O 1
ATOM 3018 N N . GLU A 1 386 ? 12.915 -10.785 -25.436 1.00 96.69 386 GLU A N 1
ATOM 3019 C CA . GLU A 1 386 ? 14.329 -10.468 -25.662 1.00 96.69 386 GLU A CA 1
ATOM 3020 C C . GLU A 1 386 ? 14.641 -9.000 -25.321 1.00 96.69 386 GLU A C 1
ATOM 3022 O O . GLU A 1 386 ? 13.866 -8.094 -25.644 1.00 96.69 386 GLU A O 1
ATOM 3027 N N . GLY A 1 387 ? 15.778 -8.782 -24.654 1.00 95.31 387 GLY A N 1
ATOM 3028 C CA . GLY A 1 387 ? 16.236 -7.464 -24.203 1.00 95.31 387 GLY A CA 1
ATOM 3029 C C . GLY A 1 387 ? 15.654 -6.984 -22.867 1.00 95.31 387 GLY A C 1
ATOM 3030 O O . GLY A 1 387 ? 16.063 -5.927 -22.397 1.00 95.31 387 GLY A O 1
ATOM 3031 N N . MET A 1 388 ? 14.732 -7.727 -22.248 1.00 96.81 388 MET A N 1
ATOM 3032 C CA . MET A 1 388 ? 14.228 -7.430 -20.900 1.00 96.81 388 MET A CA 1
ATOM 3033 C C . MET A 1 388 ? 15.079 -8.081 -19.809 1.00 96.81 388 MET A C 1
ATOM 3035 O O . MET A 1 388 ? 15.737 -9.097 -20.044 1.00 96.81 388 MET A O 1
ATOM 3039 N N . ILE A 1 389 ? 15.034 -7.518 -18.600 1.00 96.81 389 ILE A N 1
ATOM 3040 C CA . ILE A 1 389 ? 15.697 -8.112 -17.440 1.00 96.81 389 ILE A CA 1
ATOM 3041 C C . ILE A 1 389 ? 15.018 -9.437 -17.084 1.00 96.81 389 ILE A C 1
ATOM 3043 O O . ILE A 1 389 ? 13.791 -9.532 -17.009 1.00 96.81 389 ILE A O 1
ATOM 3047 N N . ALA A 1 390 ? 15.832 -10.463 -16.839 1.00 96.56 390 ALA A N 1
ATOM 3048 C CA . ALA A 1 390 ? 15.382 -11.810 -16.514 1.00 96.56 390 ALA A CA 1
ATOM 3049 C C . ALA A 1 390 ? 14.913 -11.928 -15.052 1.00 96.56 390 ALA A C 1
ATOM 3051 O O . ALA A 1 390 ? 15.547 -12.585 -14.228 1.00 96.56 390 ALA A O 1
ATOM 3052 N N . ASP A 1 391 ? 13.782 -11.292 -14.754 1.00 97.50 391 ASP A N 1
ATOM 3053 C CA . ASP A 1 391 ? 12.969 -11.561 -13.571 1.00 97.50 391 ASP A CA 1
ATOM 3054 C C . ASP A 1 391 ? 11.896 -12.590 -13.923 1.00 97.50 391 ASP A C 1
ATOM 3056 O O . ASP A 1 391 ? 10.879 -12.258 -14.538 1.00 97.50 391 ASP A O 1
ATOM 3060 N N . LEU A 1 392 ? 12.123 -13.849 -13.563 1.00 97.25 392 LEU A N 1
ATOM 3061 C CA . LEU A 1 392 ? 11.282 -14.964 -13.990 1.00 97.25 392 LEU A CA 1
ATOM 3062 C C . LEU A 1 392 ? 10.827 -15.795 -12.797 1.00 97.25 392 LEU A C 1
ATOM 3064 O O . LEU A 1 392 ? 11.511 -15.907 -11.784 1.00 97.25 392 LEU A O 1
ATOM 3068 N N . VAL A 1 393 ? 9.664 -16.419 -12.947 1.00 96.81 393 VAL A N 1
ATOM 3069 C CA . VAL A 1 393 ? 9.100 -17.335 -11.957 1.00 96.81 393 VAL A CA 1
ATOM 3070 C C . VAL A 1 393 ? 8.696 -18.604 -12.677 1.00 96.81 393 VAL A C 1
ATOM 3072 O O . VAL A 1 393 ? 7.881 -18.568 -13.601 1.00 96.81 393 VAL A O 1
ATOM 3075 N N . LEU A 1 394 ? 9.242 -19.732 -12.239 1.00 95.56 394 LEU A N 1
ATOM 3076 C CA . LEU A 1 394 ? 8.774 -21.037 -12.668 1.00 95.56 394 LEU A CA 1
ATOM 3077 C C . LEU A 1 394 ? 7.666 -21.483 -11.722 1.00 95.56 394 LEU A C 1
ATOM 3079 O O . LEU A 1 394 ? 7.914 -21.760 -10.549 1.00 95.56 394 LEU A O 1
ATOM 3083 N N . LEU A 1 395 ? 6.445 -21.563 -12.237 1.00 92.50 395 LEU A N 1
ATOM 3084 C CA . LEU A 1 395 ? 5.329 -22.171 -11.524 1.00 92.50 395 LEU A CA 1
ATOM 3085 C C . LEU A 1 395 ? 5.230 -23.658 -11.865 1.00 92.50 395 LEU A C 1
ATOM 3087 O O . LEU A 1 395 ? 5.607 -24.101 -12.953 1.00 92.50 395 LEU A O 1
ATOM 3091 N N . ASP A 1 396 ? 4.696 -24.438 -10.934 1.00 89.19 396 ASP A N 1
ATOM 3092 C CA . ASP A 1 396 ? 4.310 -25.815 -11.198 1.00 89.19 396 ASP A CA 1
ATOM 3093 C C . ASP A 1 396 ? 3.185 -25.896 -12.251 1.00 89.19 396 ASP A C 1
ATOM 3095 O O . ASP A 1 396 ? 2.532 -24.905 -12.583 1.00 89.19 396 ASP A O 1
ATOM 3099 N N . LYS A 1 397 ? 2.903 -27.103 -12.763 1.00 82.75 397 LYS A N 1
ATOM 3100 C CA . LYS A 1 397 ? 1.854 -27.296 -13.783 1.00 82.75 397 LYS A CA 1
ATOM 3101 C C . LYS A 1 397 ? 0.472 -26.820 -13.331 1.00 82.75 397 LYS A C 1
ATOM 3103 O O . LYS A 1 397 ? -0.357 -26.510 -14.182 1.00 82.75 397 LYS A O 1
ATOM 3108 N N . SER A 1 398 ? 0.200 -26.805 -12.024 1.00 79.12 398 SER A N 1
ATOM 3109 C CA . SER A 1 398 ? -1.078 -26.322 -11.503 1.00 79.12 398 SER A CA 1
ATOM 3110 C C . SER A 1 398 ? -1.150 -24.794 -11.384 1.00 79.12 398 SER A C 1
ATOM 3112 O O . SER A 1 398 ? -2.250 -24.261 -11.232 1.00 79.12 398 SER A O 1
ATOM 3114 N N . GLY A 1 399 ? -0.015 -24.090 -11.473 1.00 76.75 399 GLY A N 1
ATOM 3115 C CA . GLY A 1 399 ? 0.088 -22.648 -11.251 1.00 76.75 399 GLY A CA 1
ATOM 3116 C C . GLY A 1 399 ? -0.088 -22.245 -9.784 1.00 76.75 399 GLY A C 1
ATOM 3117 O O . GLY A 1 399 ? -0.378 -21.083 -9.501 1.00 76.75 399 GLY A O 1
ATOM 3118 N N . LYS A 1 400 ? 0.019 -23.201 -8.854 1.00 79.62 400 LYS A N 1
ATOM 3119 C CA . LYS A 1 400 ? -0.266 -23.019 -7.421 1.00 79.62 400 LYS A CA 1
ATOM 3120 C C . LYS A 1 400 ? 0.978 -23.046 -6.551 1.00 79.62 400 LYS A C 1
ATOM 3122 O O . LYS A 1 400 ? 0.884 -22.718 -5.371 1.00 79.62 400 LYS A O 1
ATOM 3127 N N . GLU A 1 401 ? 2.117 -23.422 -7.109 1.00 88.38 401 GLU A N 1
ATOM 3128 C CA . GLU A 1 401 ? 3.377 -23.511 -6.389 1.00 88.38 401 GLU A CA 1
ATOM 3129 C C . GLU A 1 401 ? 4.499 -22.870 -7.204 1.00 88.38 401 GLU A C 1
ATOM 3131 O O . GLU A 1 401 ? 4.598 -23.069 -8.414 1.00 88.38 401 GLU A O 1
ATOM 3136 N N . VAL A 1 402 ? 5.358 -22.114 -6.526 1.00 92.31 402 VAL A N 1
ATOM 3137 C CA . VAL A 1 402 ? 6.589 -21.567 -7.100 1.00 92.31 402 VAL A CA 1
ATOM 3138 C C . VAL A 1 402 ? 7.680 -22.617 -6.969 1.00 92.31 402 VAL A C 1
ATOM 3140 O O . VAL A 1 402 ? 7.977 -23.065 -5.864 1.00 92.31 402 VAL A O 1
ATOM 3143 N N . LYS A 1 403 ? 8.254 -23.023 -8.099 1.00 94.44 403 LYS A N 1
ATOM 3144 C CA . LYS A 1 403 ? 9.361 -23.981 -8.166 1.00 94.44 403 LYS A CA 1
ATOM 3145 C C . LYS A 1 403 ? 10.714 -23.299 -8.192 1.00 94.44 403 LYS A C 1
ATOM 3147 O O . LYS A 1 403 ? 11.644 -23.826 -7.602 1.00 94.44 403 LYS A O 1
ATOM 3152 N N . GL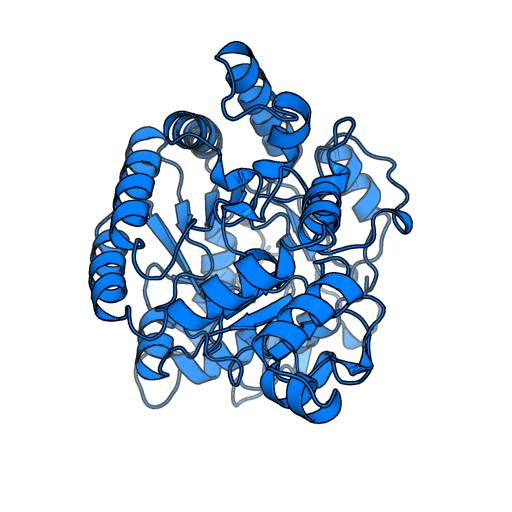U A 1 404 ? 10.804 -22.158 -8.863 1.00 94.44 404 GLU A N 1
ATOM 3153 C CA . GLU A 1 404 ? 12.044 -21.400 -8.969 1.00 94.44 404 GLU A CA 1
ATOM 3154 C C . GLU A 1 404 ? 11.755 -19.916 -9.193 1.00 94.44 404 GLU A C 1
ATOM 3156 O O . GLU A 1 404 ? 10.734 -19.558 -9.792 1.00 94.44 404 GLU A O 1
ATOM 3161 N N . VAL A 1 405 ? 12.671 -19.065 -8.736 1.00 95.69 405 VAL A N 1
ATOM 3162 C CA . VAL A 1 405 ? 12.659 -17.625 -8.997 1.00 95.69 405 VAL A CA 1
ATOM 3163 C C . VAL A 1 405 ? 14.022 -17.211 -9.538 1.00 95.69 405 VAL A C 1
ATOM 3165 O O . VAL A 1 405 ? 15.063 -17.578 -9.001 1.00 95.69 405 VAL A O 1
ATOM 3168 N N . ILE A 1 406 ? 14.011 -16.422 -10.605 1.00 95.56 406 ILE A N 1
ATOM 3169 C CA . ILE A 1 406 ? 15.196 -15.829 -11.220 1.00 95.56 406 ILE A CA 1
ATOM 3170 C C . ILE A 1 406 ? 15.064 -14.318 -11.070 1.00 95.56 406 ILE A C 1
ATOM 3172 O O . ILE A 1 406 ? 14.009 -13.766 -11.379 1.00 95.56 406 ILE A O 1
ATOM 3176 N N . ILE A 1 407 ? 16.113 -13.656 -10.588 1.00 95.19 407 ILE A N 1
ATOM 3177 C CA . ILE A 1 407 ? 16.163 -12.197 -10.432 1.00 95.19 407 ILE A CA 1
ATOM 3178 C C . ILE A 1 407 ? 17.415 -11.688 -11.121 1.00 95.19 407 ILE A C 1
ATOM 3180 O O . ILE A 1 407 ? 18.520 -12.146 -10.820 1.00 95.19 407 ILE A O 1
ATOM 3184 N N . GLY A 1 408 ? 17.241 -10.773 -12.076 1.00 93.25 408 GLY A N 1
ATOM 3185 C CA . GLY A 1 408 ? 18.362 -10.253 -12.863 1.00 93.25 408 GLY A CA 1
ATOM 3186 C C . GLY A 1 408 ? 19.167 -11.342 -13.590 1.00 93.25 408 GLY A C 1
ATOM 3187 O O . GLY A 1 408 ? 20.362 -11.174 -13.808 1.00 93.25 408 GLY A O 1
ATOM 3188 N N . GLY A 1 409 ? 18.546 -12.481 -13.920 1.00 92.56 409 GLY A N 1
ATOM 3189 C CA . GLY A 1 409 ? 19.212 -13.631 -14.547 1.00 92.56 409 GLY A CA 1
ATOM 3190 C C 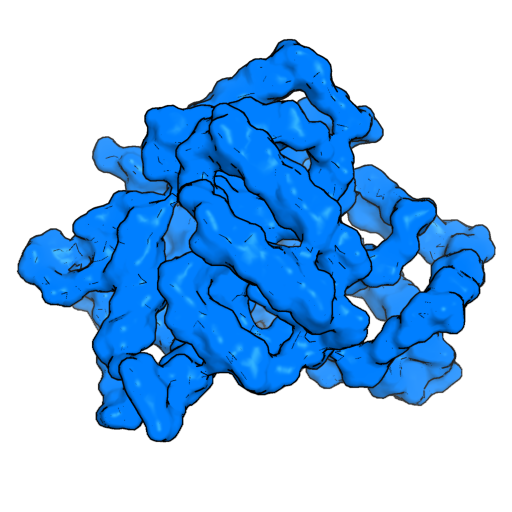. GLY A 1 409 ? 19.910 -14.604 -13.589 1.00 92.56 409 GLY A C 1
ATOM 3191 O O . GLY A 1 409 ? 20.433 -15.613 -14.051 1.00 92.56 409 GLY A O 1
ATOM 3192 N N . SER A 1 410 ? 19.895 -14.350 -12.277 1.00 92.44 410 SER A N 1
ATOM 3193 C CA . SER A 1 410 ? 20.460 -15.257 -11.266 1.00 92.44 410 SER A CA 1
ATOM 3194 C C . SER A 1 410 ? 19.370 -16.077 -10.583 1.00 92.44 410 SER A C 1
ATOM 3196 O O . SER A 1 410 ? 18.346 -15.523 -10.174 1.00 92.44 410 SER A O 1
ATOM 3198 N N . LEU A 1 411 ? 19.599 -17.382 -10.426 1.00 91.19 411 LEU A N 1
ATOM 3199 C CA . LEU A 1 411 ? 18.717 -18.262 -9.662 1.00 91.19 411 LEU A CA 1
ATOM 3200 C C . LEU A 1 411 ? 18.761 -17.898 -8.176 1.00 91.19 411 LEU A C 1
ATOM 3202 O O . LEU A 1 411 ? 19.827 -17.699 -7.591 1.00 91.19 411 LEU A O 1
ATOM 3206 N N . VAL A 1 412 ? 17.590 -17.837 -7.549 1.00 87.50 412 VAL A N 1
ATOM 3207 C CA . VAL A 1 412 ? 17.479 -17.605 -6.106 1.00 87.50 412 VAL A CA 1
ATOM 3208 C C . VAL A 1 412 ? 17.972 -18.823 -5.321 1.00 87.50 412 VAL A C 1
ATOM 3210 O O . VAL A 1 412 ? 18.596 -18.653 -4.272 1.00 87.50 412 VAL A O 1
ATOM 3213 N N . SER A 1 413 ? 17.762 -20.040 -5.838 1.00 85.62 413 SER A N 1
ATOM 3214 C CA . SER A 1 413 ? 18.253 -21.296 -5.248 1.00 85.62 413 SER A CA 1
ATOM 3215 C C . SER A 1 413 ? 19.760 -21.316 -4.993 1.00 85.62 413 SER A C 1
ATOM 3217 O O . SER A 1 413 ? 20.217 -21.931 -4.030 1.00 85.62 413 SER A O 1
ATOM 3219 N N . ASP A 1 414 ? 20.526 -20.620 -5.830 1.00 82.69 414 ASP A N 1
ATOM 3220 C CA . ASP A 1 414 ? 21.987 -20.606 -5.771 1.00 82.69 414 ASP A CA 1
ATOM 3221 C C . ASP A 1 414 ? 22.501 -19.684 -4.658 1.00 82.69 414 ASP A C 1
ATOM 3223 O O . ASP A 1 414 ? 23.697 -19.647 -4.367 1.00 82.69 414 ASP A O 1
ATOM 3227 N N . GLY A 1 415 ? 21.609 -18.905 -4.033 1.00 78.81 415 GLY A N 1
ATOM 3228 C CA . GLY A 1 415 ? 21.958 -17.946 -2.989 1.00 78.81 415 GLY A CA 1
ATOM 3229 C C . GLY A 1 415 ? 22.884 -16.834 -3.484 1.00 78.81 415 GLY A C 1
ATOM 3230 O O . GLY A 1 415 ? 23.516 -16.158 -2.672 1.00 78.81 415 GLY A O 1
ATOM 3231 N N . THR A 1 416 ? 22.996 -16.643 -4.803 1.00 76.94 416 THR A N 1
ATOM 3232 C CA . THR A 1 416 ? 23.816 -15.621 -5.478 1.00 76.94 416 THR A CA 1
ATOM 3233 C C . THR A 1 416 ? 22.992 -14.422 -5.947 1.00 76.94 416 THR A C 1
ATOM 3235 O O . THR A 1 416 ? 23.565 -13.384 -6.276 1.00 76.94 416 THR A O 1
ATOM 3238 N N . ASN A 1 417 ? 21.660 -14.502 -5.878 1.00 82.12 417 ASN A N 1
ATOM 3239 C CA . ASN A 1 417 ? 20.779 -13.409 -6.263 1.00 82.12 417 ASN A CA 1
ATOM 3240 C C . ASN A 1 417 ? 21.043 -12.132 -5.445 1.00 82.12 417 ASN A C 1
ATOM 3242 O O . ASN A 1 417 ? 21.390 -12.158 -4.253 1.00 82.12 417 ASN A O 1
ATOM 3246 N N . ARG A 1 418 ? 20.866 -11.003 -6.125 1.00 87.38 418 ARG A N 1
ATOM 3247 C CA . ARG A 1 418 ? 20.833 -9.657 -5.565 1.00 87.38 418 ARG A CA 1
ATOM 3248 C C . ARG A 1 418 ? 19.823 -8.873 -6.388 1.00 87.38 418 ARG A C 1
ATOM 3250 O O . ARG A 1 418 ? 19.995 -8.732 -7.593 1.00 87.38 418 ARG A O 1
ATOM 3257 N N . GLY A 1 419 ? 18.760 -8.424 -5.738 1.00 91.00 419 GLY A N 1
ATOM 3258 C CA . GLY A 1 419 ? 17.798 -7.531 -6.355 1.00 91.00 419 GLY A CA 1
ATOM 3259 C C . GLY A 1 419 ? 18.390 -6.150 -6.596 1.00 91.00 419 GLY A C 1
ATOM 3260 O O . GLY A 1 419 ? 19.266 -5.700 -5.857 1.00 91.00 419 GLY A O 1
ATOM 3261 N N . GLU A 1 420 ? 17.896 -5.493 -7.635 1.00 94.69 420 GLU A N 1
ATOM 3262 C CA . GLU A 1 420 ? 18.289 -4.143 -8.015 1.00 94.69 420 GLU A CA 1
ATOM 3263 C C . GLU A 1 420 ? 17.483 -3.095 -7.237 1.00 94.69 420 GLU A C 1
ATOM 3265 O O . GLU A 1 420 ? 16.273 -3.245 -7.020 1.00 94.69 420 GLU A O 1
ATOM 3270 N N . ILE A 1 421 ? 18.146 -2.009 -6.838 1.00 95.19 421 ILE A N 1
ATOM 3271 C CA . ILE A 1 421 ? 17.459 -0.818 -6.344 1.00 95.19 421 ILE A CA 1
ATOM 3272 C C . ILE A 1 421 ? 16.977 -0.016 -7.546 1.00 95.19 421 ILE A C 1
ATOM 3274 O O . ILE A 1 421 ? 17.757 0.583 -8.279 1.00 95.19 421 ILE A O 1
ATOM 3278 N N . LEU A 1 422 ? 15.666 -0.038 -7.758 1.00 94.94 422 LEU A N 1
ATOM 3279 C CA . LEU A 1 422 ? 15.032 0.576 -8.908 1.00 94.94 422 LEU A CA 1
ATOM 3280 C C . LEU A 1 422 ? 14.930 2.088 -8.715 1.00 94.94 422 LEU A C 1
ATOM 3282 O O . LEU A 1 422 ? 14.514 2.572 -7.659 1.00 94.94 422 LEU A O 1
ATOM 3286 N N . SER A 1 423 ? 15.218 2.814 -9.789 1.00 92.19 423 SER A N 1
ATOM 3287 C CA . SER A 1 423 ? 15.063 4.259 -9.887 1.00 92.19 423 SER A CA 1
ATOM 3288 C C . SER A 1 423 ? 14.379 4.614 -11.204 1.00 92.19 423 SER A C 1
ATOM 3290 O O . SER A 1 423 ? 14.583 3.957 -12.224 1.00 92.19 423 SER A O 1
ATOM 3292 N N . THR A 1 424 ? 13.556 5.660 -11.197 1.00 87.81 424 THR A N 1
ATOM 3293 C CA . THR A 1 424 ? 13.009 6.249 -12.430 1.00 87.81 424 THR A CA 1
ATOM 3294 C C . THR A 1 424 ? 14.045 7.077 -13.198 1.00 87.81 424 THR A C 1
ATOM 3296 O O . THR A 1 424 ? 13.804 7.442 -14.351 1.00 87.81 424 THR A O 1
ATOM 3299 N N . ARG A 1 425 ? 15.211 7.340 -12.593 1.00 77.06 425 ARG A N 1
ATOM 3300 C CA . ARG A 1 425 ? 16.355 7.982 -13.239 1.00 77.06 425 ARG A CA 1
ATOM 3301 C C . ARG A 1 425 ? 17.087 6.953 -14.102 1.00 77.06 425 ARG A C 1
ATOM 3303 O O . ARG A 1 425 ? 17.519 5.924 -13.593 1.00 77.06 425 ARG A O 1
ATOM 3310 N N . LYS A 1 426 ? 17.197 7.232 -15.400 1.00 51.78 426 LYS A N 1
ATOM 3311 C CA . LYS A 1 426 ? 18.087 6.502 -16.311 1.00 51.78 426 LYS A CA 1
ATOM 3312 C C . LYS A 1 426 ? 19.465 7.135 -16.340 1.00 51.78 426 LYS A C 1
ATOM 3314 O O . LYS A 1 426 ? 19.517 8.387 -16.305 1.00 51.78 426 LYS A O 1
#

pLDDT: mean 87.61, std 11.51, range [38.91, 98.62]

InterPro domains:
  IPR011059 Metal-dependent hydrolase, composite domain superfamily [G3DSA:2.30.40.10] (379-413)
  IPR032466 Metal-dependent hydrolase [SSF51556] (9-382)

Solvent-accessible surface area (backbone atoms only — not comparable to full-atom values): 22593 Å² total; per-residue (Å²): 125,64,100,59,45,57,45,57,63,43,47,66,44,50,46,49,69,46,77,45,18,55,62,5,34,25,93,27,48,36,59,88,70,19,65,65,58,48,48,62,82,44,70,62,90,77,42,88,80,93,49,42,44,33,44,50,41,50,56,60,50,54,77,46,74,26,48,37,23,39,33,35,22,34,10,46,38,16,64,43,43,62,76,40,68,89,57,63,68,74,56,71,69,54,46,54,51,47,46,50,53,50,52,50,33,39,67,46,16,26,46,25,38,11,30,16,25,56,39,74,64,31,55,45,61,50,68,64,60,53,14,53,51,32,31,55,31,28,78,69,74,28,25,36,39,35,33,63,66,46,60,36,94,52,26,49,62,51,49,58,52,48,49,57,23,38,72,70,12,61,18,41,30,30,34,48,67,65,60,50,33,72,94,23,50,71,48,36,56,55,36,49,53,50,41,75,70,39,84,55,39,36,28,24,35,44,68,57,49,51,44,70,42,56,49,54,70,76,55,57,74,91,54,59,44,87,46,67,65,60,20,53,54,47,55,67,38,88,69,40,50,61,54,54,39,56,50,43,67,73,69,57,71,65,40,78,44,31,28,29,53,37,31,68,100,41,48,90,48,41,71,39,24,34,43,55,51,6,61,76,68,76,51,52,51,58,57,33,47,54,49,50,37,60,73,29,66,44,39,22,30,23,34,38,61,54,39,59,69,72,56,46,38,56,48,71,63,32,92,54,40,40,74,41,54,80,64,91,72,84,64,93,49,78,62,28,82,82,58,36,78,49,55,43,29,61,37,46,35,42,56,54,42,28,63,100,61,91,45,49,66,66,60,50,50,36,45,72,24,36,52,49,24,54,63,56,68,46,82,52,46,44,59,96,52,93,93,37,53,42,62,45,61,43,56,42,98,85,58,70,44,62,76,45,42,26,38,77,68,30,47,48,90,74,72,71,40,50,28,53,67,50,51,71,56,129

Secondary structure (DSSP, 8-state):
--S-TT-HHHHTTT--EEEE--TT--S-S--TTGGGGGGGTS-GGG-----SSHHHHHHHHHTS--SSEEEEPEEHHHHHHHHHTT-SS--HHHHHHHHHHHHHHHHTT--EEEEETTSTTGGG--HHHHHHHHHHHHHTT-EEEEE-S-SSTTHHHHHHHHHHHHHHH--EEEETT--PPTT-HHHHHHHHHHHHHSTTEEEEE-SSSSEEEEGGGGS-GGG--SSHHHHHHHHHSTTHHHHHHHHHHHH---GGG-EEEE-TT-GGGTT-BHHHHHHHTTS-HHHHHHHHHHHTTT--EEEE----HHHHHHHHT-TTEEE------PPPSTTHHHH-GGGGHHHHHHHHHHTTSSS-HHHHHHHHTHHHHHHTT--SSSS--TTS---EEEE-TTSSSEEEEEETTEETTTT-----B--S--

Mean predicted aligned error: 6.24 Å

Sequence (426 aa):
LFSNPEQKEFLNQGVTTVLGGQSGSSLAPIHYGSLESIRKWADVKEINVNWNTLEEFLEELDKLRLGINFGTLVGHSTIRRDLVKSRKTLDKEELEIMENILKRSLDEGGFGLSSGLNFIHGKKSSLKELAELNRVVAKMGMVHFIDLPDYGKDILKWINQIVGVVERGRANTIINNFKPVKGYEKEFEKALRIVESTDRLGFSISPQGVSQIQIYTLLPEFALKNDLISTLEEIRKPGVGKKIENYWKKSKPNYKNIRVISAPKHHFLIGRTVAEVAKNWGTTQSKALLELMKMCELQATVTHGSVPKKYLRELVTNKKAYIGSGSNGLVPGMGSASIHPANHTFLNFIDTAVGKNKFGIEAAIKKITGDAASLIGLSDRGLIKEGMIADLVLLDKSGKEVKEVIIGGSLVSDGTNRGEILSTRK